Protein AF-A0A8E0M6E1-F1 (afdb_monomer_lite)

Sequence (569 aa):
MHGIIIIIEKGRITIKLLGALYGPFFSAHNWQLAFSVSGLVTIFSLILLECMLSVDNAVVLAAQTEQLKVESERKKALMYGMGGAYIFRFIAIGLGTYLLQFWPIKAIGAAYLVWMSASYFYEVRHPKNQRGAHGKRPHGLWGTVIQIESLDIVFSVDSILAALAVSSNPVIVLIGGCLGIFAMRLVAQVITTFIDRVPELETAAYILVGLIAIKLGLSLPMIDVKTPDWLFSVLVVLVFIWAGWRHVEHEKHHHSIYKKIKTMKGTAMNGILPLYKPTGMTSADAVYHARKILGIKKIGHSGTLDPNVDGVLPLAIGAGTKAVPQLMASGKVYTGEITLGFATTTEDLDGEVVDKTPLTQPFTADQLDAALTAWTGNITQIPPMFSAVKVNGHRLYEYARAGETVKRPERQATVSQFTRTDEPVFSATDGTQRFRFEVHVSKGTYIRTLAVDVGKTLGVAAVMSQLTRVKSGGFTLKQAVSIEQLKAHAAAGTLADVIQPIDIAFADLPQVDLTVEQFEAISHGRFLSLDQQTPRVRLHFAGVLKAIYRREDDQYRPDLMFLANEKNV

Secondary structure (DSSP, 8-state):
-HHHHHHHHHHHHHHHHHHHHHGGGG-HHHHHHHTSHHHHHHHHHHHHHHHHHTHHHHHHHHHHHTT-S-HHHHHHHHHHHHHHHHHHHHHHHHHHHHHTTSHHHHHHHHHHHHHHHHHHHHHHHS-------PPPPPP-HHHHHHHHHHHHHHHHHHHHHHHHHH-S-HHHHHHHHHHHHHHHHHHHHHHHHHHHH-THHHHHHHHHHHHHHHHHHHTSTTT-----HHHHHHHHHHHHHHHHHHHHHHHHHHHHHHHHHHH---S---EEEEEEEPTT--HHHHHHHHHHHH--S-EEESS---TT-EEEEEEEEGGGGGGHHHHHHS-EEEEEEEEESEEETTSBTTSPEEEE---SSPPPHHHHHHHHHTT-EEEEEPPPSSS--EETTEEHHHHHHTT---PPPPEEEEEEEEEE-S--EEETTTTEEEEEEEEEE-TT--HHHHHHHHHHHHTS-EEEEEEEEEEETTEEGGG-B-HHHHHHHHHHT-GGGTSB-GGGGGTTSPEEEPPHHHHHHHHTT--B--S--SSEEEEEETTEEEEEEEEETTEEEEEEE-TT-----

pLDDT: mean 85.44, std 12.87, range [33.75, 98.69]

Organism: NCBI:txid1256221

Foldseek 3Di:
DVVVVVVVVVVVVVVVLCCQLCVLLVDPVLVVCCPDPLNVLLLVLLLLLLLLLCLVVLVVLVVQLVLDPDPVLSVVLLVLLLVLLLVVLSNVLSVLLVVLVDQVSLLVLLVVLQCQLVVVVVCVVVPDPDDPDDDDDRDGSVRSSVVSNVSSVVSVVNSSSLLCLLDSRSNSSSSSSSSNSVCCSPCSVVSNVVCVLQVLSSNLSSVLSNVSSVSSVCCRPVNNDHDDSVVSSVVSVVSVVVSVVVSVVVVVVQVVLVVVQVVPPDPFDWFKFFAKDAAQDWPVNVQVLLCVLSVAPDKDWLDTDDRREIETIIIGGDLLVLLSVLLQQPWFKKKFKKKFFWAFLQLEPVGDTDGGHQAQDDDDQVLLFVLQVVQAFKDKDFDHLCAQDDDPRDGSNVCVVVVHDDDTDIDIKHKHDKGWDDDWDDDNPRSMIMTMIMTIIGHPDDVSRVSQSSNVSVPTGMGTHYMYTQDTSRDGRVLHYYSVRSNVCSVVVNNLVRGHASCSSVVVAAEDEDDSVRLVCVVVQHKDQDPDDDQKHFYDYPRHTAFIWGDDPRITGGDRGSNSTDPDD

Radius of gyration: 39.8 Å; chains: 1; bounding box: 104×59×107 Å

Structure (mmCIF, N/CA/C/O backbone):
data_AF-A0A8E0M6E1-F1
#
_entry.id   AF-A0A8E0M6E1-F1
#
loop_
_atom_site.group_PDB
_atom_site.id
_atom_site.type_symbol
_atom_site.label_atom_id
_atom_site.label_alt_id
_atom_site.label_comp_id
_atom_site.label_asym_id
_atom_site.label_entity_id
_atom_site.label_seq_id
_atom_site.pdbx_PDB_ins_code
_atom_site.Cartn_x
_atom_site.Cartn_y
_atom_site.Cartn_z
_atom_site.occupancy
_atom_site.B_iso_or_equiv
_atom_site.auth_seq_id
_atom_site.auth_comp_id
_atom_site.auth_asym_id
_atom_site.auth_atom_id
_atom_site.pdbx_PDB_model_num
ATOM 1 N N . MET A 1 1 ? 72.678 36.322 -48.999 1.00 51.75 1 MET A N 1
ATOM 2 C CA . MET A 1 1 ? 72.493 35.091 -49.805 1.00 51.75 1 MET A CA 1
ATOM 3 C C . MET A 1 1 ? 72.074 33.877 -48.967 1.00 51.75 1 MET A C 1
ATOM 5 O O . MET A 1 1 ? 71.081 33.255 -49.314 1.00 51.75 1 MET A O 1
ATOM 9 N N . HIS A 1 2 ? 72.728 33.587 -47.833 1.00 51.81 2 HIS A N 1
ATOM 10 C CA . HIS A 1 2 ? 72.400 32.433 -46.971 1.00 51.81 2 HIS A CA 1
ATOM 11 C C . HIS A 1 2 ? 70.969 32.436 -46.380 1.00 51.81 2 HIS A C 1
ATOM 13 O O . HIS A 1 2 ? 70.323 31.395 -46.355 1.00 51.81 2 HIS A O 1
ATOM 19 N N . GLY A 1 3 ? 70.416 33.593 -45.989 1.00 48.72 3 GLY A N 1
ATOM 20 C CA . GLY A 1 3 ? 69.035 33.670 -45.479 1.00 48.72 3 GLY A CA 1
ATOM 21 C C . GLY A 1 3 ? 67.947 33.394 -46.529 1.00 48.72 3 GLY A C 1
ATOM 22 O O . GLY A 1 3 ? 66.916 32.818 -46.206 1.00 48.72 3 GLY A O 1
ATOM 23 N N . ILE A 1 4 ? 68.190 33.736 -47.800 1.00 53.19 4 ILE A N 1
ATOM 24 C CA . ILE A 1 4 ? 67.232 33.520 -48.901 1.00 53.19 4 ILE A CA 1
ATOM 25 C C . ILE A 1 4 ? 67.200 32.039 -49.303 1.00 53.19 4 ILE A C 1
ATOM 27 O O . ILE A 1 4 ? 66.129 31.499 -49.558 1.00 53.19 4 ILE A O 1
ATOM 31 N N . ILE A 1 5 ? 68.348 31.353 -49.280 1.00 55.72 5 ILE A N 1
ATOM 32 C CA . ILE A 1 5 ? 68.435 29.914 -49.570 1.00 55.72 5 ILE A CA 1
ATOM 33 C C . ILE A 1 5 ? 67.694 29.091 -48.504 1.00 55.72 5 ILE A C 1
ATOM 35 O O . ILE A 1 5 ? 66.904 28.226 -48.867 1.00 55.72 5 ILE A O 1
ATOM 39 N N . ILE A 1 6 ? 67.833 29.425 -47.214 1.00 56.19 6 ILE A N 1
ATOM 40 C CA . ILE A 1 6 ? 67.103 28.746 -46.124 1.00 56.19 6 ILE A CA 1
ATOM 41 C C . ILE A 1 6 ? 65.585 28.962 -46.241 1.00 56.19 6 ILE A C 1
ATOM 43 O O . ILE A 1 6 ? 64.812 28.040 -45.981 1.00 56.19 6 ILE A O 1
ATOM 47 N N . ILE A 1 7 ? 65.134 30.153 -46.653 1.00 57.34 7 ILE A N 1
ATOM 48 C CA . ILE A 1 7 ? 63.705 30.438 -46.871 1.00 57.34 7 ILE A CA 1
ATOM 49 C C . ILE A 1 7 ? 63.166 29.661 -48.080 1.00 57.34 7 ILE A C 1
ATOM 51 O O . ILE A 1 7 ? 62.074 29.102 -48.002 1.00 57.34 7 ILE A O 1
ATOM 55 N N . ILE A 1 8 ? 63.932 29.564 -49.171 1.00 59.91 8 ILE A N 1
ATOM 56 C CA . ILE A 1 8 ? 63.549 28.802 -50.374 1.00 59.91 8 ILE A CA 1
ATOM 57 C C . ILE A 1 8 ? 63.531 27.292 -50.093 1.00 59.91 8 ILE A C 1
ATOM 59 O O . ILE A 1 8 ? 62.633 26.588 -50.556 1.00 59.91 8 ILE A O 1
ATOM 63 N N . GLU A 1 9 ? 64.486 26.784 -49.316 1.00 60.25 9 GLU A N 1
ATOM 64 C CA . GLU A 1 9 ? 64.586 25.367 -48.963 1.00 60.25 9 GLU A CA 1
ATOM 65 C C . GLU A 1 9 ? 63.494 24.955 -47.967 1.00 60.25 9 GLU A C 1
ATOM 67 O O . GLU A 1 9 ? 62.789 23.971 -48.205 1.00 60.25 9 GLU A O 1
ATOM 72 N N . LYS A 1 10 ? 63.235 25.778 -46.938 1.00 55.28 10 LYS A N 1
ATOM 73 C CA . LYS A 1 10 ? 62.055 25.621 -46.070 1.00 55.28 10 LYS A CA 1
ATOM 74 C C . LYS A 1 10 ? 60.757 25.722 -46.871 1.00 55.28 10 LYS A C 1
ATOM 76 O O . LYS A 1 10 ? 59.884 24.883 -46.693 1.00 55.28 10 LYS A O 1
ATOM 81 N N . GLY A 1 11 ? 60.647 26.670 -47.802 1.00 61.66 11 GLY A N 1
ATOM 82 C CA . GLY A 1 11 ? 59.486 26.811 -48.687 1.00 61.66 11 GLY A CA 1
ATOM 83 C C . GLY A 1 11 ? 59.240 25.572 -49.555 1.00 61.66 11 GLY A C 1
ATOM 84 O O . GLY A 1 11 ? 58.107 25.104 -49.657 1.00 61.66 11 GLY A O 1
ATOM 85 N N . ARG A 1 12 ? 60.296 24.972 -50.119 1.00 65.38 12 ARG A N 1
ATOM 86 C CA . ARG A 1 12 ? 60.213 23.720 -50.894 1.00 65.38 12 ARG A CA 1
ATOM 87 C C . ARG A 1 12 ? 59.805 22.517 -50.045 1.00 65.38 12 ARG A C 1
ATOM 89 O O . ARG A 1 12 ? 59.031 21.688 -50.523 1.00 65.38 12 ARG A O 1
ATOM 96 N N . ILE A 1 13 ? 60.300 22.415 -48.811 1.00 68.44 13 ILE A N 1
ATOM 97 C CA . ILE A 1 13 ? 59.907 21.356 -47.867 1.00 68.44 13 ILE A CA 1
ATOM 98 C C . ILE A 1 13 ? 58.431 21.517 -47.480 1.00 68.44 13 ILE A C 1
ATOM 100 O O . ILE A 1 13 ? 57.677 20.546 -47.542 1.00 68.44 13 ILE A O 1
ATOM 104 N N . THR A 1 14 ? 57.990 22.741 -47.182 1.00 68.75 14 THR A N 1
ATOM 105 C CA . THR A 1 14 ? 56.592 23.042 -46.841 1.00 68.75 14 THR A CA 1
ATOM 106 C C . THR A 1 14 ? 55.636 22.725 -47.995 1.00 68.75 14 THR A C 1
ATOM 108 O O . THR A 1 14 ? 54.596 22.113 -47.768 1.00 68.75 14 THR A O 1
ATOM 111 N N . ILE A 1 15 ? 55.994 23.059 -49.241 1.00 73.88 15 ILE A N 1
ATOM 112 C CA . ILE A 1 15 ? 55.169 22.750 -50.424 1.00 73.88 15 ILE A CA 1
ATOM 113 C C . ILE A 1 15 ? 55.071 21.236 -50.661 1.00 73.88 15 ILE A C 1
ATOM 115 O O . ILE A 1 15 ? 53.988 20.730 -50.950 1.00 73.88 15 ILE A O 1
ATOM 119 N N . LYS A 1 16 ? 56.173 20.489 -50.498 1.00 75.31 16 LYS A N 1
ATOM 120 C CA . LYS A 1 16 ? 56.156 19.020 -50.617 1.00 75.31 16 LYS A CA 1
ATOM 121 C C . LYS A 1 16 ? 55.306 18.363 -49.529 1.00 75.31 16 LYS A C 1
ATOM 123 O O . LYS A 1 16 ? 54.554 17.440 -49.828 1.00 75.31 16 LYS A O 1
ATOM 128 N N . LEU A 1 17 ? 55.394 18.856 -48.295 1.00 77.25 17 LEU A N 1
ATOM 129 C CA . LEU A 1 17 ? 54.596 18.361 -47.174 1.00 77.25 17 LEU A CA 1
ATOM 130 C C . LEU A 1 17 ? 53.099 18.646 -47.377 1.00 77.25 17 LEU A C 1
ATOM 132 O O . LEU A 1 17 ? 52.281 17.746 -47.218 1.00 77.25 17 LEU A O 1
ATOM 136 N N . LEU A 1 18 ? 52.739 19.863 -47.798 1.00 77.81 18 LEU A N 1
ATOM 137 C CA . LEU A 1 18 ? 51.355 20.225 -48.131 1.00 77.81 18 LEU A CA 1
ATOM 138 C C . LEU A 1 18 ? 50.802 19.382 -49.287 1.00 77.81 18 LEU A C 1
ATOM 140 O O . LEU A 1 18 ? 49.657 18.938 -49.226 1.00 77.81 18 LEU A O 1
ATOM 144 N N . GLY A 1 19 ? 51.623 19.113 -50.306 1.00 78.88 19 GLY A N 1
ATOM 145 C CA . GLY A 1 19 ? 51.266 18.218 -51.407 1.00 78.88 19 GLY A CA 1
ATOM 146 C C . GLY A 1 19 ? 51.019 16.776 -50.952 1.00 78.88 19 GLY A C 1
ATOM 147 O O . GLY A 1 19 ? 50.069 16.153 -51.415 1.00 78.88 19 GLY A O 1
ATOM 148 N N . ALA A 1 20 ? 51.811 16.259 -50.010 1.00 76.94 20 ALA A N 1
ATOM 149 C CA . ALA A 1 20 ? 51.612 14.922 -49.446 1.00 76.94 20 ALA A CA 1
ATOM 150 C C . ALA A 1 20 ? 50.368 14.833 -48.543 1.00 76.94 20 ALA A C 1
ATOM 152 O O . ALA A 1 20 ? 49.665 13.826 -48.569 1.00 76.94 20 ALA A O 1
ATOM 153 N N . LEU A 1 21 ? 50.081 15.890 -47.776 1.00 81.12 21 LEU A N 1
ATOM 154 C CA . LEU A 1 21 ? 48.930 15.960 -46.871 1.00 81.12 21 LEU A CA 1
ATOM 155 C C . LEU A 1 21 ? 47.600 16.129 -47.618 1.00 81.12 21 LEU A C 1
ATOM 157 O O . LEU A 1 21 ? 46.626 15.455 -47.293 1.00 81.12 21 LEU A O 1
ATOM 161 N N . TYR A 1 22 ? 47.550 17.026 -48.611 1.00 84.75 22 TYR A N 1
ATOM 162 C CA . TYR A 1 22 ? 46.286 17.448 -49.230 1.00 84.75 22 TYR A CA 1
ATOM 163 C C . TYR A 1 22 ? 46.179 17.180 -50.735 1.00 84.75 22 TYR A C 1
ATOM 165 O O . TYR A 1 22 ? 45.087 17.272 -51.292 1.00 84.75 22 TYR A O 1
ATOM 173 N N . GLY A 1 23 ? 47.264 16.793 -51.407 1.00 83.50 23 GLY A N 1
ATOM 174 C CA . GLY A 1 23 ? 47.240 16.415 -52.825 1.00 83.50 23 GLY A CA 1
ATOM 175 C C . GLY A 1 23 ? 46.185 15.355 -53.183 1.00 83.50 23 GLY A C 1
ATOM 176 O O . GLY A 1 23 ? 45.502 15.527 -54.195 1.00 83.50 23 GLY A O 1
ATOM 177 N N . PRO A 1 24 ? 45.957 14.310 -52.358 1.00 86.31 24 PRO A N 1
ATOM 178 C CA . PRO A 1 24 ? 44.922 13.310 -52.626 1.00 86.31 24 PRO A CA 1
ATOM 179 C C . PRO A 1 24 ? 43.495 13.863 -52.772 1.00 86.31 24 PRO A C 1
ATOM 181 O O . PRO A 1 24 ? 42.700 13.256 -53.491 1.00 86.31 24 PRO A O 1
ATOM 184 N N . PHE A 1 25 ? 43.154 15.002 -52.156 1.00 85.62 25 PHE A N 1
ATOM 185 C CA . PHE A 1 25 ? 41.819 15.609 -52.296 1.00 85.62 25 PHE A CA 1
ATOM 186 C C . PHE A 1 25 ? 41.564 16.196 -53.685 1.00 85.62 25 PHE A C 1
ATOM 188 O O . PHE A 1 25 ? 40.415 16.371 -54.074 1.00 85.62 25 PHE A O 1
ATOM 195 N N . PHE A 1 26 ? 42.618 16.470 -54.451 1.00 88.00 26 PHE A N 1
ATOM 196 C CA . PHE A 1 26 ? 42.525 17.039 -55.796 1.00 88.00 26 PHE A CA 1
ATOM 197 C C . PHE A 1 26 ? 42.714 15.981 -56.897 1.00 88.00 26 PHE A C 1
ATOM 199 O O . PHE A 1 26 ? 42.791 16.312 -58.078 1.00 88.00 26 PHE A O 1
ATOM 206 N N . SER A 1 27 ? 42.766 14.694 -56.531 1.00 88.25 27 SER A N 1
ATOM 207 C CA . SER A 1 27 ? 42.858 13.583 -57.482 1.00 88.25 27 SER A CA 1
ATOM 208 C C . SER A 1 27 ? 41.498 13.265 -58.105 1.00 88.25 27 SER A C 1
ATOM 210 O O . SER A 1 27 ? 40.573 12.848 -57.406 1.00 88.25 27 SER A O 1
ATOM 212 N N . ALA A 1 28 ? 41.387 13.373 -59.432 1.00 88.56 28 ALA A N 1
ATOM 213 C CA . ALA A 1 28 ? 40.167 13.032 -60.171 1.00 88.56 28 ALA A CA 1
ATOM 214 C C . ALA A 1 28 ? 39.703 11.581 -59.928 1.00 88.56 28 ALA A C 1
ATOM 216 O O . ALA A 1 28 ? 38.505 11.317 -59.848 1.00 88.56 28 ALA A O 1
ATOM 217 N N . HIS A 1 29 ? 40.644 10.650 -59.739 1.00 88.81 29 HIS A N 1
ATOM 218 C CA . HIS A 1 29 ? 40.339 9.249 -59.442 1.00 88.81 29 HIS A CA 1
ATOM 219 C C . HIS A 1 29 ? 39.629 9.082 -58.089 1.00 88.81 29 HIS A C 1
ATOM 221 O O . HIS A 1 29 ? 38.648 8.346 -57.984 1.00 88.81 29 HIS A O 1
ATOM 227 N N . ASN A 1 30 ? 40.071 9.818 -57.064 1.00 87.62 30 ASN A N 1
ATOM 228 C CA . ASN A 1 30 ? 39.458 9.760 -55.737 1.00 87.62 30 ASN A CA 1
ATOM 229 C C . ASN A 1 30 ? 38.018 10.289 -55.751 1.00 87.62 30 ASN A C 1
ATOM 231 O O . ASN A 1 30 ? 37.153 9.717 -55.087 1.00 87.62 30 ASN A O 1
ATOM 235 N N . TRP A 1 31 ? 37.746 11.325 -56.547 1.00 90.62 31 TRP A N 1
ATOM 236 C CA . TRP A 1 31 ? 36.394 11.847 -56.751 1.00 90.62 31 TRP A CA 1
ATOM 237 C C . TRP A 1 31 ? 35.490 10.868 -57.503 1.00 90.62 31 TRP A C 1
ATOM 239 O O . TRP A 1 31 ? 34.352 10.654 -57.094 1.00 90.62 31 TRP A O 1
ATOM 249 N N . GLN A 1 32 ? 35.991 10.211 -58.551 1.00 89.94 32 GLN A N 1
ATOM 250 C CA . GLN A 1 32 ? 35.224 9.189 -59.274 1.00 89.94 32 GLN A CA 1
ATOM 251 C C . GLN A 1 32 ? 34.837 8.012 -58.369 1.00 89.94 32 GLN A C 1
ATOM 253 O O . GLN A 1 32 ? 33.690 7.570 -58.383 1.00 89.94 32 GLN A O 1
ATOM 258 N N . LEU A 1 33 ? 35.769 7.540 -57.536 1.00 85.06 33 LEU A N 1
ATOM 259 C CA . LEU A 1 33 ? 35.493 6.489 -56.556 1.00 85.06 33 LEU A CA 1
ATOM 260 C C . LEU A 1 33 ? 34.468 6.928 -55.501 1.00 85.06 33 LEU A C 1
ATOM 262 O O . LEU A 1 33 ? 33.645 6.110 -55.093 1.00 85.06 33 LEU A O 1
ATOM 266 N N . ALA A 1 34 ? 34.471 8.198 -55.088 1.00 88.12 34 ALA A N 1
ATOM 267 C CA . ALA A 1 34 ? 33.506 8.708 -54.115 1.00 88.12 34 ALA A CA 1
ATOM 268 C C . ALA A 1 34 ? 32.057 8.665 -54.627 1.00 88.12 34 ALA A C 1
ATOM 270 O O . ALA A 1 34 ? 31.150 8.354 -53.859 1.00 88.12 34 ALA A O 1
ATOM 271 N N . PHE A 1 35 ? 31.850 8.892 -55.927 1.00 90.56 35 PHE A N 1
ATOM 272 C CA . PHE A 1 35 ? 30.529 8.822 -56.565 1.00 90.56 35 PHE A CA 1
ATOM 273 C C . PHE A 1 35 ? 30.145 7.423 -57.074 1.00 90.56 35 PHE A C 1
ATOM 275 O O . PHE A 1 35 ? 29.074 7.249 -57.654 1.00 90.56 35 PHE A O 1
ATOM 282 N N . SER A 1 36 ? 30.983 6.408 -56.849 1.00 88.75 36 SER A N 1
ATOM 283 C CA . SER A 1 36 ? 30.611 5.011 -57.097 1.00 88.75 36 SER A CA 1
ATOM 284 C C . SER A 1 36 ? 29.567 4.524 -56.083 1.00 88.75 36 SER A C 1
ATOM 286 O O . SER A 1 36 ? 29.450 5.074 -54.990 1.00 88.75 36 SER A O 1
ATOM 288 N N . VAL A 1 37 ? 28.846 3.440 -56.393 1.00 85.25 37 VAL A N 1
ATOM 289 C CA . VAL A 1 37 ? 27.857 2.844 -55.469 1.00 85.25 37 VAL A CA 1
ATOM 290 C C . VAL A 1 37 ? 28.497 2.463 -54.129 1.00 85.25 37 VAL A C 1
ATOM 292 O O . VAL A 1 37 ? 27.966 2.800 -53.074 1.00 85.25 37 VAL A O 1
ATOM 295 N N . SER A 1 38 ? 29.672 1.827 -54.151 1.00 81.19 38 SER A N 1
ATOM 296 C CA . SER A 1 38 ? 30.432 1.520 -52.933 1.00 81.19 38 SER A CA 1
ATOM 297 C C . SER A 1 38 ? 30.873 2.782 -52.188 1.00 81.19 38 SER A C 1
ATOM 299 O O . SER A 1 38 ? 30.827 2.819 -50.958 1.00 81.19 38 SER A O 1
ATOM 301 N N . GLY A 1 39 ? 31.257 3.831 -52.923 1.00 84.12 39 GLY A N 1
ATOM 302 C CA . GLY A 1 39 ? 31.626 5.128 -52.360 1.00 84.12 39 GLY A CA 1
ATOM 303 C C . GLY A 1 39 ? 30.465 5.780 -51.618 1.00 84.12 39 GLY A C 1
ATOM 304 O O . GLY A 1 39 ? 30.618 6.142 -50.455 1.00 84.12 39 GLY A O 1
ATOM 305 N N . LEU A 1 40 ? 29.283 5.828 -52.235 1.00 87.75 40 LEU A N 1
ATOM 306 C CA . LEU A 1 40 ? 28.071 6.395 -51.640 1.00 87.75 40 LEU A CA 1
ATOM 307 C C . LEU A 1 40 ? 27.606 5.626 -50.397 1.00 87.75 40 LEU A C 1
ATOM 309 O O . LEU A 1 40 ? 27.272 6.250 -49.392 1.00 87.75 40 LEU A O 1
ATOM 313 N N . VAL A 1 41 ? 27.641 4.288 -50.423 1.00 84.81 41 VAL A N 1
ATOM 314 C CA . VAL A 1 41 ? 27.333 3.463 -49.237 1.00 84.81 41 VAL A CA 1
ATOM 315 C C . VAL A 1 41 ? 28.320 3.754 -48.107 1.00 84.81 41 VAL A C 1
ATOM 317 O O . VAL A 1 41 ? 27.929 3.873 -46.945 1.00 84.81 41 VAL A O 1
ATOM 320 N N . THR A 1 42 ? 29.600 3.919 -48.442 1.00 83.81 42 THR A N 1
ATOM 321 C CA . THR A 1 42 ? 30.641 4.237 -47.460 1.00 83.81 42 THR A CA 1
ATOM 322 C C . THR A 1 42 ? 30.443 5.634 -46.875 1.00 83.81 42 THR A C 1
ATOM 324 O O . THR A 1 42 ? 30.460 5.780 -45.658 1.00 83.81 42 THR A O 1
ATOM 327 N N . ILE A 1 43 ? 30.158 6.642 -47.707 1.00 88.94 43 ILE A N 1
ATOM 328 C CA . ILE A 1 43 ? 29.816 8.004 -47.267 1.00 88.94 43 ILE A CA 1
ATOM 329 C C . ILE A 1 43 ? 28.614 7.975 -46.321 1.00 88.94 43 ILE A C 1
ATOM 331 O O . ILE A 1 43 ? 28.677 8.559 -45.245 1.00 88.94 43 ILE A O 1
ATOM 335 N N . PHE A 1 44 ? 27.546 7.260 -46.679 1.00 85.00 44 PHE A N 1
ATOM 336 C CA . PHE A 1 44 ? 26.365 7.126 -45.826 1.00 85.00 44 PHE A CA 1
ATOM 337 C C . PHE A 1 44 ? 26.694 6.472 -44.476 1.00 85.00 44 PHE A C 1
ATOM 339 O O . PHE A 1 44 ? 26.266 6.954 -43.430 1.00 85.00 44 PHE A O 1
ATOM 346 N N . SER A 1 45 ? 27.524 5.427 -44.487 1.00 81.44 45 SER A N 1
ATOM 347 C CA . SER A 1 45 ? 27.992 4.754 -43.269 1.00 81.44 45 SER A CA 1
ATOM 348 C C . SER A 1 45 ? 28.801 5.695 -42.372 1.00 81.44 45 SER A C 1
ATOM 350 O O . SER A 1 45 ? 28.639 5.678 -41.156 1.00 81.44 45 SER A O 1
ATOM 352 N N . LEU A 1 46 ? 29.646 6.541 -42.970 1.00 85.75 46 LEU A N 1
ATOM 353 C CA . LEU A 1 46 ? 30.426 7.552 -42.256 1.00 85.75 46 LEU A CA 1
ATOM 354 C C . LEU A 1 46 ? 29.548 8.651 -41.658 1.00 85.75 46 LEU A C 1
ATOM 356 O O . LEU A 1 46 ? 29.791 9.051 -40.526 1.00 85.75 46 LEU A O 1
ATOM 360 N N . ILE A 1 47 ? 28.519 9.103 -42.382 1.00 85.81 47 ILE A N 1
ATOM 361 C CA . ILE A 1 47 ? 27.542 10.073 -41.864 1.00 85.81 47 ILE A CA 1
ATOM 362 C C . ILE A 1 47 ? 26.837 9.494 -40.638 1.00 85.81 47 ILE A C 1
ATOM 364 O O . ILE A 1 47 ? 26.741 10.172 -39.618 1.00 85.81 47 ILE A O 1
ATOM 368 N N . LEU A 1 48 ? 26.370 8.244 -40.720 1.00 78.81 48 LEU A N 1
ATOM 369 C CA . LEU A 1 48 ? 25.720 7.582 -39.591 1.00 78.81 48 LEU A CA 1
ATOM 370 C C . LEU A 1 48 ? 26.675 7.428 -38.408 1.00 78.81 48 LEU A C 1
ATOM 372 O O . LEU A 1 48 ? 26.321 7.816 -37.302 1.00 78.81 48 LEU A O 1
ATOM 376 N N . LEU A 1 49 ? 27.894 6.938 -38.634 1.00 79.69 49 LEU A N 1
ATOM 377 C CA . LEU A 1 49 ? 28.881 6.765 -37.569 1.00 79.69 49 LEU A CA 1
ATOM 378 C C . LEU A 1 49 ? 29.226 8.097 -36.885 1.00 79.69 49 LEU A C 1
ATOM 380 O O . LEU A 1 49 ? 29.260 8.153 -35.659 1.00 79.69 49 LEU A O 1
ATOM 384 N N . GLU A 1 50 ? 29.397 9.173 -37.659 1.00 82.44 50 GLU A N 1
ATOM 385 C CA . GLU A 1 50 ? 29.604 10.526 -37.129 1.00 82.44 50 GLU A CA 1
ATOM 386 C C . GLU A 1 50 ? 28.422 10.976 -36.267 1.00 82.44 50 GLU A C 1
ATOM 388 O O . GLU A 1 50 ? 28.621 11.505 -35.173 1.00 82.44 50 GLU A O 1
ATOM 393 N N . CYS A 1 51 ? 27.191 10.752 -36.742 1.00 77.94 51 CYS A N 1
ATOM 394 C CA . CYS A 1 51 ? 26.001 11.165 -36.009 1.00 77.94 51 CYS A CA 1
ATOM 395 C C . CYS A 1 51 ? 25.882 10.436 -34.672 1.00 77.94 51 CYS A C 1
ATOM 397 O O . CYS A 1 51 ? 25.560 11.037 -33.652 1.00 77.94 51 CYS A O 1
ATOM 399 N N . MET A 1 52 ? 26.181 9.143 -34.688 1.00 76.00 52 MET A N 1
ATOM 400 C CA . MET A 1 52 ? 25.997 8.236 -33.566 1.00 76.00 52 MET A CA 1
ATOM 401 C C . MET A 1 52 ? 27.040 8.409 -32.466 1.00 76.00 52 MET A C 1
ATOM 403 O O . MET A 1 52 ? 26.683 8.441 -31.295 1.00 76.00 52 MET A O 1
ATOM 407 N N . LEU A 1 53 ? 28.308 8.608 -32.831 1.00 75.38 53 LEU A N 1
ATOM 408 C CA . LEU A 1 53 ? 29.364 8.929 -31.862 1.00 75.38 53 LEU A CA 1
ATOM 409 C C . LEU A 1 53 ? 29.219 10.336 -31.259 1.00 75.38 53 LEU A C 1
ATOM 411 O O . LEU A 1 53 ? 29.901 10.675 -30.295 1.00 75.38 53 LEU A O 1
ATOM 415 N N . SER A 1 54 ? 28.325 11.157 -31.815 1.00 75.25 54 SER A N 1
ATOM 416 C CA . SER A 1 54 ? 28.137 12.553 -31.423 1.00 75.25 54 SER A CA 1
ATOM 417 C C . SER A 1 54 ? 26.804 12.826 -30.706 1.00 75.25 54 SER A C 1
ATOM 419 O O . SER A 1 54 ? 26.507 13.988 -30.423 1.00 75.25 54 SER A O 1
ATOM 421 N N . VAL A 1 55 ? 25.996 11.801 -30.397 1.00 65.75 55 VAL A N 1
ATOM 422 C CA . VAL A 1 55 ? 24.636 11.957 -29.825 1.00 65.75 55 VAL A CA 1
ATOM 423 C C . VAL A 1 55 ? 24.662 12.580 -28.434 1.00 65.75 55 VAL A C 1
ATOM 425 O O . VAL A 1 55 ? 24.026 13.614 -28.221 1.00 65.75 55 VAL A O 1
ATOM 428 N N . ASP A 1 56 ? 25.450 12.015 -27.517 1.00 60.06 56 ASP A N 1
ATOM 429 C CA . ASP A 1 56 ? 25.590 12.522 -26.142 1.00 60.06 56 ASP A CA 1
ATOM 430 C C . ASP A 1 56 ? 26.057 13.985 -26.121 1.00 60.06 56 ASP A C 1
ATOM 432 O O . ASP A 1 56 ? 25.685 14.795 -25.269 1.00 60.06 56 ASP A O 1
ATOM 436 N N . ASN A 1 57 ? 26.827 14.357 -27.139 1.00 63.00 57 ASN A N 1
ATOM 437 C CA . ASN A 1 57 ? 27.462 15.661 -27.260 1.00 63.00 57 ASN A CA 1
ATOM 438 C C . ASN A 1 57 ? 26.519 16.693 -27.861 1.00 63.00 57 ASN A C 1
ATOM 440 O O . ASN A 1 57 ? 26.556 17.857 -27.469 1.00 63.00 57 ASN A O 1
ATOM 444 N N . ALA A 1 58 ? 25.611 16.264 -28.740 1.00 63.56 58 ALA A N 1
ATOM 445 C CA . ALA A 1 58 ? 24.546 17.109 -29.262 1.00 63.56 58 ALA A CA 1
ATOM 446 C C . ALA A 1 58 ? 23.582 17.568 -28.159 1.00 63.56 58 ALA A C 1
ATOM 448 O O . ALA A 1 58 ? 23.154 18.722 -28.173 1.00 63.56 58 ALA A O 1
ATOM 449 N N . VAL A 1 59 ? 23.297 16.714 -27.169 1.00 59.97 59 VAL A N 1
ATOM 450 C CA . VAL A 1 59 ? 22.474 17.071 -25.999 1.00 59.97 59 VAL A CA 1
ATOM 451 C C . VAL A 1 59 ? 23.180 18.116 -25.134 1.00 59.97 59 VAL A C 1
ATOM 453 O O . VAL A 1 59 ? 22.583 19.129 -24.763 1.00 59.97 59 VAL A O 1
ATOM 456 N N . VAL A 1 60 ? 24.475 17.922 -24.867 1.00 62.75 60 VAL A N 1
ATOM 457 C CA . VAL A 1 60 ? 25.304 18.887 -24.125 1.00 62.75 60 VAL A CA 1
ATOM 458 C C . VAL A 1 60 ? 25.385 20.232 -24.858 1.00 62.75 60 VAL A C 1
ATOM 460 O O . VAL A 1 60 ? 25.290 21.288 -24.229 1.00 62.75 60 VAL A O 1
ATOM 463 N N . LEU A 1 61 ? 25.499 20.210 -26.186 1.00 64.31 61 LEU A N 1
ATOM 464 C CA . LEU A 1 61 ? 25.518 21.398 -27.040 1.00 64.31 61 LEU A CA 1
ATOM 465 C C . LEU A 1 61 ? 24.171 22.141 -27.032 1.00 64.31 61 LEU A C 1
ATOM 467 O O . LEU A 1 61 ? 24.132 23.371 -26.920 1.00 64.31 61 LEU A O 1
ATOM 471 N N . ALA A 1 62 ? 23.060 21.404 -27.125 1.00 62.91 62 ALA A N 1
ATOM 472 C CA . ALA A 1 62 ? 21.709 21.957 -27.049 1.00 62.91 62 ALA A CA 1
ATOM 473 C C . ALA A 1 62 ? 21.487 22.654 -25.697 1.00 62.91 62 ALA A C 1
ATOM 475 O O . ALA A 1 62 ? 21.136 23.833 -25.658 1.00 62.91 62 ALA A O 1
ATOM 476 N N . ALA A 1 63 ? 21.843 21.984 -24.598 1.00 59.28 63 ALA A N 1
ATOM 477 C CA . ALA A 1 63 ? 21.741 22.538 -23.249 1.00 59.28 63 ALA A CA 1
ATOM 478 C C . ALA A 1 63 ? 22.619 23.788 -23.031 1.00 59.28 63 ALA A C 1
ATOM 480 O O . ALA A 1 63 ? 22.276 24.660 -22.232 1.00 59.28 63 ALA A O 1
ATOM 481 N N . GLN A 1 64 ? 23.759 23.899 -23.719 1.00 64.69 64 GLN A N 1
ATOM 482 C CA . GLN A 1 64 ? 24.655 25.059 -23.620 1.00 64.69 64 GLN A CA 1
ATOM 483 C C . GLN A 1 64 ? 24.177 26.247 -24.461 1.00 64.69 64 GLN A C 1
ATOM 485 O O . GLN A 1 64 ? 24.248 27.391 -24.014 1.00 64.69 64 GLN A O 1
ATOM 490 N N . THR A 1 65 ? 23.654 25.999 -25.661 1.00 63.91 65 THR A N 1
ATOM 491 C CA . THR A 1 65 ? 23.159 27.063 -26.552 1.00 63.91 65 THR A CA 1
ATOM 492 C C . THR A 1 65 ? 21.848 27.685 -26.066 1.00 63.91 65 THR A C 1
ATOM 494 O O . THR A 1 65 ? 21.622 28.878 -26.285 1.00 63.91 65 THR A O 1
ATOM 497 N N . GLU A 1 66 ? 21.035 26.940 -25.312 1.00 64.69 66 GLU A N 1
ATOM 498 C CA . GLU A 1 66 ? 19.848 27.461 -24.617 1.00 64.69 66 GLU A CA 1
ATOM 499 C C . GLU A 1 66 ? 20.176 28.525 -23.553 1.00 64.69 66 GLU A C 1
ATOM 501 O O . GLU A 1 66 ? 19.334 29.378 -23.256 1.00 64.69 66 GLU A O 1
ATOM 506 N N . GLN A 1 67 ? 21.409 28.548 -23.028 1.00 64.50 67 GLN A N 1
ATOM 507 C CA . GLN A 1 67 ? 21.838 29.515 -22.006 1.00 64.50 67 GLN A CA 1
ATOM 508 C C . GLN A 1 67 ? 22.036 30.935 -22.556 1.00 64.50 67 GLN A C 1
ATOM 510 O O . GLN A 1 67 ? 22.026 31.904 -21.788 1.00 64.50 67 GLN A O 1
ATOM 515 N N . LEU A 1 68 ? 22.193 31.092 -23.875 1.00 69.94 68 LEU A N 1
ATOM 516 C CA . LEU A 1 68 ? 22.252 32.407 -24.512 1.00 69.94 68 LEU A CA 1
ATOM 517 C C . LEU A 1 68 ? 20.845 33.011 -24.531 1.00 69.94 68 LEU A C 1
ATOM 519 O O . LEU A 1 68 ? 19.921 32.429 -25.088 1.00 69.94 68 LEU A O 1
ATOM 523 N N . LYS A 1 69 ? 20.653 34.191 -23.936 1.00 62.44 69 LYS A N 1
ATOM 524 C CA . LYS A 1 69 ? 19.319 34.818 -23.820 1.00 62.44 69 LYS A CA 1
ATOM 525 C C . LYS A 1 69 ? 18.800 35.413 -25.136 1.00 62.44 69 LYS A C 1
ATOM 527 O O . LYS A 1 69 ? 17.603 35.651 -25.258 1.00 62.44 69 LYS A O 1
ATOM 532 N N . VAL A 1 70 ? 19.686 35.669 -26.103 1.00 78.00 70 VAL A N 1
ATOM 533 C CA . VAL A 1 70 ? 19.375 36.370 -27.356 1.00 78.00 70 VAL A CA 1
ATOM 534 C C . VAL A 1 70 ? 19.440 35.406 -28.544 1.00 78.00 70 VAL A C 1
ATOM 536 O O . VAL A 1 70 ? 20.481 34.824 -28.839 1.00 78.00 70 VAL A O 1
ATOM 539 N N . GLU A 1 71 ? 18.335 35.281 -29.279 1.00 71.56 71 GLU A N 1
ATOM 540 C CA . GLU A 1 71 ? 18.197 34.355 -30.417 1.00 71.56 71 GLU A CA 1
ATOM 541 C C . GLU A 1 71 ? 19.195 34.639 -31.560 1.00 71.56 71 GLU A C 1
ATOM 543 O O . GLU A 1 71 ? 19.698 33.726 -32.215 1.00 71.56 71 GLU A O 1
ATOM 548 N N . SER A 1 72 ? 19.545 35.910 -31.786 1.00 73.44 72 SER A N 1
ATOM 549 C CA . SER A 1 72 ? 20.540 36.290 -32.800 1.00 73.44 72 SER A CA 1
ATOM 550 C C . SER A 1 72 ? 21.968 35.878 -32.421 1.00 73.44 72 SER A C 1
ATOM 552 O O . SER A 1 72 ? 22.769 35.571 -33.305 1.00 73.44 72 SER A O 1
ATOM 554 N N . GLU A 1 73 ? 22.285 35.818 -31.126 1.00 75.25 73 GLU A N 1
ATOM 555 C CA . GLU A 1 73 ? 23.571 35.334 -30.620 1.00 75.25 73 GLU A CA 1
ATOM 556 C C . GLU A 1 73 ? 23.670 33.812 -30.724 1.00 75.25 73 GLU A C 1
ATOM 558 O O . GLU A 1 73 ? 24.704 33.309 -31.157 1.00 75.25 73 GLU A O 1
ATOM 563 N N . ARG A 1 74 ? 22.579 33.081 -30.453 1.00 70.25 74 ARG A N 1
ATOM 564 C CA . ARG A 1 74 ? 22.509 31.622 -30.667 1.00 70.25 74 ARG A CA 1
ATOM 565 C C . ARG A 1 74 ? 22.819 31.246 -32.111 1.00 70.25 74 ARG A C 1
ATOM 567 O O . ARG A 1 74 ? 23.699 30.426 -32.364 1.00 70.25 74 ARG A O 1
ATOM 574 N N . LYS A 1 75 ? 22.149 31.898 -33.069 1.00 72.69 75 LYS A N 1
ATOM 575 C CA . LYS A 1 75 ? 22.356 31.647 -34.506 1.00 72.69 75 LYS A CA 1
ATOM 576 C C . LYS A 1 75 ? 23.786 31.958 -34.946 1.00 72.69 75 LYS A C 1
ATOM 578 O O . LYS A 1 75 ? 24.367 31.190 -35.707 1.00 72.69 75 LYS A O 1
ATOM 583 N N . LYS A 1 76 ? 24.378 33.046 -34.440 1.00 76.81 76 LYS A N 1
ATOM 584 C CA . LYS A 1 76 ? 25.782 33.392 -34.712 1.00 76.81 76 LYS A CA 1
ATOM 585 C C . LYS A 1 76 ? 26.749 32.376 -34.104 1.00 76.81 76 LYS A C 1
ATOM 587 O O . LYS A 1 76 ? 27.654 31.942 -34.807 1.00 76.81 76 LYS A O 1
ATOM 592 N N . ALA A 1 77 ? 26.548 31.963 -32.852 1.00 75.25 77 ALA A N 1
ATOM 593 C CA . ALA A 1 77 ? 27.399 30.970 -32.198 1.00 75.25 77 ALA A CA 1
ATOM 594 C C . ALA A 1 77 ? 27.386 29.624 -32.939 1.00 75.25 77 ALA A C 1
ATOM 596 O O . ALA A 1 77 ? 28.442 29.045 -33.190 1.00 75.25 77 ALA A O 1
ATOM 597 N N . LEU A 1 78 ? 26.200 29.171 -33.358 1.00 72.38 78 LEU A N 1
ATOM 598 C CA . LEU A 1 78 ? 26.036 27.952 -34.152 1.00 72.38 78 LEU A CA 1
ATOM 599 C C . LEU A 1 78 ? 26.705 28.061 -35.528 1.00 72.38 78 LEU A C 1
ATOM 601 O O . LEU A 1 78 ? 27.381 27.125 -35.951 1.00 72.38 78 LEU A O 1
ATOM 605 N N . MET A 1 79 ? 26.550 29.199 -36.210 1.00 77.12 79 MET A N 1
ATOM 606 C CA . MET A 1 79 ? 27.137 29.433 -37.532 1.00 77.12 79 MET A CA 1
ATOM 607 C C . MET A 1 79 ? 28.670 29.503 -37.481 1.00 77.12 79 MET A C 1
ATOM 609 O O . MET A 1 79 ? 29.332 28.850 -38.286 1.00 77.12 79 MET A O 1
ATOM 613 N N . TYR A 1 80 ? 29.241 30.249 -36.527 1.00 80.69 80 TYR A N 1
ATOM 614 C CA . TYR A 1 80 ? 30.696 30.335 -36.361 1.00 80.69 80 TYR A CA 1
ATOM 615 C C . TYR A 1 80 ? 31.294 28.995 -35.924 1.00 80.69 80 TYR A C 1
ATOM 617 O O . TYR A 1 80 ? 32.265 28.553 -36.531 1.00 80.69 80 TYR A O 1
ATOM 625 N N . GLY A 1 81 ? 30.658 28.300 -34.973 1.00 76.38 81 GLY A N 1
ATOM 626 C CA . GLY A 1 81 ? 31.096 26.969 -34.549 1.00 76.38 81 GLY A CA 1
ATOM 627 C C . GLY A 1 81 ? 31.045 25.931 -35.677 1.00 76.38 81 GLY A C 1
ATOM 628 O O . GLY A 1 81 ? 31.946 25.108 -35.788 1.00 76.38 81 GLY A O 1
ATOM 629 N N . MET A 1 82 ? 30.043 25.990 -36.564 1.00 76.88 82 MET A N 1
ATOM 630 C CA . MET A 1 82 ? 29.971 25.117 -37.746 1.00 76.88 82 MET A CA 1
ATOM 631 C C . MET A 1 82 ? 31.104 25.404 -38.741 1.00 76.88 82 MET A C 1
ATOM 633 O O . MET A 1 82 ? 31.720 24.474 -39.261 1.00 76.88 82 MET A O 1
ATOM 637 N N . GLY A 1 83 ? 31.397 26.684 -38.994 1.00 79.56 83 GLY A N 1
ATOM 638 C CA . GLY A 1 83 ? 32.510 27.086 -39.855 1.00 79.56 83 GLY A CA 1
ATOM 639 C C . GLY A 1 83 ? 33.861 26.604 -39.320 1.00 79.56 83 GLY A C 1
ATOM 640 O O . GLY A 1 83 ? 34.638 26.011 -40.071 1.00 79.56 83 GLY A O 1
ATOM 641 N N . GLY A 1 84 ? 34.108 26.794 -38.019 1.00 80.75 84 GLY A N 1
ATOM 642 C CA . GLY A 1 84 ? 35.307 26.300 -37.338 1.00 80.75 84 GLY A CA 1
ATOM 643 C C . GLY A 1 84 ? 35.437 24.777 -37.406 1.00 80.75 84 GLY A C 1
ATOM 644 O O . GLY A 1 84 ? 36.498 24.265 -37.769 1.00 80.75 84 GLY A O 1
ATOM 645 N N . ALA A 1 85 ? 34.338 24.052 -37.174 1.00 79.94 85 ALA A N 1
ATOM 646 C CA . ALA A 1 85 ? 34.299 22.593 -37.240 1.00 79.94 85 ALA A CA 1
ATOM 647 C C . ALA A 1 85 ? 34.665 22.042 -38.628 1.00 79.94 85 ALA A C 1
ATOM 649 O O . ALA A 1 85 ? 35.461 21.108 -38.720 1.00 79.94 85 ALA A O 1
ATOM 650 N N . TYR A 1 86 ? 34.159 22.630 -39.720 1.00 84.81 86 TYR A N 1
ATOM 651 C CA . TYR A 1 86 ? 34.528 22.193 -41.074 1.00 84.81 86 TYR A CA 1
ATOM 652 C C . TYR A 1 86 ? 36.001 22.431 -41.395 1.00 84.81 86 TYR A C 1
ATOM 654 O O . TYR A 1 86 ? 36.652 21.556 -41.972 1.00 84.81 86 TYR A O 1
ATOM 662 N N . ILE A 1 87 ? 36.532 23.598 -41.018 1.00 85.44 87 ILE A N 1
ATOM 663 C CA . ILE A 1 87 ? 37.945 23.931 -41.234 1.00 85.44 87 ILE A CA 1
ATOM 664 C C . ILE A 1 87 ? 38.826 22.952 -40.458 1.00 85.44 87 ILE A C 1
ATOM 666 O O . ILE A 1 87 ? 39.744 22.361 -41.032 1.00 85.44 87 ILE A O 1
ATOM 670 N N . PHE A 1 88 ? 38.513 22.727 -39.180 1.00 83.81 88 PHE A N 1
ATOM 671 C CA . PHE A 1 88 ? 39.223 21.751 -38.363 1.00 83.81 88 PHE A CA 1
ATOM 672 C C . PHE A 1 88 ? 39.145 20.354 -38.980 1.00 83.81 88 PHE A C 1
ATOM 674 O O . PHE A 1 88 ? 40.168 19.686 -39.115 1.00 83.81 88 PHE A O 1
ATOM 681 N N . ARG A 1 89 ? 37.956 19.925 -39.418 1.00 83.75 89 ARG A N 1
ATOM 682 C CA . ARG A 1 89 ? 37.757 18.589 -39.981 1.00 83.75 89 ARG A CA 1
ATOM 683 C C . ARG A 1 89 ? 38.574 18.375 -41.248 1.00 83.75 89 ARG A C 1
ATOM 685 O O . ARG A 1 89 ? 39.218 17.338 -41.385 1.00 83.75 89 ARG A O 1
ATOM 692 N N . PHE A 1 90 ? 38.609 19.363 -42.139 1.00 84.81 90 PHE A N 1
ATOM 693 C CA . PHE A 1 90 ? 39.455 19.316 -43.328 1.00 84.81 90 PHE A CA 1
ATOM 694 C C . PHE A 1 90 ? 40.939 19.165 -42.958 1.00 84.81 90 PHE A C 1
ATOM 696 O O . PHE A 1 90 ? 41.621 18.289 -43.494 1.00 84.81 90 PHE A O 1
ATOM 703 N N . ILE A 1 91 ? 41.419 19.960 -41.991 1.00 85.50 91 ILE A N 1
ATOM 704 C CA . ILE A 1 91 ? 42.812 19.907 -41.527 1.00 85.50 91 ILE A CA 1
ATOM 705 C C . ILE A 1 91 ? 43.140 18.544 -40.908 1.00 85.50 91 ILE A C 1
ATOM 707 O O . ILE A 1 91 ? 44.151 17.918 -41.234 1.00 85.50 91 ILE A O 1
ATOM 711 N N . ALA A 1 92 ? 42.273 18.066 -40.022 1.00 82.06 92 ALA A N 1
ATOM 712 C CA . ALA A 1 92 ? 42.496 16.860 -39.248 1.00 82.06 92 ALA A CA 1
ATOM 713 C C . ALA A 1 92 ? 42.392 15.583 -40.102 1.00 82.06 92 ALA A C 1
ATOM 715 O O . ALA A 1 92 ? 43.151 14.647 -39.866 1.00 82.06 92 ALA A O 1
ATOM 716 N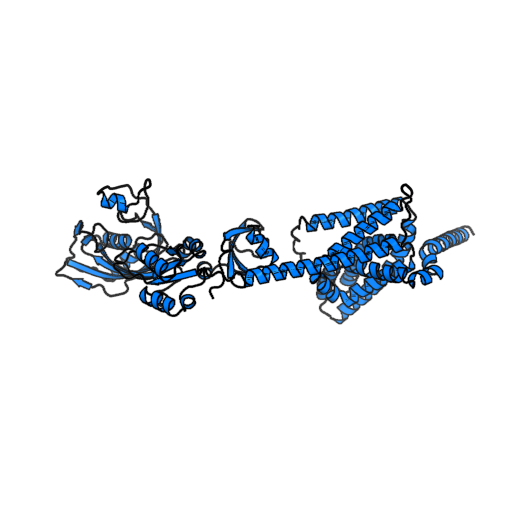 N . ILE A 1 93 ? 41.551 15.550 -41.146 1.00 83.00 93 ILE A N 1
ATOM 717 C CA . ILE A 1 93 ? 41.523 14.437 -42.115 1.00 83.00 93 ILE A CA 1
ATOM 718 C C . ILE A 1 93 ? 42.798 14.426 -42.965 1.00 83.00 93 ILE A C 1
ATOM 720 O O . ILE A 1 93 ? 43.373 13.355 -43.170 1.00 83.00 93 ILE A O 1
ATOM 724 N N . GLY A 1 94 ? 43.272 15.585 -43.438 1.00 80.94 94 GLY A N 1
ATOM 725 C CA . GLY A 1 94 ? 44.534 15.671 -44.185 1.00 80.94 94 GLY A CA 1
ATOM 726 C C . GLY A 1 94 ? 45.725 15.198 -43.349 1.00 80.94 94 GLY A C 1
ATOM 727 O O . GLY A 1 94 ? 46.509 14.353 -43.787 1.00 80.94 94 GLY A O 1
ATOM 728 N N . LEU A 1 95 ? 45.806 15.661 -42.098 1.00 83.00 95 LEU A N 1
ATOM 729 C CA . LEU A 1 95 ? 46.811 15.205 -41.140 1.00 83.00 95 LEU A CA 1
ATOM 730 C C . LEU A 1 95 ? 46.662 13.711 -40.820 1.00 83.00 95 LEU A C 1
ATOM 732 O O . LEU A 1 95 ? 47.641 12.975 -40.880 1.00 83.00 95 LEU A O 1
ATOM 736 N N . GLY A 1 96 ? 45.450 13.242 -40.525 1.00 79.50 96 GLY A N 1
ATOM 737 C CA . GLY A 1 96 ? 45.174 11.851 -40.171 1.00 79.50 96 GLY A CA 1
ATOM 738 C C . GLY A 1 96 ? 45.482 10.870 -41.304 1.00 79.50 96 GLY A C 1
ATOM 739 O O . GLY A 1 96 ? 46.078 9.823 -41.060 1.00 79.50 96 GLY A O 1
ATOM 740 N N . THR A 1 97 ? 45.168 11.232 -42.553 1.00 77.44 97 THR A N 1
ATOM 741 C CA . THR A 1 97 ? 45.500 10.433 -43.748 1.00 77.44 97 THR A CA 1
ATOM 742 C C . THR A 1 97 ? 47.008 10.205 -43.855 1.00 77.44 97 THR A C 1
ATOM 744 O O . THR A 1 97 ? 47.456 9.100 -44.164 1.00 77.44 97 THR A O 1
ATOM 747 N N . TYR A 1 98 ? 47.800 11.237 -43.562 1.00 80.44 98 TYR A N 1
ATOM 748 C CA . TYR A 1 98 ? 49.256 11.150 -43.539 1.00 80.44 98 TYR A CA 1
ATOM 749 C C . TYR A 1 98 ? 49.772 10.374 -42.319 1.00 80.44 98 TYR A C 1
ATOM 751 O O . TYR A 1 98 ? 50.607 9.482 -42.460 1.00 80.44 98 TYR A O 1
ATOM 759 N N . LEU A 1 99 ? 49.246 10.651 -41.122 1.00 80.44 99 LEU A N 1
ATOM 760 C CA . LEU A 1 99 ? 49.663 9.992 -39.882 1.00 80.44 99 LEU A CA 1
ATOM 761 C C . LEU A 1 99 ? 49.379 8.481 -39.886 1.00 80.44 99 LEU A C 1
ATOM 763 O O . LEU A 1 99 ? 50.174 7.705 -39.362 1.00 80.44 99 LEU A O 1
ATOM 767 N N . LEU A 1 100 ? 48.309 8.025 -40.537 1.00 74.62 100 LEU A N 1
ATOM 768 C CA . LEU A 1 100 ? 48.020 6.593 -40.665 1.00 74.62 100 LEU A CA 1
ATOM 769 C C . LEU A 1 100 ? 48.964 5.854 -41.620 1.00 74.62 100 LEU A C 1
ATOM 771 O O . LEU A 1 100 ? 48.960 4.624 -41.654 1.00 74.62 100 LEU A O 1
ATOM 775 N N . GLN A 1 101 ? 49.821 6.543 -42.372 1.00 75.75 101 GLN A N 1
ATOM 776 C CA . GLN A 1 101 ? 50.906 5.862 -43.084 1.00 75.75 101 GLN A CA 1
ATOM 777 C C . GLN A 1 101 ? 51.948 5.294 -42.106 1.00 75.75 101 GLN A C 1
ATOM 779 O O . GLN A 1 101 ? 52.624 4.318 -42.429 1.00 75.75 101 GLN A O 1
ATOM 784 N N . PHE A 1 102 ? 52.019 5.827 -40.880 1.00 84.12 102 PHE A N 1
ATOM 785 C CA . PHE A 1 102 ? 52.886 5.330 -39.818 1.00 84.12 102 PHE A CA 1
ATOM 786 C C . PHE A 1 102 ? 52.196 4.207 -39.039 1.00 84.12 102 PHE A C 1
ATOM 788 O O . PHE A 1 102 ? 51.186 4.401 -38.359 1.00 84.12 102 PHE A O 1
ATOM 795 N N . TRP A 1 103 ? 52.770 3.007 -39.100 1.00 83.25 103 TRP A N 1
ATOM 796 C CA . TRP A 1 103 ? 52.183 1.826 -38.469 1.00 83.25 103 TRP A CA 1
ATOM 797 C C . TRP A 1 103 ? 51.982 1.914 -36.940 1.00 83.25 103 TRP A C 1
ATOM 799 O O . TRP A 1 103 ? 50.985 1.354 -36.480 1.00 83.25 103 TRP A O 1
ATOM 809 N N . PRO A 1 104 ? 52.814 2.617 -36.132 1.00 87.50 104 PRO A N 1
ATOM 810 C CA . PRO A 1 104 ? 52.554 2.725 -34.694 1.00 87.50 104 PRO A CA 1
ATOM 811 C C . PRO A 1 104 ? 51.259 3.488 -34.409 1.00 87.50 104 PRO A C 1
ATOM 813 O O . PRO A 1 104 ? 50.505 3.123 -33.512 1.00 87.50 104 PRO A O 1
ATOM 816 N N . ILE A 1 105 ? 50.962 4.507 -35.221 1.00 83.69 105 ILE A N 1
ATOM 817 C CA . ILE A 1 105 ? 49.737 5.302 -35.104 1.00 83.69 105 ILE A CA 1
ATOM 818 C C . ILE A 1 105 ? 48.519 4.441 -35.455 1.00 83.69 105 ILE A C 1
ATOM 820 O O . ILE A 1 105 ? 47.529 4.460 -34.726 1.00 83.69 105 ILE A O 1
ATOM 824 N N . LYS A 1 106 ? 48.614 3.613 -36.505 1.00 82.44 106 LYS A N 1
ATOM 825 C CA . LYS A 1 106 ? 47.581 2.613 -36.830 1.00 82.44 106 LYS A CA 1
ATOM 826 C C . LYS A 1 106 ? 47.324 1.640 -35.677 1.00 82.44 106 LYS A C 1
ATOM 828 O O . LYS A 1 106 ? 46.169 1.344 -35.390 1.00 82.44 106 LYS A O 1
ATOM 833 N N . ALA A 1 107 ? 48.377 1.159 -35.013 1.00 87.44 107 ALA A N 1
ATOM 834 C CA . ALA A 1 107 ? 48.251 0.203 -33.913 1.00 87.44 107 ALA A CA 1
ATOM 835 C C . ALA A 1 107 ? 47.571 0.830 -32.688 1.00 87.44 107 ALA A C 1
ATOM 837 O O . ALA A 1 107 ? 46.659 0.234 -32.117 1.00 87.44 107 ALA A O 1
ATOM 838 N N . ILE A 1 108 ? 47.969 2.056 -32.332 1.00 87.94 108 ILE A N 1
ATOM 839 C CA . ILE A 1 108 ? 47.349 2.825 -31.245 1.00 87.94 108 ILE A CA 1
ATOM 840 C C . ILE A 1 108 ? 45.873 3.097 -31.558 1.00 87.94 108 ILE A C 1
ATOM 842 O O . ILE A 1 108 ? 45.018 2.854 -30.709 1.00 87.94 108 ILE A O 1
ATOM 846 N N . GLY A 1 109 ? 45.561 3.532 -32.784 1.00 84.12 109 GLY A N 1
ATOM 847 C CA . GLY A 1 109 ? 44.185 3.773 -33.220 1.00 84.12 109 GLY A CA 1
ATOM 848 C C . GLY A 1 109 ? 43.315 2.514 -33.163 1.00 84.12 109 GLY A C 1
ATOM 849 O O . GLY A 1 109 ? 42.202 2.562 -32.648 1.00 84.12 109 GLY A O 1
ATOM 850 N N . ALA A 1 110 ? 43.831 1.366 -33.614 1.00 87.38 110 ALA A N 1
ATOM 851 C CA . ALA A 1 110 ? 43.102 0.099 -33.542 1.00 87.38 110 ALA A CA 1
ATOM 852 C C . ALA A 1 110 ? 42.820 -0.318 -32.088 1.00 87.38 110 ALA A C 1
ATOM 854 O O . ALA A 1 110 ? 41.687 -0.667 -31.762 1.00 87.38 110 ALA A O 1
ATOM 855 N N . ALA A 1 111 ? 43.815 -0.227 -31.199 1.00 89.50 111 ALA A N 1
ATOM 856 C CA . ALA A 1 111 ? 43.642 -0.545 -29.780 1.00 89.50 111 ALA A CA 1
ATOM 857 C C . ALA A 1 111 ? 42.620 0.380 -29.096 1.00 89.50 111 ALA A C 1
ATOM 859 O O . ALA A 1 111 ? 41.788 -0.086 -28.316 1.00 89.50 111 ALA A O 1
ATOM 860 N N . TYR A 1 112 ? 42.649 1.671 -29.427 1.00 87.44 112 TYR A N 1
ATOM 861 C CA . TYR A 1 112 ? 41.710 2.660 -28.911 1.00 87.44 112 TYR A CA 1
ATOM 862 C C . TYR A 1 112 ? 40.259 2.362 -29.325 1.00 87.44 112 TYR A C 1
ATOM 864 O O . TYR A 1 112 ? 39.374 2.318 -28.472 1.00 87.44 112 TYR A O 1
ATOM 872 N N . LEU A 1 113 ? 40.017 2.054 -30.604 1.00 86.56 113 LEU A N 1
ATOM 873 C CA . LEU A 1 113 ? 38.677 1.713 -31.098 1.00 86.56 113 LEU A CA 1
ATOM 874 C C . LEU A 1 113 ? 38.150 0.388 -30.50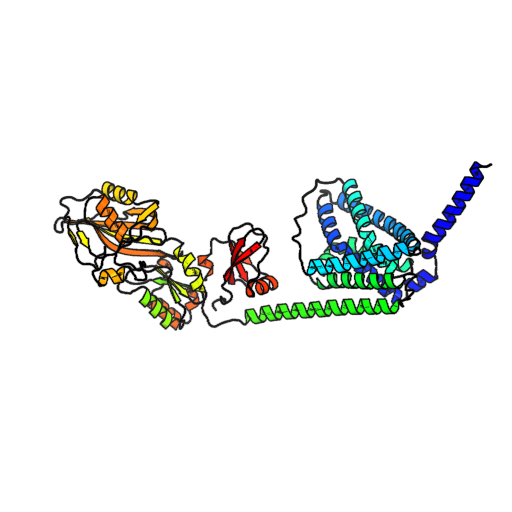8 1.00 86.56 113 LEU A C 1
ATOM 876 O O . LEU A 1 113 ? 36.960 0.285 -30.202 1.00 86.56 113 LEU A O 1
ATOM 880 N N . VAL A 1 114 ? 39.021 -0.611 -30.283 1.00 90.56 114 VAL A N 1
ATOM 881 C CA . VAL A 1 114 ? 38.645 -1.833 -29.541 1.00 90.56 114 VAL A CA 1
ATOM 882 C C . VAL A 1 114 ? 38.217 -1.479 -28.121 1.00 90.56 114 VAL A C 1
ATOM 884 O O . VAL A 1 114 ? 37.171 -1.943 -27.666 1.00 90.56 114 VAL A O 1
ATOM 887 N N . TRP A 1 115 ? 39.005 -0.657 -27.425 1.00 89.88 115 TRP A N 1
ATOM 888 C CA . TRP A 1 115 ? 38.690 -0.230 -26.066 1.00 89.88 115 TRP A CA 1
ATOM 889 C C . TRP A 1 115 ? 37.359 0.523 -26.001 1.00 89.88 115 TRP A C 1
ATOM 891 O O . TRP A 1 115 ? 36.557 0.220 -25.121 1.00 89.88 115 TRP A O 1
ATOM 901 N N . MET A 1 116 ? 37.077 1.428 -26.943 1.00 81.56 116 MET A N 1
ATOM 902 C CA . MET A 1 116 ? 35.791 2.132 -27.011 1.00 81.56 116 MET A CA 1
ATOM 903 C C . MET A 1 116 ? 34.614 1.168 -27.173 1.00 81.56 116 MET A C 1
ATOM 905 O O . MET A 1 116 ? 33.668 1.207 -26.389 1.00 81.56 116 MET A O 1
ATOM 909 N N . SER A 1 117 ? 34.687 0.276 -28.168 1.00 88.44 117 SER A N 1
ATOM 910 C CA . SER A 1 117 ? 33.629 -0.705 -28.435 1.00 88.44 117 SER A CA 1
ATOM 911 C C . SER A 1 117 ? 33.403 -1.625 -27.228 1.00 88.44 117 SER A C 1
ATOM 913 O O . SER A 1 117 ? 32.272 -1.799 -26.773 1.00 88.44 117 SER A O 1
ATOM 915 N N . ALA A 1 118 ? 34.478 -2.154 -26.634 1.00 89.31 118 ALA A N 1
ATOM 916 C CA . ALA A 1 118 ? 34.396 -3.012 -25.454 1.00 89.31 118 ALA A CA 1
ATOM 917 C C . ALA A 1 118 ? 33.857 -2.273 -24.218 1.00 89.31 118 ALA A C 1
ATOM 919 O O . ALA A 1 118 ? 33.068 -2.844 -23.464 1.00 89.31 118 ALA A O 1
ATOM 920 N N . SER A 1 119 ? 34.255 -1.013 -24.024 1.00 84.38 119 SER A N 1
ATOM 921 C CA . SER A 1 119 ? 33.788 -0.181 -22.909 1.00 84.38 119 SER A CA 1
ATOM 922 C C . SER A 1 119 ? 32.286 0.073 -23.000 1.00 84.38 119 SER A C 1
ATOM 924 O O . SER A 1 119 ? 31.595 -0.120 -22.004 1.00 84.38 119 SER A O 1
ATOM 926 N N . TYR A 1 120 ? 31.761 0.374 -24.193 1.00 84.75 120 TYR A N 1
ATOM 927 C CA . TYR A 1 120 ? 30.317 0.503 -24.411 1.00 84.75 120 TYR A CA 1
ATOM 928 C C . TYR A 1 120 ? 29.560 -0.770 -24.000 1.00 84.75 120 TYR A C 1
ATOM 930 O O . TYR A 1 120 ? 28.650 -0.728 -23.174 1.00 84.75 120 TYR A O 1
ATOM 938 N N . PHE A 1 121 ? 29.975 -1.942 -24.497 1.00 87.12 121 PHE A N 1
ATOM 939 C CA . PHE A 1 121 ? 29.309 -3.206 -24.150 1.00 87.12 121 PHE A CA 1
ATOM 940 C C . PHE A 1 121 ? 29.445 -3.591 -22.674 1.00 87.12 121 PHE A C 1
ATOM 942 O O . PHE A 1 121 ? 28.578 -4.287 -22.136 1.00 87.12 121 PHE A O 1
ATOM 949 N N . TYR A 1 122 ? 30.522 -3.159 -22.020 1.00 85.88 122 TYR A N 1
ATOM 950 C CA . TYR A 1 122 ? 30.679 -3.303 -20.580 1.00 85.88 122 TYR A CA 1
ATOM 951 C C . TYR A 1 122 ? 29.678 -2.419 -19.824 1.00 85.88 122 TYR A C 1
ATOM 953 O O . TYR A 1 122 ? 29.017 -2.906 -18.909 1.00 85.88 122 TYR A O 1
ATOM 961 N N . GLU A 1 123 ? 29.503 -1.162 -20.231 1.00 79.25 123 GLU A N 1
ATOM 962 C CA . GLU A 1 123 ? 28.575 -0.218 -19.594 1.00 79.25 123 GLU A CA 1
ATOM 963 C C . GLU A 1 123 ? 27.104 -0.568 -19.838 1.00 79.25 123 GLU A C 1
ATOM 965 O O . GLU A 1 123 ? 26.311 -0.504 -18.902 1.00 79.25 123 GLU A O 1
ATOM 970 N N . VAL A 1 124 ? 26.741 -1.075 -21.019 1.00 75.75 124 VAL A N 1
ATOM 971 C CA . VAL A 1 124 ? 25.388 -1.607 -21.284 1.00 75.75 124 VAL A CA 1
ATOM 972 C C . VAL A 1 124 ? 25.046 -2.782 -20.352 1.00 75.75 124 VAL A C 1
ATOM 974 O O . VAL A 1 124 ? 23.891 -2.967 -19.971 1.00 75.75 124 VAL A O 1
ATOM 977 N N . ARG A 1 125 ? 26.041 -3.585 -19.946 1.00 76.38 125 ARG A N 1
ATOM 978 C CA . ARG A 1 125 ? 25.859 -4.690 -18.979 1.00 76.38 125 ARG A CA 1
ATOM 979 C C . ARG A 1 125 ? 25.959 -4.242 -17.521 1.00 76.38 125 ARG A C 1
ATOM 981 O O . ARG A 1 125 ? 25.379 -4.886 -16.647 1.00 76.38 125 ARG A O 1
ATOM 988 N N . HIS A 1 126 ? 26.691 -3.164 -17.263 1.00 69.00 126 HIS A N 1
ATOM 989 C CA . HIS A 1 126 ? 26.939 -2.597 -15.942 1.00 69.00 126 HIS A CA 1
ATOM 990 C C . HIS A 1 126 ? 26.670 -1.089 -15.961 1.00 69.00 126 HIS A C 1
ATOM 992 O O . HIS A 1 126 ? 27.620 -0.299 -15.902 1.00 69.00 126 HIS A O 1
ATOM 998 N N . PRO A 1 127 ? 25.391 -0.680 -16.042 1.00 62.34 127 PRO A N 1
ATOM 999 C CA . PRO A 1 127 ? 25.039 0.728 -16.117 1.00 62.34 127 PRO A CA 1
ATOM 1000 C C . PRO A 1 127 ? 25.542 1.445 -14.863 1.00 62.34 127 PRO A C 1
ATOM 1002 O O . PRO A 1 127 ? 25.160 1.116 -13.737 1.00 62.34 127 PRO A O 1
ATOM 1005 N N . LYS A 1 128 ? 26.437 2.417 -15.049 1.00 50.12 128 LYS A N 1
ATOM 1006 C CA . LYS A 1 128 ? 26.837 3.340 -13.985 1.00 50.12 128 LYS A CA 1
ATOM 1007 C C . LYS A 1 128 ? 25.778 4.431 -13.870 1.00 50.12 128 LYS A C 1
ATOM 1009 O O . LYS A 1 128 ? 25.310 4.949 -14.878 1.00 50.12 128 LYS A O 1
ATOM 1014 N N . ASN A 1 129 ? 25.455 4.830 -12.642 1.00 45.97 129 ASN A N 1
ATOM 1015 C CA . ASN A 1 129 ? 24.629 6.011 -12.403 1.00 45.97 129 ASN A CA 1
ATOM 1016 C C . ASN A 1 129 ? 25.331 7.247 -12.982 1.00 45.97 129 ASN A C 1
ATOM 1018 O O . ASN A 1 129 ? 26.367 7.674 -12.462 1.00 45.97 129 ASN A O 1
ATOM 1022 N N . GLN A 1 130 ? 24.761 7.837 -14.034 1.00 40.75 130 GLN A N 1
ATOM 1023 C CA . GLN A 1 130 ? 25.151 9.173 -14.466 1.00 40.75 130 GLN A CA 1
ATOM 1024 C C . GLN A 1 130 ? 24.826 10.145 -13.325 1.00 40.75 130 GLN A C 1
ATOM 1026 O O . GLN A 1 130 ? 23.670 10.377 -12.977 1.00 40.75 130 GLN A O 1
ATOM 1031 N N . ARG A 1 131 ? 25.870 10.689 -12.691 1.00 34.81 131 ARG A N 1
ATOM 1032 C CA . ARG A 1 131 ? 25.733 11.830 -11.784 1.00 34.81 131 ARG A CA 1
ATOM 1033 C C . ARG A 1 131 ? 25.323 13.030 -12.627 1.00 34.81 131 ARG A C 1
ATOM 1035 O O . ARG A 1 131 ? 26.029 13.368 -13.574 1.00 34.81 131 ARG A O 1
ATOM 1042 N N . GLY A 1 132 ? 24.203 13.655 -12.262 1.00 33.97 132 GLY A N 1
ATOM 1043 C CA . GLY A 1 132 ? 23.687 14.857 -12.909 1.00 33.97 132 GLY A CA 1
ATOM 1044 C C . GLY A 1 132 ? 24.795 15.878 -13.154 1.00 33.97 132 GLY A C 1
ATOM 1045 O O . GLY A 1 132 ? 25.532 16.253 -12.237 1.00 33.97 132 GLY A O 1
ATOM 1046 N N . ALA A 1 133 ? 24.938 16.292 -14.410 1.00 33.75 133 ALA A N 1
ATOM 1047 C CA . ALA A 1 133 ? 25.923 17.280 -14.803 1.00 33.75 133 ALA A CA 1
ATOM 1048 C C . ALA A 1 133 ? 25.615 18.608 -14.095 1.00 33.75 133 ALA A C 1
ATOM 1050 O O . ALA A 1 133 ? 24.582 19.239 -14.309 1.00 33.75 133 ALA A O 1
ATOM 1051 N N . HIS A 1 134 ? 26.526 19.007 -13.209 1.00 34.06 134 HIS A N 1
ATOM 1052 C CA . HIS A 1 134 ? 26.475 20.264 -12.479 1.00 34.06 134 HIS A CA 1
ATOM 1053 C C . HIS A 1 134 ? 26.402 21.473 -13.416 1.00 34.06 134 HIS A C 1
ATOM 1055 O O . HIS A 1 134 ? 27.194 21.605 -14.352 1.00 34.06 134 HIS A O 1
ATOM 1061 N N . GLY A 1 135 ? 25.519 22.411 -13.063 1.00 38.09 135 GLY A N 1
ATOM 1062 C CA . GLY A 1 135 ? 25.473 23.750 -13.631 1.00 38.09 135 GLY A CA 1
ATOM 1063 C C . GLY A 1 135 ? 26.824 24.452 -13.511 1.00 38.09 135 GLY A C 1
ATOM 1064 O O . GLY A 1 135 ? 27.317 24.720 -12.413 1.00 38.09 135 GLY A O 1
ATOM 1065 N N . LYS A 1 136 ? 27.422 24.767 -14.659 1.00 46.88 136 LYS A N 1
ATOM 1066 C CA . LYS A 1 136 ? 28.517 25.733 -14.767 1.00 46.88 136 LYS A CA 1
ATOM 1067 C C . LYS A 1 136 ? 27.988 27.048 -15.339 1.00 46.88 136 LYS A C 1
ATOM 1069 O O . LYS A 1 136 ? 26.954 27.084 -15.997 1.00 46.88 136 LYS A O 1
ATOM 1074 N N . ARG A 1 137 ? 28.684 28.129 -14.975 1.00 50.41 137 ARG A N 1
ATOM 1075 C CA . ARG A 1 137 ? 28.299 29.537 -15.162 1.00 50.41 137 ARG A CA 1
ATOM 1076 C C . ARG A 1 137 ? 27.998 29.880 -16.632 1.00 50.41 137 ARG A C 1
ATOM 1078 O O . ARG A 1 137 ? 28.652 29.323 -17.508 1.00 50.41 137 ARG A O 1
ATOM 1085 N N . PRO A 1 138 ? 27.097 30.845 -16.894 1.00 49.91 138 PRO A N 1
ATOM 1086 C CA . PRO A 1 138 ? 26.768 31.262 -18.253 1.00 49.91 138 PRO A CA 1
ATOM 1087 C C . PRO A 1 138 ? 27.996 31.855 -18.956 1.00 49.91 138 PRO A C 1
ATOM 1089 O O . PRO A 1 138 ? 28.644 32.768 -18.435 1.00 49.91 138 PRO A O 1
ATOM 1092 N N . HIS A 1 139 ? 28.302 31.339 -20.144 1.00 57.97 139 HIS A N 1
ATOM 1093 C CA . HIS A 1 139 ? 29.347 31.856 -21.023 1.00 57.97 139 HIS A CA 1
ATOM 1094 C C . HIS A 1 139 ? 28.751 32.863 -22.024 1.00 57.97 139 HIS A C 1
ATOM 1096 O O . HIS A 1 139 ? 27.633 32.695 -22.501 1.00 57.97 139 HIS A O 1
ATOM 1102 N N . GLY A 1 140 ? 29.488 33.932 -22.352 1.00 72.31 140 GLY A N 1
ATOM 1103 C CA . GLY A 1 140 ? 29.113 34.854 -23.437 1.00 72.31 140 GLY A CA 1
ATOM 1104 C C . GLY A 1 140 ? 29.248 34.210 -24.827 1.00 72.31 140 GLY A C 1
ATOM 1105 O O . GLY A 1 140 ? 29.712 33.074 -24.943 1.00 72.31 140 GLY A O 1
ATOM 1106 N N . LEU A 1 141 ? 28.904 34.947 -25.893 1.00 74.69 141 LEU A N 1
ATOM 1107 C CA . LEU A 1 141 ? 28.913 34.458 -27.285 1.00 74.69 141 LEU A CA 1
ATOM 1108 C C . LEU A 1 141 ? 30.210 33.714 -27.663 1.00 74.69 141 LEU A C 1
ATOM 1110 O O . LEU A 1 141 ? 30.161 32.564 -28.087 1.00 74.69 141 LEU A O 1
ATOM 1114 N N . TRP A 1 142 ? 31.373 34.338 -27.460 1.00 78.88 142 TRP A N 1
ATOM 1115 C CA . TRP A 1 142 ? 32.672 33.743 -27.804 1.00 78.88 142 TRP A CA 1
ATOM 1116 C C . TRP A 1 142 ? 33.072 32.576 -26.900 1.00 78.88 142 TRP A C 1
ATOM 1118 O O . TRP A 1 142 ? 33.686 31.628 -27.372 1.00 78.88 142 TRP A O 1
ATOM 1128 N N . GLY A 1 143 ? 32.683 32.608 -25.621 1.00 77.88 143 GLY A N 1
ATOM 1129 C CA . GLY A 1 143 ? 32.893 31.475 -24.717 1.00 77.88 143 GLY A CA 1
ATOM 1130 C C . GLY A 1 143 ? 32.087 30.250 -25.153 1.00 77.88 143 GLY A C 1
ATOM 1131 O O . GLY A 1 143 ? 32.603 29.139 -25.130 1.00 77.88 143 GLY A O 1
ATOM 1132 N N . THR A 1 144 ? 30.865 30.475 -25.639 1.00 76.19 144 THR A N 1
ATOM 1133 C CA . THR A 1 144 ? 30.009 29.424 -26.203 1.00 76.19 144 THR A CA 1
ATOM 1134 C C . THR A 1 144 ? 30.589 28.888 -27.516 1.00 76.19 144 THR A C 1
ATOM 1136 O O . THR A 1 144 ? 30.660 27.679 -27.683 1.00 76.19 144 THR A O 1
ATOM 1139 N N . VAL A 1 145 ? 31.085 29.747 -28.420 1.00 78.50 145 VAL A N 1
ATOM 1140 C CA . VAL A 1 145 ? 31.746 29.304 -29.670 1.00 78.50 145 VAL A CA 1
ATOM 1141 C C . VAL A 1 145 ? 32.985 28.456 -29.380 1.00 78.50 145 VAL A C 1
ATOM 1143 O O . VAL A 1 145 ? 33.101 27.364 -29.926 1.00 78.50 145 VAL A O 1
ATOM 1146 N N . ILE A 1 146 ? 33.869 28.905 -28.482 1.00 79.12 146 ILE A N 1
ATOM 1147 C CA . ILE A 1 146 ? 35.078 28.152 -28.106 1.00 79.12 146 ILE A CA 1
ATOM 1148 C C . ILE A 1 146 ? 34.708 26.790 -27.516 1.00 79.12 146 ILE A C 1
ATOM 1150 O O . ILE A 1 146 ? 35.367 25.793 -27.798 1.00 79.12 146 ILE A O 1
ATOM 1154 N N . GLN A 1 147 ? 33.656 26.730 -26.701 1.00 72.81 147 GLN A N 1
ATOM 1155 C CA . GLN A 1 147 ? 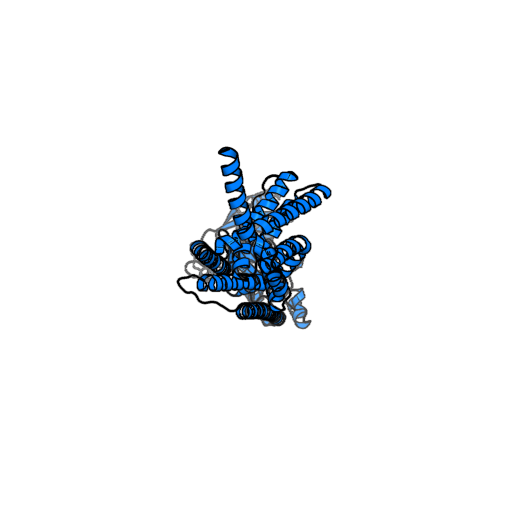33.200 25.484 -26.100 1.00 72.81 147 GLN A CA 1
ATOM 1156 C C . GLN A 1 147 ? 32.612 24.526 -27.143 1.00 72.81 147 GLN A C 1
ATOM 1158 O O . GLN A 1 147 ? 32.954 23.348 -27.119 1.00 72.81 147 GLN A O 1
ATOM 1163 N N . ILE A 1 148 ? 31.806 25.038 -28.081 1.00 72.12 148 ILE A N 1
ATOM 1164 C CA . ILE A 1 148 ? 31.283 24.283 -29.232 1.00 72.12 148 ILE A CA 1
ATOM 1165 C C . ILE A 1 148 ? 32.439 23.718 -30.071 1.00 72.12 148 ILE A C 1
ATOM 1167 O O . ILE A 1 148 ? 32.445 22.533 -30.387 1.00 72.12 148 ILE A O 1
ATOM 1171 N N . GLU A 1 149 ? 33.434 24.541 -30.407 1.00 74.38 149 GLU A N 1
ATOM 1172 C CA . GLU A 1 149 ? 34.604 24.098 -31.176 1.00 74.38 149 GLU A CA 1
ATOM 1173 C C . GLU A 1 149 ? 35.452 23.084 -30.397 1.00 74.38 149 GLU A C 1
ATOM 1175 O O . GLU A 1 149 ? 35.899 22.094 -30.964 1.00 74.38 149 GLU A O 1
ATOM 1180 N N . SER A 1 150 ? 35.638 23.286 -29.090 1.00 74.12 150 SER A N 1
ATOM 1181 C CA . SER A 1 150 ? 36.387 22.353 -28.234 1.00 74.12 150 SER A CA 1
ATOM 1182 C C . SER A 1 150 ? 35.704 20.989 -28.145 1.00 74.12 150 SER A C 1
ATOM 1184 O O . SER A 1 150 ? 36.384 19.965 -28.172 1.00 74.12 150 SER A O 1
ATOM 1186 N N . LEU A 1 151 ? 34.371 20.977 -28.052 1.00 71.19 151 LEU A N 1
ATOM 1187 C CA . LEU A 1 151 ? 33.557 19.765 -28.056 1.00 71.19 151 LEU A CA 1
ATOM 1188 C C . LEU A 1 151 ? 33.790 18.991 -29.365 1.00 71.19 151 LEU A C 1
ATOM 1190 O O . LEU A 1 151 ? 34.214 17.839 -29.337 1.00 71.19 151 LEU A O 1
ATOM 1194 N N . ASP A 1 152 ? 33.636 19.661 -30.507 1.00 69.94 152 ASP A N 1
ATOM 1195 C CA . ASP A 1 152 ? 33.847 19.062 -31.828 1.00 69.94 152 ASP A CA 1
ATOM 1196 C C . ASP A 1 152 ? 35.287 18.571 -32.037 1.00 69.94 152 ASP A C 1
ATOM 1198 O O . ASP A 1 152 ? 35.496 17.520 -32.642 1.00 69.94 152 ASP A O 1
ATOM 1202 N N . ILE A 1 153 ? 36.296 19.280 -31.520 1.00 73.69 153 ILE A N 1
ATOM 1203 C CA . ILE A 1 153 ? 37.700 18.840 -31.583 1.00 73.69 153 ILE A CA 1
ATOM 1204 C C . ILE A 1 153 ? 37.893 17.531 -30.814 1.00 73.69 153 ILE A C 1
ATOM 1206 O O . ILE A 1 153 ? 38.533 16.619 -31.329 1.00 73.69 153 ILE A O 1
ATOM 1210 N N . VAL A 1 154 ? 37.336 17.415 -29.607 1.00 71.12 154 VAL A N 1
ATOM 1211 C CA . VAL A 1 154 ? 37.460 16.193 -28.800 1.00 71.12 154 VAL A CA 1
ATOM 1212 C C . VAL A 1 154 ? 36.755 15.017 -29.485 1.00 71.12 154 VAL A C 1
ATOM 1214 O O . VAL A 1 154 ? 37.355 13.954 -29.613 1.00 71.12 154 VAL A O 1
ATOM 1217 N N . PHE A 1 155 ? 35.541 15.214 -30.008 1.00 67.50 155 PHE A N 1
ATOM 1218 C CA . PHE A 1 155 ? 34.755 14.134 -30.634 1.00 67.50 155 PHE A CA 1
ATOM 1219 C C . PHE A 1 155 ? 35.188 13.754 -32.043 1.00 67.50 155 PHE A C 1
ATOM 1221 O O . PHE A 1 155 ? 34.977 12.625 -32.502 1.00 67.50 155 PHE A O 1
ATOM 1228 N N . SER A 1 156 ? 35.830 14.678 -32.746 1.00 72.31 156 SER A N 1
ATOM 1229 C CA . SER A 1 156 ? 36.354 14.391 -34.072 1.00 72.31 156 SER A CA 1
ATOM 1230 C C . SER A 1 156 ? 37.573 13.476 -34.035 1.00 72.31 156 SER A C 1
ATOM 1232 O O . SER A 1 156 ? 37.819 12.828 -35.042 1.00 72.31 156 SER A O 1
ATOM 1234 N N . VAL A 1 157 ? 38.299 13.327 -32.919 1.00 74.38 157 VAL A N 1
ATOM 1235 C CA . VAL A 1 157 ? 39.427 12.375 -32.834 1.00 74.38 157 VAL A CA 1
ATOM 1236 C C . VAL A 1 157 ? 38.955 10.947 -33.124 1.00 74.38 157 VAL A C 1
ATOM 1238 O O . VAL A 1 157 ? 39.491 10.282 -34.015 1.00 74.38 157 VAL A O 1
ATOM 1241 N N . ASP A 1 158 ? 37.900 10.517 -32.440 1.00 72.19 158 ASP A N 1
ATOM 1242 C CA . ASP A 1 158 ? 37.359 9.157 -32.526 1.00 72.19 158 ASP A CA 1
ATOM 1243 C C . ASP A 1 158 ? 36.742 8.917 -33.901 1.00 72.19 158 ASP A C 1
ATOM 1245 O O . ASP A 1 158 ? 37.003 7.910 -34.568 1.00 72.19 158 ASP A O 1
ATOM 1249 N N . SER A 1 159 ? 35.987 9.910 -34.368 1.00 75.69 159 SER A N 1
ATOM 1250 C CA . SER A 1 159 ? 35.289 9.851 -35.645 1.00 75.69 159 SER A CA 1
ATOM 1251 C C . SER A 1 159 ? 36.242 9.938 -36.844 1.00 75.69 159 SER A C 1
ATOM 1253 O O . SER A 1 159 ? 35.998 9.308 -37.870 1.00 75.69 159 SER A O 1
ATOM 1255 N N . ILE A 1 160 ? 37.370 10.649 -36.731 1.00 79.38 160 ILE A N 1
ATOM 1256 C CA . ILE A 1 160 ? 38.416 10.703 -37.767 1.00 79.38 160 ILE A CA 1
ATOM 1257 C C . ILE A 1 160 ? 39.169 9.377 -37.838 1.00 79.38 160 ILE A C 1
ATOM 1259 O O . ILE A 1 160 ? 39.369 8.857 -38.938 1.00 79.38 160 ILE A O 1
ATOM 1263 N N . LEU A 1 161 ? 39.566 8.811 -36.694 1.00 76.69 161 LEU A N 1
ATOM 1264 C CA . LEU A 1 161 ? 40.241 7.511 -36.652 1.00 76.69 161 LEU A CA 1
ATOM 1265 C C . LEU A 1 161 ? 39.348 6.408 -37.224 1.00 76.69 161 LEU A C 1
ATOM 1267 O O . LEU A 1 161 ? 39.809 5.613 -38.046 1.00 76.69 161 LEU A O 1
ATOM 1271 N N . ALA A 1 162 ? 38.066 6.403 -36.855 1.00 76.06 162 ALA A N 1
ATOM 1272 C CA . ALA A 1 162 ? 37.090 5.484 -37.416 1.00 76.06 162 ALA A CA 1
ATOM 1273 C C . ALA A 1 162 ? 36.913 5.706 -38.928 1.00 76.06 162 ALA A C 1
ATOM 1275 O O . ALA A 1 162 ? 36.999 4.758 -39.708 1.00 76.06 162 ALA A O 1
ATOM 1276 N N . ALA A 1 163 ? 36.736 6.953 -39.373 1.00 80.12 163 ALA A N 1
ATOM 1277 C CA . ALA A 1 163 ? 36.454 7.245 -40.774 1.00 80.12 163 ALA A CA 1
ATOM 1278 C C . ALA A 1 163 ? 37.623 6.919 -41.717 1.00 80.12 163 ALA A C 1
ATOM 1280 O O . ALA A 1 163 ? 37.418 6.359 -42.796 1.00 80.12 163 ALA A O 1
ATOM 1281 N N . LEU A 1 164 ? 38.856 7.202 -41.298 1.00 78.75 164 LEU A N 1
ATOM 1282 C CA . LEU A 1 164 ? 40.053 6.876 -42.074 1.00 78.75 164 LEU A CA 1
ATOM 1283 C C . LEU A 1 164 ? 40.354 5.370 -42.117 1.00 78.75 164 LEU A C 1
ATOM 1285 O O . LEU A 1 164 ? 41.012 4.891 -43.040 1.00 78.75 164 LEU A O 1
ATOM 1289 N N . ALA A 1 165 ? 39.876 4.613 -41.131 1.00 77.75 165 ALA A N 1
ATOM 1290 C CA . ALA A 1 165 ? 39.962 3.157 -41.130 1.00 77.75 165 ALA A CA 1
ATOM 1291 C C . ALA A 1 165 ? 38.871 2.501 -42.000 1.00 77.75 165 ALA A C 1
ATOM 1293 O O . ALA A 1 165 ? 39.078 1.417 -42.551 1.00 77.75 165 ALA A O 1
ATOM 1294 N N . VAL A 1 166 ? 37.726 3.169 -42.166 1.00 81.94 166 VAL A N 1
ATOM 1295 C CA . VAL A 1 166 ? 36.642 2.739 -43.061 1.00 81.94 166 VAL A CA 1
ATOM 1296 C C . VAL A 1 166 ? 37.064 2.837 -44.527 1.00 81.94 166 VAL A C 1
ATOM 1298 O O . VAL A 1 166 ? 36.892 1.863 -45.264 1.00 81.94 166 VAL A O 1
ATOM 1301 N N . SER A 1 167 ? 37.639 3.971 -44.942 1.00 84.75 167 SER A N 1
ATOM 1302 C CA . SER A 1 167 ? 38.035 4.230 -46.330 1.00 84.75 167 SER A CA 1
ATOM 1303 C C . SER A 1 167 ? 39.436 4.823 -46.418 1.00 84.75 1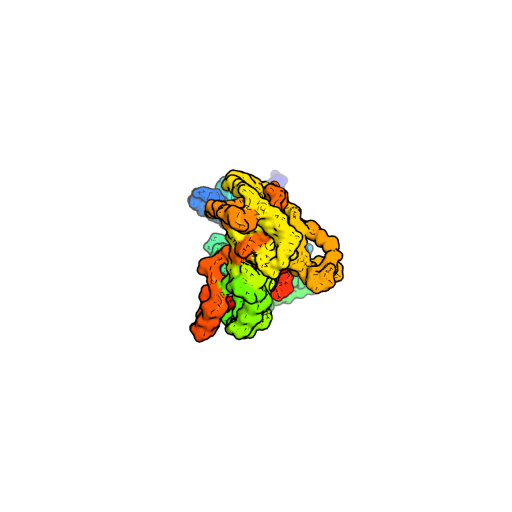67 SER A C 1
ATOM 1305 O O . SER A 1 167 ? 39.730 5.855 -45.822 1.00 84.75 167 SER A O 1
ATOM 1307 N N . SER A 1 168 ? 40.268 4.221 -47.266 1.00 78.50 168 SER A N 1
ATOM 1308 C CA . SER A 1 168 ? 41.589 4.756 -47.615 1.00 78.50 168 SER A CA 1
ATOM 1309 C C . SER A 1 168 ? 41.527 5.955 -48.572 1.00 78.50 168 SER A C 1
ATOM 1311 O O . SER A 1 168 ? 42.525 6.652 -48.742 1.00 78.50 168 SER A O 1
ATOM 1313 N N . ASN A 1 169 ? 40.366 6.213 -49.189 1.00 87.38 169 ASN A N 1
ATOM 1314 C CA . ASN A 1 169 ? 40.137 7.361 -50.062 1.00 87.38 169 ASN A CA 1
ATOM 1315 C C . ASN A 1 169 ? 39.790 8.613 -49.227 1.00 87.38 169 ASN A C 1
ATOM 1317 O O . ASN A 1 169 ? 38.700 8.659 -48.641 1.00 87.38 169 ASN A O 1
ATOM 1321 N N . PRO A 1 170 ? 40.647 9.653 -49.217 1.00 84.81 170 PRO A N 1
ATOM 1322 C CA . PRO A 1 170 ? 40.444 10.837 -48.380 1.00 84.81 170 PRO A CA 1
ATOM 1323 C C . PRO A 1 170 ? 39.218 11.665 -48.776 1.00 84.81 170 PRO A C 1
ATOM 1325 O O . PRO A 1 170 ? 38.606 12.295 -47.918 1.00 84.81 170 PRO A O 1
ATOM 1328 N N . VAL A 1 171 ? 38.811 11.639 -50.051 1.00 88.44 171 VAL A N 1
ATOM 1329 C CA . VAL A 1 171 ? 37.631 12.375 -50.541 1.00 88.44 171 VAL A CA 1
ATOM 1330 C C . VAL A 1 171 ? 36.344 11.777 -49.971 1.00 88.44 171 VAL A C 1
ATOM 1332 O O . VAL A 1 171 ? 35.481 12.520 -49.513 1.00 88.44 171 VAL A O 1
ATOM 1335 N N . ILE A 1 172 ? 36.240 10.444 -49.916 1.00 88.56 172 ILE A N 1
ATOM 1336 C CA . ILE A 1 172 ? 35.110 9.741 -49.278 1.00 88.56 172 ILE A CA 1
ATOM 1337 C C . ILE A 1 172 ? 35.010 10.120 -47.796 1.00 88.56 172 ILE A C 1
ATOM 1339 O O . ILE A 1 172 ? 33.927 10.442 -47.309 1.00 88.56 172 ILE A O 1
ATOM 1343 N N . VAL A 1 173 ? 36.149 10.126 -47.097 1.00 88.00 173 VAL A N 1
ATOM 1344 C CA . VAL A 1 173 ? 36.227 10.458 -45.667 1.00 88.00 173 VAL A CA 1
ATOM 1345 C C . VAL A 1 173 ? 35.858 11.917 -45.402 1.00 88.00 173 VAL A C 1
ATOM 1347 O O . VAL A 1 173 ? 35.127 12.204 -44.455 1.00 88.00 173 VAL A O 1
ATOM 1350 N N . LEU A 1 174 ? 36.308 12.836 -46.259 1.00 88.44 174 LEU A N 1
ATOM 1351 C CA . LEU A 1 174 ? 35.972 14.254 -46.168 1.00 88.44 174 LEU A CA 1
ATOM 1352 C C . LEU A 1 174 ? 34.489 14.512 -46.419 1.00 88.44 174 LEU A C 1
ATOM 1354 O O . LEU A 1 174 ? 33.863 15.202 -45.620 1.00 88.44 174 LEU A O 1
ATOM 1358 N N . ILE A 1 175 ? 33.915 13.949 -47.486 1.00 89.75 175 ILE A N 1
ATOM 1359 C CA . ILE A 1 175 ? 32.489 14.125 -47.793 1.00 89.75 175 ILE A CA 1
ATOM 1360 C C . ILE A 1 175 ? 31.634 13.544 -46.663 1.00 89.75 175 ILE A C 1
ATOM 1362 O O . ILE A 1 175 ? 30.735 14.227 -46.181 1.00 89.75 175 ILE A O 1
ATOM 1366 N N . GLY A 1 176 ? 31.943 12.328 -46.200 1.00 87.88 176 GLY A N 1
ATOM 1367 C CA . GLY A 1 176 ? 31.238 11.697 -45.082 1.00 87.88 176 GLY A CA 1
ATOM 1368 C C . GLY A 1 176 ? 31.331 12.507 -43.788 1.00 87.88 176 GLY A C 1
ATOM 1369 O O . GLY A 1 176 ? 30.308 12.779 -43.169 1.00 87.88 176 GLY A O 1
ATOM 1370 N N . GLY A 1 177 ? 32.532 12.965 -43.419 1.00 85.44 177 GLY A N 1
ATOM 1371 C CA . GLY A 1 177 ? 32.744 13.778 -42.218 1.00 85.44 177 GLY A CA 1
ATOM 1372 C C . GLY A 1 177 ? 32.059 15.146 -42.284 1.00 85.44 177 GLY A C 1
ATOM 1373 O O . GLY A 1 177 ? 31.419 15.560 -41.323 1.00 85.44 177 GLY A O 1
ATOM 1374 N N . CYS A 1 178 ? 32.125 15.837 -43.425 1.00 86.94 178 CYS A N 1
ATOM 1375 C CA . CYS A 1 178 ? 31.448 17.123 -43.601 1.00 86.94 178 CYS A CA 1
ATOM 1376 C C . CYS A 1 178 ? 29.921 16.966 -43.605 1.00 86.94 178 CYS A C 1
ATOM 1378 O O . CYS A 1 178 ? 29.224 17.710 -42.919 1.00 86.94 178 CYS A O 1
ATOM 1380 N N . LEU A 1 179 ? 29.379 15.985 -44.331 1.00 86.81 179 LEU A N 1
ATOM 1381 C CA . LEU A 1 179 ? 27.937 15.730 -44.315 1.00 86.81 179 LEU A CA 1
ATOM 1382 C C . LEU A 1 179 ? 27.455 15.243 -42.942 1.00 86.81 179 LEU A C 1
ATOM 1384 O O . LEU A 1 179 ? 26.339 15.575 -42.557 1.00 86.81 179 LEU A O 1
ATOM 1388 N N . GLY A 1 180 ? 28.291 14.530 -42.183 1.00 83.06 180 GLY A N 1
ATOM 1389 C CA . GLY A 1 180 ? 28.016 14.142 -40.799 1.00 83.06 180 GLY A CA 1
ATOM 1390 C C . GLY A 1 180 ? 27.932 15.343 -39.851 1.00 83.06 180 GLY A C 1
ATOM 1391 O O . GLY A 1 180 ? 26.930 15.493 -39.154 1.00 83.06 180 GLY A O 1
ATOM 1392 N N . ILE A 1 181 ? 28.909 16.260 -39.896 1.00 80.88 181 ILE A N 1
ATOM 1393 C CA . ILE A 1 181 ? 28.869 17.525 -39.132 1.00 80.88 181 ILE A CA 1
ATOM 1394 C C . ILE A 1 181 ? 27.626 18.346 -39.511 1.00 80.88 181 ILE A C 1
ATOM 1396 O O . ILE A 1 181 ? 26.952 18.899 -38.638 1.00 80.88 181 ILE A O 1
ATOM 1400 N N . PHE A 1 182 ? 27.289 18.407 -40.803 1.00 81.56 182 PHE A N 1
ATOM 1401 C CA . PHE A 1 182 ? 26.086 19.090 -41.281 1.00 81.56 182 PHE A CA 1
ATOM 1402 C C . PHE A 1 182 ? 24.802 18.451 -40.737 1.00 81.56 182 PHE A C 1
ATOM 1404 O O . PHE A 1 182 ? 23.947 19.152 -40.192 1.00 81.56 182 PHE A O 1
ATOM 1411 N N . ALA A 1 183 ? 24.680 17.125 -40.861 1.00 77.94 183 ALA A N 1
ATOM 1412 C CA . ALA A 1 183 ? 23.522 16.355 -40.419 1.00 77.94 183 ALA A CA 1
ATOM 1413 C C . ALA A 1 183 ? 23.304 16.500 -38.910 1.00 77.94 183 ALA A C 1
ATOM 1415 O O . ALA A 1 183 ? 22.191 16.813 -38.481 1.00 77.94 183 ALA A O 1
ATOM 1416 N N . MET A 1 184 ? 24.376 16.391 -38.121 1.00 72.38 184 MET A N 1
ATOM 1417 C CA . MET A 1 184 ? 24.315 16.618 -36.681 1.00 72.38 184 MET A CA 1
ATOM 1418 C C . MET A 1 184 ? 23.858 18.029 -36.341 1.00 72.38 184 MET A C 1
ATOM 1420 O O . MET A 1 184 ? 23.007 18.208 -35.481 1.00 72.38 184 MET A O 1
ATOM 1424 N N . ARG A 1 185 ? 24.344 19.057 -37.032 1.00 73.06 185 ARG A N 1
ATOM 1425 C CA . ARG A 1 185 ? 24.022 20.443 -36.664 1.00 73.06 185 ARG A CA 1
ATOM 1426 C C . ARG A 1 185 ? 22.639 20.918 -37.113 1.00 73.06 185 ARG A C 1
ATOM 1428 O O . ARG A 1 185 ? 22.104 21.833 -36.494 1.00 73.06 185 ARG A O 1
ATOM 1435 N N . LEU A 1 186 ? 22.062 20.336 -38.165 1.00 66.38 186 LEU A N 1
ATOM 1436 C CA . LEU A 1 186 ? 20.759 20.757 -38.701 1.00 66.38 186 LEU A CA 1
ATOM 1437 C C . LEU A 1 186 ? 19.604 19.876 -38.205 1.00 66.38 186 LEU A C 1
ATOM 1439 O O . LEU A 1 186 ? 18.476 20.348 -38.080 1.00 66.38 186 LEU A O 1
ATOM 1443 N N . VAL A 1 187 ? 19.890 18.608 -37.899 1.00 66.62 187 VAL A N 1
ATOM 1444 C CA . VAL A 1 187 ? 18.882 17.571 -37.633 1.00 66.62 187 VAL A CA 1
ATOM 1445 C C . VAL A 1 187 ? 19.111 16.896 -36.270 1.00 66.62 187 VAL A C 1
ATOM 1447 O O . VAL A 1 187 ? 18.403 15.946 -35.957 1.00 66.62 187 VAL A O 1
ATOM 1450 N N . ALA A 1 188 ? 20.027 17.401 -35.422 1.00 60.44 188 ALA A N 1
ATOM 1451 C CA . ALA A 1 188 ? 20.357 16.840 -34.098 1.00 60.44 188 ALA A CA 1
ATOM 1452 C C . ALA A 1 188 ? 19.126 16.398 -33.305 1.00 60.44 188 ALA A C 1
ATOM 1454 O O . ALA A 1 188 ? 19.033 15.237 -32.942 1.00 60.44 188 ALA A O 1
ATOM 1455 N N . GLN A 1 189 ? 18.146 17.283 -33.096 1.00 58.06 189 GLN A N 1
ATOM 1456 C CA . GLN A 1 189 ? 16.954 16.951 -32.304 1.00 58.06 189 GLN A CA 1
ATOM 1457 C C . GLN A 1 189 ? 16.132 15.808 -32.912 1.00 58.06 189 GLN A C 1
ATOM 1459 O O . GLN A 1 189 ? 15.600 14.971 -32.185 1.00 58.06 189 GLN A O 1
ATOM 1464 N N . VAL A 1 190 ? 16.042 15.741 -34.240 1.00 68.00 190 VAL A N 1
ATOM 1465 C CA . VAL A 1 190 ? 15.330 14.668 -34.944 1.00 68.00 190 VAL A CA 1
ATOM 1466 C C . VAL A 1 190 ? 16.124 13.364 -34.875 1.00 68.00 190 VAL A C 1
ATOM 1468 O O . VAL A 1 190 ? 15.519 12.321 -34.655 1.00 68.00 190 VAL A O 1
ATOM 1471 N N . ILE A 1 191 ? 17.454 13.413 -35.003 1.00 65.69 191 ILE A N 1
ATOM 1472 C CA . ILE 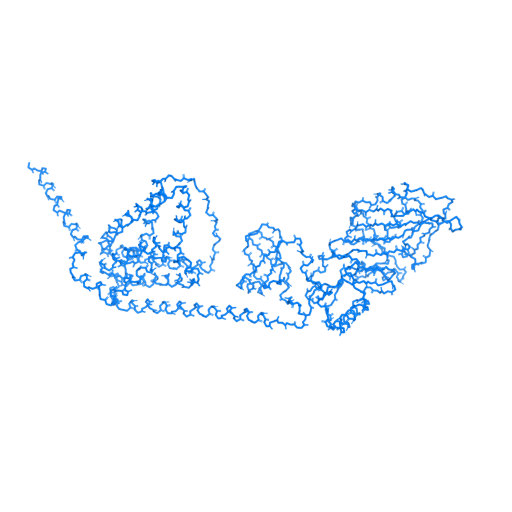A 1 191 ? 18.335 12.245 -34.858 1.00 65.69 191 ILE A CA 1
ATOM 1473 C C . ILE A 1 191 ? 18.315 11.720 -33.420 1.00 65.69 191 ILE A C 1
ATOM 1475 O O . ILE A 1 191 ? 18.130 10.524 -33.237 1.00 65.69 191 ILE A O 1
ATOM 1479 N N . THR A 1 192 ? 18.414 12.584 -32.407 1.00 62.69 192 THR A N 1
ATOM 1480 C CA . THR A 1 192 ? 18.290 12.205 -30.990 1.00 62.69 192 THR A CA 1
ATOM 1481 C C . THR A 1 192 ? 16.934 11.556 -30.727 1.00 62.69 192 THR A C 1
ATOM 1483 O O . THR A 1 192 ? 16.885 10.422 -30.273 1.00 62.69 192 THR A O 1
ATOM 1486 N N . THR A 1 193 ? 15.834 12.193 -31.148 1.00 66.19 193 THR A N 1
ATOM 1487 C CA . THR A 1 193 ? 14.483 11.611 -31.014 1.00 66.19 193 THR A CA 1
ATOM 1488 C C . THR A 1 193 ? 14.352 10.273 -31.755 1.00 66.19 193 THR A C 1
ATOM 1490 O O . THR A 1 193 ? 13.599 9.392 -31.344 1.00 66.19 193 THR A O 1
ATOM 1493 N N . PHE A 1 194 ? 15.041 10.116 -32.886 1.00 72.88 194 PHE A N 1
ATOM 1494 C CA . PHE A 1 194 ? 15.032 8.882 -33.665 1.00 72.88 194 PHE A CA 1
ATOM 1495 C C . PHE A 1 194 ? 15.824 7.760 -32.982 1.00 72.88 194 PHE A C 1
ATOM 1497 O O . PHE A 1 194 ? 15.350 6.628 -32.949 1.00 72.88 194 PHE A O 1
ATOM 1504 N N . ILE A 1 195 ? 16.980 8.072 -32.396 1.00 69.69 195 ILE A N 1
ATOM 1505 C CA . ILE A 1 195 ? 17.802 7.121 -31.638 1.00 69.69 195 ILE A CA 1
ATOM 1506 C C . ILE A 1 195 ? 17.105 6.725 -30.333 1.00 69.69 195 ILE A C 1
ATOM 1508 O O . ILE A 1 195 ? 17.086 5.543 -30.013 1.00 69.69 195 ILE A O 1
ATOM 1512 N N . ASP A 1 196 ? 16.411 7.649 -29.663 1.00 68.69 196 ASP A N 1
ATOM 1513 C CA . ASP A 1 196 ? 15.572 7.334 -28.496 1.00 68.69 196 ASP A CA 1
ATOM 1514 C C . ASP A 1 196 ? 14.440 6.351 -28.840 1.00 68.69 196 ASP A C 1
ATOM 1516 O O . ASP A 1 196 ? 14.028 5.540 -28.011 1.00 68.69 196 ASP A O 1
ATOM 1520 N N . ARG A 1 197 ? 13.922 6.407 -30.075 1.00 76.88 197 ARG A N 1
ATOM 1521 C CA . ARG A 1 197 ? 12.915 5.453 -30.566 1.00 76.88 197 ARG A CA 1
ATOM 1522 C C . ARG A 1 197 ? 13.515 4.115 -30.971 1.00 76.88 197 ARG A C 1
ATOM 1524 O O . ARG A 1 197 ? 12.829 3.110 -30.846 1.00 76.88 197 ARG A O 1
ATOM 1531 N N . VAL A 1 198 ? 14.743 4.100 -31.485 1.00 79.56 198 VAL A N 1
ATOM 1532 C CA . VAL A 1 198 ? 15.431 2.895 -31.971 1.00 79.56 198 VAL A CA 1
ATOM 1533 C C . VAL A 1 198 ? 16.812 2.799 -31.305 1.00 79.56 198 VAL A C 1
ATOM 1535 O O . VAL A 1 198 ? 17.836 2.990 -31.972 1.00 79.56 198 VAL A O 1
ATOM 1538 N N . PRO A 1 199 ? 16.868 2.515 -29.989 1.00 77.56 199 PRO A N 1
ATOM 1539 C CA . PRO A 1 199 ? 18.121 2.496 -29.228 1.00 77.56 199 PRO A CA 1
ATOM 1540 C C . PRO A 1 199 ? 19.099 1.426 -29.732 1.00 77.56 199 PRO A C 1
ATOM 1542 O O . PRO A 1 199 ? 20.312 1.546 -29.568 1.00 77.56 199 PRO A O 1
ATOM 1545 N N . GLU A 1 200 ? 18.606 0.393 -30.424 1.00 86.19 200 GLU A N 1
ATOM 1546 C CA . GLU A 1 200 ? 19.438 -0.628 -31.063 1.00 86.19 200 GLU A CA 1
ATOM 1547 C C . GLU A 1 200 ? 20.392 -0.053 -32.115 1.00 86.19 200 GLU A C 1
ATOM 1549 O O . GLU A 1 200 ? 21.423 -0.675 -32.394 1.00 86.19 200 GLU A O 1
ATOM 1554 N N . LEU A 1 201 ? 20.078 1.118 -32.686 1.00 81.19 201 LEU A N 1
ATOM 1555 C CA . LEU A 1 201 ? 20.995 1.809 -33.582 1.00 81.19 201 LEU A CA 1
ATOM 1556 C C . LEU A 1 201 ? 22.300 2.101 -32.854 1.00 81.19 201 LEU A C 1
ATOM 1558 O O . LEU A 1 201 ? 23.342 1.759 -33.396 1.00 81.19 201 LEU A O 1
ATOM 1562 N N . GLU A 1 202 ? 22.270 2.665 -31.641 1.00 80.50 202 GLU A N 1
ATOM 1563 C CA . GLU A 1 202 ? 23.473 3.010 -30.865 1.00 80.50 202 GLU A CA 1
ATOM 1564 C C . GLU A 1 202 ? 24.401 1.800 -30.706 1.00 80.50 202 GLU A C 1
ATOM 1566 O O . GLU A 1 202 ? 25.593 1.858 -31.022 1.00 80.50 202 GLU A O 1
ATOM 1571 N N . THR A 1 203 ? 23.823 0.651 -30.347 1.00 84.69 203 THR A N 1
ATOM 1572 C CA . THR A 1 203 ? 24.557 -0.616 -30.290 1.00 84.69 203 THR A CA 1
ATOM 1573 C C . THR A 1 203 ? 25.167 -0.980 -31.646 1.00 84.69 203 THR A C 1
ATOM 1575 O O . THR A 1 203 ? 26.316 -1.419 -31.704 1.00 84.69 203 THR A O 1
ATOM 1578 N N . ALA A 1 204 ? 24.444 -0.769 -32.747 1.00 86.50 204 ALA A N 1
ATOM 1579 C CA . ALA A 1 204 ? 24.931 -1.005 -34.105 1.00 86.50 204 ALA A CA 1
ATOM 1580 C C . ALA A 1 204 ? 26.168 -0.149 -34.453 1.00 86.50 204 ALA A C 1
ATOM 1582 O O . ALA A 1 204 ? 27.103 -0.668 -35.070 1.00 86.50 204 ALA A O 1
ATOM 1583 N N . ALA A 1 205 ? 26.236 1.115 -34.011 1.00 82.00 205 ALA A N 1
ATOM 1584 C CA . ALA A 1 205 ? 27.435 1.944 -34.201 1.00 82.00 205 ALA A CA 1
ATOM 1585 C C . ALA A 1 205 ? 28.645 1.382 -33.465 1.00 82.00 205 ALA A C 1
ATOM 1587 O O . ALA A 1 205 ? 29.713 1.270 -34.062 1.00 82.00 205 ALA A O 1
ATOM 1588 N N . TYR A 1 206 ? 28.502 0.985 -32.200 1.00 86.19 206 TYR A N 1
ATOM 1589 C CA . TYR A 1 206 ? 29.634 0.441 -31.447 1.00 86.19 206 TYR A CA 1
ATOM 1590 C C . TYR A 1 206 ? 30.070 -0.949 -31.938 1.00 86.19 206 TYR A C 1
ATOM 1592 O O . TYR A 1 206 ? 31.262 -1.268 -31.868 1.00 86.19 206 TYR A O 1
ATOM 1600 N N . ILE A 1 207 ? 29.161 -1.749 -32.517 1.00 88.06 207 ILE A N 1
ATOM 1601 C CA . ILE A 1 207 ? 29.535 -2.941 -33.303 1.00 88.06 207 ILE A CA 1
ATOM 1602 C C . ILE A 1 207 ? 30.387 -2.524 -34.503 1.00 88.06 207 ILE A C 1
ATOM 1604 O O . ILE A 1 207 ? 31.452 -3.099 -34.733 1.00 88.06 207 ILE A O 1
ATOM 1608 N N . LEU A 1 208 ? 29.949 -1.507 -35.250 1.00 85.69 208 LEU A N 1
ATOM 1609 C CA . LEU A 1 208 ? 30.667 -1.021 -36.421 1.00 85.69 208 LEU A CA 1
ATOM 1610 C C . LEU A 1 208 ? 32.054 -0.468 -36.059 1.00 85.69 208 LEU A C 1
ATOM 1612 O O . LEU A 1 208 ? 33.024 -0.791 -36.740 1.00 85.69 208 LEU A O 1
ATOM 1616 N N . VAL A 1 209 ? 32.183 0.268 -34.953 1.00 84.56 209 VAL A N 1
ATOM 1617 C CA . VAL A 1 209 ? 33.475 0.710 -34.394 1.00 84.56 209 VAL A CA 1
ATOM 1618 C C . VAL A 1 209 ? 34.389 -0.485 -34.113 1.00 84.56 209 VAL A C 1
ATOM 1620 O O . VAL A 1 209 ? 35.561 -0.460 -34.487 1.00 84.56 209 VAL A O 1
ATOM 1623 N N . GLY A 1 210 ? 33.856 -1.564 -33.533 1.00 86.88 210 GLY A N 1
ATOM 1624 C CA . GLY A 1 210 ? 34.606 -2.805 -33.322 1.00 86.88 210 GLY A CA 1
ATOM 1625 C C . GLY A 1 210 ? 35.076 -3.449 -34.634 1.00 86.88 210 GLY A C 1
ATOM 1626 O O . GLY A 1 210 ? 36.238 -3.840 -34.752 1.00 86.88 210 GLY A O 1
ATOM 1627 N N . LEU A 1 211 ? 34.213 -3.498 -35.656 1.00 87.88 211 LEU A N 1
ATOM 1628 C CA . LEU A 1 211 ? 34.572 -3.997 -36.992 1.00 87.88 211 LEU A CA 1
ATOM 1629 C C . LEU A 1 211 ? 35.659 -3.142 -37.658 1.00 87.88 211 LEU A C 1
ATOM 1631 O O . LEU A 1 211 ? 36.567 -3.680 -38.294 1.00 87.88 211 LEU A O 1
ATOM 1635 N N . ILE A 1 212 ? 35.594 -1.822 -37.489 1.00 86.38 212 ILE A N 1
ATOM 1636 C CA . ILE A 1 212 ? 36.605 -0.881 -37.980 1.00 86.38 212 ILE A CA 1
ATOM 1637 C C . ILE A 1 212 ? 37.937 -1.101 -37.264 1.00 86.38 212 ILE A C 1
ATOM 1639 O O . ILE A 1 212 ? 38.981 -1.130 -37.915 1.00 86.38 212 ILE A O 1
ATOM 1643 N N . ALA A 1 213 ? 37.913 -1.319 -35.948 1.00 88.12 213 ALA A N 1
ATOM 1644 C CA . ALA A 1 213 ? 39.107 -1.608 -35.164 1.00 88.12 213 ALA A CA 1
ATOM 1645 C C . ALA A 1 213 ? 39.813 -2.884 -35.655 1.00 88.12 213 ALA A C 1
ATOM 1647 O O . ALA A 1 213 ? 41.034 -2.897 -35.828 1.00 88.12 213 ALA A O 1
ATOM 1648 N N . ILE A 1 214 ? 39.036 -3.930 -35.964 1.00 89.00 214 ILE A N 1
ATOM 1649 C CA . ILE A 1 214 ? 39.540 -5.174 -36.564 1.00 89.00 214 ILE A CA 1
ATOM 1650 C C . ILE A 1 214 ? 40.122 -4.900 -37.957 1.00 89.00 214 ILE A C 1
ATOM 1652 O O . ILE A 1 214 ? 41.257 -5.293 -38.228 1.00 89.00 214 ILE A O 1
ATOM 1656 N N . LYS A 1 215 ? 39.386 -4.190 -38.827 1.00 86.88 215 LYS A N 1
ATOM 1657 C CA . LYS A 1 215 ? 39.844 -3.819 -40.179 1.00 86.88 215 LYS A CA 1
ATOM 1658 C C . LYS A 1 215 ? 41.180 -3.067 -40.130 1.00 86.88 215 LYS A C 1
ATOM 1660 O O . LYS A 1 215 ? 42.097 -3.388 -40.886 1.00 86.88 215 LYS A O 1
ATOM 1665 N N . LEU A 1 216 ? 41.302 -2.104 -39.216 1.00 86.00 216 LEU A N 1
ATOM 1666 C CA . LEU A 1 216 ? 42.510 -1.304 -39.021 1.00 86.00 216 LEU A CA 1
ATOM 1667 C C . LEU A 1 216 ? 43.672 -2.148 -38.479 1.00 86.00 216 LEU A C 1
ATOM 1669 O O . LEU A 1 216 ? 44.786 -2.038 -38.991 1.00 86.00 216 LEU A O 1
ATOM 1673 N N . GLY A 1 217 ? 43.418 -3.026 -37.505 1.00 87.56 217 GLY A N 1
ATOM 1674 C CA . GLY A 1 217 ? 44.427 -3.926 -36.940 1.00 87.56 217 GLY A CA 1
ATOM 1675 C C . GLY A 1 217 ? 44.981 -4.927 -37.958 1.00 87.56 217 GLY A C 1
ATOM 1676 O O . GLY A 1 217 ? 46.193 -5.115 -38.036 1.00 87.56 217 GLY A O 1
ATOM 1677 N N . LEU A 1 218 ? 44.121 -5.500 -38.806 1.00 88.38 218 LEU A N 1
ATOM 1678 C CA . LEU A 1 218 ? 44.528 -6.408 -39.889 1.00 88.38 218 LEU A CA 1
ATOM 1679 C C . LEU A 1 218 ? 45.445 -5.735 -40.925 1.00 88.38 218 LEU A C 1
ATOM 1681 O O . LEU A 1 218 ? 46.272 -6.405 -41.541 1.00 88.38 218 LEU A O 1
ATOM 1685 N N . SER A 1 219 ? 45.346 -4.409 -41.075 1.00 84.69 219 SER A N 1
ATOM 1686 C CA . SER A 1 219 ? 46.180 -3.619 -41.991 1.00 84.69 219 SER A CA 1
ATOM 1687 C C . SER A 1 219 ? 47.586 -3.291 -41.460 1.00 84.69 219 SER A C 1
ATOM 1689 O O . SER A 1 219 ? 48.350 -2.591 -42.132 1.00 84.69 219 SER A O 1
ATOM 1691 N N . LEU A 1 220 ? 47.936 -3.733 -40.244 1.00 87.25 220 LEU A N 1
ATOM 1692 C CA . LEU A 1 220 ? 49.266 -3.513 -39.677 1.00 87.25 220 LEU A CA 1
ATOM 1693 C C . LEU A 1 220 ? 50.334 -4.288 -40.462 1.00 87.25 220 LEU A C 1
ATOM 1695 O O . LEU A 1 220 ? 50.080 -5.429 -40.836 1.00 87.25 220 LEU A O 1
ATOM 1699 N N . PRO A 1 221 ? 51.559 -3.751 -40.631 1.00 82.44 221 PRO A N 1
ATOM 1700 C CA . PRO A 1 221 ? 52.612 -4.399 -41.422 1.00 82.44 221 PRO A CA 1
ATOM 1701 C C . PRO A 1 221 ? 53.010 -5.802 -40.944 1.00 82.44 221 PRO A C 1
ATOM 1703 O O . PRO A 1 221 ? 53.557 -6.574 -41.717 1.00 82.44 221 PRO A O 1
ATOM 1706 N N . MET A 1 222 ? 52.760 -6.127 -39.670 1.00 85.56 222 MET A N 1
ATOM 1707 C CA . MET A 1 222 ? 53.032 -7.453 -39.099 1.00 85.56 222 MET A CA 1
ATOM 1708 C C . MET A 1 222 ? 51.995 -8.514 -39.504 1.00 85.56 222 MET A C 1
ATOM 1710 O O . MET A 1 222 ? 52.269 -9.701 -39.372 1.00 85.56 222 MET A O 1
ATOM 1714 N N . ILE A 1 223 ? 50.806 -8.091 -39.945 1.00 84.81 223 ILE A N 1
ATOM 1715 C CA . ILE A 1 223 ? 49.673 -8.959 -40.303 1.00 84.81 223 ILE A CA 1
ATOM 1716 C C . ILE A 1 223 ? 49.398 -8.885 -41.818 1.00 84.81 223 ILE A C 1
ATOM 1718 O O . ILE A 1 223 ? 49.151 -9.915 -42.433 1.00 84.81 223 ILE A O 1
ATOM 1722 N N . ASP A 1 224 ? 49.471 -7.683 -42.405 1.00 81.06 224 ASP A N 1
ATOM 1723 C CA . ASP A 1 224 ? 49.343 -7.346 -43.838 1.00 81.06 224 ASP A CA 1
ATOM 1724 C C . ASP A 1 224 ? 48.144 -7.989 -44.564 1.00 81.06 224 ASP A C 1
ATOM 1726 O O . ASP A 1 224 ? 48.200 -8.361 -45.738 1.00 81.06 224 ASP A O 1
ATOM 1730 N N . VAL A 1 225 ? 47.006 -8.100 -43.871 1.00 85.00 225 VAL A N 1
ATOM 1731 C CA . VAL A 1 225 ? 45.764 -8.612 -44.459 1.00 85.00 225 VAL A CA 1
ATOM 1732 C C . VAL A 1 225 ? 44.949 -7.443 -45.011 1.00 85.00 225 VAL A C 1
ATOM 1734 O O . VAL A 1 225 ? 44.316 -6.682 -44.275 1.00 85.00 225 VAL A O 1
ATOM 1737 N N . LYS A 1 226 ? 44.928 -7.309 -46.341 1.00 75.88 226 LYS A N 1
ATOM 1738 C CA . LYS A 1 226 ? 44.095 -6.318 -47.039 1.00 75.88 226 LYS A CA 1
ATOM 1739 C C . LYS A 1 226 ? 42.659 -6.815 -47.151 1.00 75.88 226 LYS A C 1
ATOM 1741 O O . LYS A 1 226 ? 42.366 -7.758 -47.881 1.00 75.88 226 LYS A O 1
ATOM 1746 N N . THR A 1 227 ? 41.753 -6.148 -46.450 1.00 79.00 227 THR A N 1
ATOM 1747 C CA . THR A 1 227 ? 40.316 -6.411 -46.555 1.00 79.00 227 THR A CA 1
ATOM 1748 C C . THR A 1 227 ? 39.721 -5.615 -47.721 1.00 79.00 227 THR A C 1
ATOM 1750 O O . THR A 1 227 ? 39.975 -4.414 -47.832 1.00 79.00 227 THR A O 1
ATOM 1753 N N . PRO A 1 228 ? 38.933 -6.241 -48.611 1.00 81.12 228 PRO A N 1
ATOM 1754 C CA . PRO A 1 228 ? 38.245 -5.512 -49.670 1.00 81.12 228 PRO A CA 1
ATOM 1755 C C . PRO A 1 228 ? 37.200 -4.542 -49.106 1.00 81.12 228 PRO A C 1
ATOM 1757 O O . PRO A 1 228 ? 36.431 -4.904 -48.216 1.00 81.12 228 PRO A O 1
ATOM 1760 N N . ASP A 1 229 ? 37.105 -3.333 -49.662 1.00 74.62 229 ASP A N 1
ATOM 1761 C CA . ASP A 1 229 ? 36.155 -2.321 -49.173 1.00 74.62 229 ASP A CA 1
ATOM 1762 C C . ASP A 1 229 ? 34.691 -2.757 -49.315 1.00 74.62 229 ASP A C 1
ATOM 1764 O O . ASP A 1 229 ? 33.879 -2.494 -48.429 1.00 74.62 229 ASP A O 1
ATOM 1768 N N . TRP A 1 230 ? 34.366 -3.520 -50.363 1.00 79.19 230 TRP A N 1
ATOM 1769 C CA . TRP A 1 230 ? 33.023 -4.072 -50.557 1.00 79.19 230 TRP A CA 1
ATOM 1770 C C . TRP A 1 230 ? 32.608 -5.029 -49.428 1.00 79.19 230 TRP A C 1
ATOM 1772 O O . TRP A 1 230 ? 31.439 -5.052 -49.050 1.00 79.19 230 TRP A O 1
ATOM 1782 N N . LEU A 1 231 ? 33.554 -5.787 -48.856 1.00 83.38 231 LEU A N 1
ATOM 1783 C CA . LEU A 1 231 ? 33.277 -6.707 -47.750 1.00 83.38 231 LEU A CA 1
ATOM 1784 C C . LEU A 1 231 ? 32.859 -5.926 -46.501 1.00 83.38 231 LEU A C 1
ATOM 1786 O O . LEU A 1 231 ? 31.909 -6.301 -45.817 1.00 83.38 231 LEU A O 1
ATOM 1790 N N . PHE A 1 232 ? 33.530 -4.803 -46.238 1.00 81.62 232 PHE A N 1
ATOM 1791 C CA . PHE A 1 232 ? 33.163 -3.910 -45.146 1.00 81.62 232 PHE A CA 1
ATOM 1792 C C . PHE A 1 232 ? 31.774 -3.291 -45.366 1.00 81.62 232 PHE A C 1
ATOM 1794 O O . PHE A 1 232 ? 30.957 -3.297 -44.447 1.00 81.62 232 PHE A O 1
ATOM 1801 N N . SER A 1 233 ? 31.461 -2.842 -46.588 1.00 81.12 233 SER A N 1
ATOM 1802 C CA . SER A 1 233 ? 30.125 -2.325 -46.921 1.00 81.12 233 SER A CA 1
ATOM 1803 C C . SER A 1 233 ? 29.013 -3.359 -46.686 1.00 81.12 233 SER A C 1
ATOM 1805 O O . SER A 1 233 ? 27.949 -3.003 -46.186 1.00 81.12 233 SER A O 1
ATOM 1807 N N . VAL A 1 234 ? 29.253 -4.642 -46.986 1.00 86.56 234 VAL A N 1
ATOM 1808 C CA . VAL A 1 234 ? 28.290 -5.724 -46.701 1.00 86.56 234 VAL A CA 1
ATOM 1809 C C . VAL A 1 234 ? 28.088 -5.909 -45.195 1.00 86.56 234 VAL A C 1
ATOM 1811 O O . VAL A 1 234 ? 26.948 -6.000 -44.741 1.00 86.56 234 VAL A O 1
ATOM 1814 N N . LEU A 1 235 ? 29.169 -5.926 -44.408 1.00 87.50 235 LEU A N 1
ATOM 1815 C CA . LEU A 1 235 ? 29.081 -6.061 -42.950 1.00 87.50 235 LEU A CA 1
ATOM 1816 C C . LEU A 1 235 ? 28.293 -4.912 -42.310 1.00 87.50 235 LEU A C 1
ATOM 1818 O O . LEU A 1 235 ? 27.485 -5.160 -41.418 1.00 87.50 235 LEU A O 1
ATOM 1822 N N . VAL A 1 236 ? 28.466 -3.681 -42.800 1.00 83.69 236 VAL A N 1
ATOM 1823 C CA . VAL A 1 236 ? 27.677 -2.524 -42.350 1.00 83.69 236 VAL A CA 1
ATOM 1824 C C . VAL A 1 236 ? 26.181 -2.768 -42.557 1.00 83.69 236 VAL A C 1
ATOM 1826 O O . VAL A 1 236 ? 25.393 -2.614 -41.626 1.00 83.69 236 VAL A O 1
ATOM 1829 N N . VAL A 1 237 ? 25.784 -3.190 -43.762 1.00 86.12 237 VAL A N 1
ATOM 1830 C CA . VAL A 1 237 ? 24.373 -3.460 -44.080 1.00 86.12 237 VAL A CA 1
ATOM 1831 C C . VAL A 1 237 ? 23.808 -4.554 -43.173 1.00 86.12 237 VAL A C 1
ATOM 1833 O O . VAL A 1 237 ? 22.704 -4.403 -42.653 1.00 86.12 237 VAL A O 1
ATOM 1836 N N . LEU A 1 238 ? 24.569 -5.622 -42.917 1.00 90.38 238 LEU A N 1
ATOM 1837 C CA . LEU A 1 238 ? 24.150 -6.698 -42.012 1.00 90.38 238 LEU A CA 1
ATOM 1838 C C . LEU A 1 238 ? 23.945 -6.213 -40.572 1.00 90.38 238 LEU A C 1
ATOM 1840 O O . LEU A 1 238 ? 22.980 -6.623 -39.929 1.00 90.38 238 LEU A O 1
ATOM 1844 N N . VAL A 1 239 ? 24.807 -5.322 -40.078 1.00 89.19 239 VAL A N 1
ATOM 1845 C CA . VAL A 1 239 ? 24.680 -4.727 -38.739 1.00 89.19 239 VAL A CA 1
ATOM 1846 C C . VAL A 1 239 ? 23.407 -3.878 -38.626 1.00 89.19 239 VAL A C 1
ATOM 1848 O O . VAL A 1 239 ? 22.683 -4.001 -37.638 1.00 89.19 239 VAL A O 1
ATOM 1851 N N . PHE A 1 240 ? 23.063 -3.095 -39.653 1.00 86.50 240 PHE A N 1
ATOM 1852 C CA . PHE A 1 240 ? 21.810 -2.326 -39.664 1.00 86.50 240 PHE A CA 1
ATOM 1853 C C . PHE A 1 240 ? 20.560 -3.202 -39.830 1.00 86.50 240 PHE A C 1
ATOM 1855 O O . PHE A 1 240 ? 19.548 -2.944 -39.176 1.00 86.50 240 PHE A O 1
ATOM 1862 N N . ILE A 1 241 ? 20.620 -4.269 -40.637 1.00 89.00 241 ILE A N 1
ATOM 1863 C CA . ILE A 1 241 ? 19.532 -5.261 -40.728 1.00 89.00 241 ILE A CA 1
ATOM 1864 C C . ILE A 1 241 ? 19.313 -5.932 -39.368 1.00 89.00 241 ILE A C 1
ATOM 1866 O O . ILE A 1 241 ? 18.173 -6.072 -38.925 1.00 89.00 241 ILE A O 1
ATOM 1870 N N . TRP A 1 242 ? 20.396 -6.314 -38.685 1.00 92.50 242 TRP A N 1
ATOM 1871 C CA . TRP A 1 242 ? 20.332 -6.882 -37.341 1.00 92.50 242 TRP A CA 1
ATOM 1872 C C . TRP A 1 242 ? 19.706 -5.907 -36.338 1.00 92.50 242 TRP A C 1
ATOM 1874 O O . TRP A 1 242 ? 18.834 -6.319 -35.573 1.00 92.50 242 TRP A O 1
ATOM 1884 N N . ALA A 1 243 ? 20.089 -4.627 -36.371 1.00 87.00 243 ALA A N 1
ATOM 1885 C CA . ALA A 1 243 ? 19.520 -3.601 -35.498 1.00 87.00 243 ALA A CA 1
ATOM 1886 C C . ALA A 1 243 ? 18.006 -3.448 -35.722 1.00 87.00 243 ALA A C 1
ATOM 1888 O O . ALA A 1 243 ? 17.234 -3.484 -34.765 1.00 87.00 243 ALA A O 1
ATOM 1889 N N . GLY A 1 244 ? 17.568 -3.387 -36.986 1.00 86.56 244 GLY A N 1
ATOM 1890 C CA . GLY A 1 244 ? 16.146 -3.325 -37.336 1.00 86.56 244 GLY A CA 1
ATOM 1891 C C . GLY A 1 244 ? 15.362 -4.571 -36.907 1.00 86.56 244 GLY A C 1
ATOM 1892 O O . GLY A 1 244 ? 14.270 -4.455 -36.354 1.00 86.56 244 GLY A O 1
ATOM 1893 N N . TRP A 1 245 ? 15.922 -5.770 -37.103 1.00 89.69 245 TRP A N 1
ATOM 1894 C CA . TRP A 1 245 ? 15.298 -7.018 -36.646 1.00 89.69 245 TRP A CA 1
ATOM 1895 C C . TRP A 1 245 ? 15.167 -7.068 -35.120 1.00 89.69 245 TRP A C 1
ATOM 1897 O O . TRP A 1 245 ? 14.101 -7.406 -34.602 1.00 89.69 245 TRP A O 1
ATOM 1907 N N . ARG A 1 246 ? 16.229 -6.686 -34.401 1.00 86.94 246 ARG A N 1
ATOM 1908 C CA . ARG A 1 246 ? 16.253 -6.654 -32.936 1.00 86.94 246 ARG A CA 1
ATOM 1909 C C . ARG A 1 246 ? 15.227 -5.671 -32.373 1.00 86.94 246 ARG A C 1
ATOM 1911 O O . ARG A 1 246 ? 14.521 -6.037 -31.439 1.00 86.94 246 ARG A O 1
ATOM 1918 N N . HIS A 1 247 ? 15.097 -4.493 -32.982 1.00 86.31 247 HIS A N 1
ATOM 1919 C CA . HIS A 1 247 ? 14.093 -3.496 -32.611 1.00 86.31 247 HIS A CA 1
ATOM 1920 C C . HIS A 1 247 ? 12.661 -4.040 -32.746 1.00 86.31 247 HIS A C 1
ATOM 1922 O O . HIS A 1 247 ? 11.866 -3.967 -31.810 1.00 86.31 247 HIS A O 1
ATOM 1928 N N . VAL A 1 248 ? 12.346 -4.677 -33.881 1.00 85.19 248 VAL A N 1
ATOM 1929 C CA . VAL A 1 248 ? 11.025 -5.290 -34.113 1.00 85.19 248 VAL A CA 1
ATOM 1930 C C . VAL A 1 248 ? 10.733 -6.410 -33.111 1.00 85.19 248 VAL A C 1
ATOM 1932 O O . VAL A 1 248 ? 9.598 -6.552 -32.655 1.00 85.19 248 VAL A O 1
ATOM 1935 N N . GLU A 1 249 ? 11.730 -7.226 -32.771 1.00 83.44 249 GLU A N 1
ATOM 1936 C CA . GLU A 1 249 ? 11.557 -8.303 -31.792 1.00 83.44 249 GLU A CA 1
ATOM 1937 C C . GLU A 1 249 ? 11.335 -7.754 -30.374 1.00 83.44 249 GLU A C 1
ATOM 1939 O O . GLU A 1 249 ? 10.466 -8.245 -29.650 1.00 83.44 249 GLU A O 1
ATOM 1944 N N . HIS A 1 250 ? 12.053 -6.691 -30.004 1.00 76.56 250 HIS A N 1
ATOM 1945 C CA . HIS A 1 250 ? 11.875 -5.990 -28.735 1.00 76.56 250 HIS A CA 1
ATOM 1946 C C . HIS A 1 250 ? 10.464 -5.381 -28.625 1.00 76.56 250 HIS A C 1
ATOM 1948 O O . HIS A 1 250 ? 9.751 -5.655 -27.658 1.00 76.56 250 HIS A O 1
ATOM 1954 N N . GLU A 1 251 ? 9.997 -4.670 -29.657 1.00 78.25 251 GLU A N 1
ATOM 1955 C CA . GLU A 1 251 ? 8.624 -4.138 -29.768 1.00 78.25 251 GLU A CA 1
ATOM 1956 C C . GLU A 1 251 ? 7.552 -5.236 -29.637 1.00 78.25 251 GLU A C 1
ATOM 1958 O O . GLU A 1 251 ? 6.587 -5.101 -28.876 1.00 78.25 251 GLU A O 1
ATOM 1963 N N . LYS A 1 252 ? 7.725 -6.369 -30.333 1.00 79.12 252 LYS A N 1
ATOM 1964 C CA . LYS A 1 252 ? 6.806 -7.517 -30.226 1.00 79.12 252 LYS A CA 1
ATOM 1965 C C . LYS A 1 252 ? 6.775 -8.094 -28.817 1.00 79.12 252 LYS A C 1
ATOM 1967 O O . LYS A 1 252 ? 5.698 -8.462 -28.341 1.00 79.12 252 LYS A O 1
ATOM 1972 N N . HIS A 1 253 ? 7.928 -8.193 -28.159 1.00 73.56 253 HIS A N 1
ATOM 1973 C CA . HIS A 1 253 ? 8.021 -8.695 -26.793 1.00 73.56 253 HIS A CA 1
ATOM 1974 C C . HIS A 1 253 ? 7.289 -7.771 -25.813 1.00 73.56 253 HIS A C 1
ATOM 1976 O O . HIS A 1 253 ? 6.431 -8.240 -25.061 1.00 73.56 253 HIS A O 1
ATOM 1982 N N . HIS A 1 254 ? 7.519 -6.457 -25.914 1.00 69.12 254 HIS A N 1
ATOM 1983 C CA . HIS A 1 254 ? 6.808 -5.426 -25.149 1.00 69.12 254 HIS A CA 1
ATOM 1984 C C . HIS A 1 254 ? 5.301 -5.483 -25.349 1.00 69.12 254 HIS A C 1
ATOM 1986 O O . HIS A 1 254 ? 4.533 -5.538 -24.383 1.00 69.12 254 HIS A O 1
ATOM 1992 N N . HIS A 1 255 ? 4.862 -5.557 -26.605 1.00 69.94 255 HIS A N 1
ATOM 1993 C CA . HIS A 1 255 ? 3.446 -5.659 -26.928 1.00 69.94 255 HIS A CA 1
ATOM 1994 C C . HIS A 1 255 ? 2.833 -6.974 -26.423 1.00 69.94 255 HIS A C 1
ATOM 1996 O O . HIS A 1 255 ? 1.703 -6.982 -25.933 1.00 69.94 255 HIS A O 1
ATOM 2002 N N . SER A 1 256 ? 3.567 -8.089 -26.499 1.00 71.44 256 SER A N 1
ATOM 2003 C CA . SER A 1 256 ? 3.141 -9.394 -25.979 1.00 71.44 256 SER A CA 1
ATOM 2004 C C . SER A 1 256 ? 2.996 -9.379 -24.459 1.00 71.44 256 SER A C 1
ATOM 2006 O O . SER A 1 256 ? 1.975 -9.836 -23.949 1.00 71.44 256 SER A O 1
ATOM 2008 N N . ILE A 1 257 ? 3.953 -8.793 -23.731 1.00 66.00 257 ILE A N 1
ATOM 2009 C CA . ILE A 1 257 ? 3.877 -8.604 -22.277 1.00 66.00 257 ILE A CA 1
ATOM 2010 C C . ILE A 1 257 ? 2.678 -7.723 -21.929 1.00 66.00 257 ILE A C 1
ATOM 2012 O O . ILE A 1 257 ? 1.836 -8.127 -21.125 1.00 66.00 257 ILE A O 1
ATOM 2016 N N . TYR A 1 258 ? 2.534 -6.568 -22.582 1.00 64.12 258 TYR A N 1
ATOM 2017 C CA . TYR A 1 258 ? 1.413 -5.660 -22.344 1.00 64.12 258 TYR A CA 1
ATOM 2018 C C . TYR A 1 258 ? 0.066 -6.333 -22.631 1.00 64.12 258 TYR A C 1
ATOM 2020 O O . TYR A 1 258 ? -0.865 -6.241 -21.829 1.00 64.12 258 TYR A O 1
ATOM 2028 N N . LYS A 1 259 ? -0.041 -7.080 -23.737 1.00 63.50 259 LYS A N 1
ATOM 2029 C CA . LYS A 1 259 ? -1.242 -7.844 -24.094 1.00 63.50 259 LYS A CA 1
ATOM 2030 C C . LYS A 1 259 ? -1.508 -8.956 -23.088 1.00 63.50 259 LYS A C 1
ATOM 2032 O O . LYS A 1 259 ? -2.633 -9.033 -22.612 1.00 63.50 259 LYS A O 1
ATOM 2037 N N . LYS A 1 260 ? -0.497 -9.749 -22.715 1.00 62.41 260 LYS A N 1
ATOM 2038 C CA . LYS A 1 260 ? -0.585 -10.817 -21.706 1.00 62.41 260 LYS A CA 1
ATOM 2039 C C . LYS A 1 260 ? -1.043 -10.262 -20.363 1.00 62.41 260 LYS A C 1
ATOM 2041 O O . LYS A 1 260 ? -1.889 -10.882 -19.735 1.00 62.41 260 LYS A O 1
ATOM 2046 N N . ILE A 1 261 ? -0.559 -9.088 -19.960 1.00 58.72 261 ILE A N 1
ATOM 2047 C CA . ILE A 1 261 ? -0.967 -8.408 -18.724 1.00 58.72 261 ILE A CA 1
ATOM 2048 C C . ILE A 1 261 ? -2.381 -7.830 -18.843 1.00 58.72 261 ILE A C 1
ATOM 2050 O O . ILE A 1 261 ? -3.171 -7.969 -17.915 1.00 58.72 261 ILE A O 1
ATOM 2054 N N . LYS A 1 262 ? -2.757 -7.270 -19.996 1.00 54.25 262 LYS A N 1
ATOM 2055 C CA . LYS A 1 262 ? -4.132 -6.823 -20.269 1.00 54.25 262 LYS A CA 1
ATOM 2056 C C . LYS A 1 262 ? -5.127 -7.992 -20.334 1.00 54.25 262 LYS A C 1
ATOM 2058 O O . LYS A 1 262 ? -6.300 -7.803 -20.014 1.00 54.25 262 LYS A O 1
ATOM 2063 N N . THR A 1 263 ? -4.678 -9.189 -20.727 1.00 52.56 263 THR A N 1
ATOM 2064 C CA . THR A 1 263 ? -5.459 -10.438 -20.680 1.00 52.56 263 THR A CA 1
ATOM 2065 C C . THR A 1 263 ? -5.297 -11.224 -19.381 1.00 52.56 263 THR A C 1
ATOM 2067 O O . THR A 1 263 ? -6.075 -12.150 -19.175 1.00 52.56 263 THR A O 1
ATOM 2070 N N . MET A 1 264 ? -4.389 -10.844 -18.470 1.00 51.38 264 MET A N 1
ATOM 2071 C CA . MET A 1 264 ? -4.436 -11.240 -17.051 1.00 51.38 264 MET A CA 1
ATOM 2072 C C . MET A 1 264 ? -5.585 -10.485 -16.361 1.00 51.38 264 MET A C 1
ATOM 2074 O O . MET A 1 264 ? -5.400 -9.693 -15.444 1.00 51.38 264 MET A O 1
ATOM 2078 N N . LYS A 1 265 ? -6.796 -10.696 -16.884 1.00 47.34 265 LYS A N 1
ATOM 2079 C CA . LYS A 1 265 ? -8.056 -10.507 -16.179 1.00 47.34 265 LYS A CA 1
ATOM 2080 C C . LYS A 1 265 ? -8.315 -11.812 -15.440 1.00 47.34 265 LYS A C 1
ATOM 2082 O O . LYS A 1 265 ? -8.994 -12.705 -15.944 1.00 47.34 265 LYS A O 1
ATOM 2087 N N . GLY A 1 266 ? -7.693 -11.965 -14.289 1.00 47.06 266 GLY A N 1
ATOM 2088 C CA . GLY A 1 266 ? -8.053 -12.978 -13.326 1.00 47.06 266 GLY A CA 1
ATOM 2089 C C . GLY A 1 266 ? -9.405 -12.651 -12.703 1.00 47.06 266 GLY A C 1
ATOM 2090 O O . GLY A 1 266 ? -9.778 -11.510 -12.452 1.00 47.06 266 GLY A O 1
ATOM 2091 N N . THR A 1 267 ? -10.148 -13.710 -12.426 1.00 49.91 267 THR A N 1
ATOM 2092 C CA . THR A 1 267 ? -11.410 -13.707 -11.677 1.00 49.91 267 THR A CA 1
ATOM 2093 C C . THR A 1 267 ? -11.209 -13.479 -10.172 1.00 49.91 267 THR A C 1
ATOM 2095 O O . THR A 1 267 ? -12.168 -13.493 -9.402 1.00 49.91 267 THR A O 1
ATOM 2098 N N . ALA A 1 268 ? -9.962 -13.305 -9.723 1.00 64.00 268 ALA A N 1
ATOM 2099 C CA . ALA A 1 268 ? -9.613 -13.163 -8.320 1.00 64.00 268 ALA A CA 1
ATOM 2100 C C . ALA A 1 268 ? -9.708 -11.694 -7.891 1.00 64.00 268 ALA A C 1
ATOM 2102 O O . ALA A 1 268 ? -8.779 -10.911 -8.061 1.00 64.00 268 ALA A O 1
ATOM 2103 N N . MET A 1 269 ? -10.841 -11.341 -7.298 1.00 84.56 269 MET A N 1
ATOM 2104 C CA . MET A 1 269 ? -11.078 -10.028 -6.708 1.00 84.56 269 MET A CA 1
ATOM 2105 C C . MET A 1 269 ? -10.087 -9.753 -5.568 1.00 84.56 269 MET A C 1
ATOM 2107 O O . MET A 1 269 ? -9.968 -10.539 -4.622 1.00 84.56 269 MET A O 1
ATOM 2111 N N . ASN A 1 270 ? -9.373 -8.633 -5.652 1.00 92.81 270 ASN A N 1
ATOM 2112 C CA . ASN A 1 270 ? -8.386 -8.213 -4.661 1.00 92.81 270 ASN A CA 1
ATOM 2113 C C . ASN A 1 270 ? -8.733 -6.813 -4.157 1.00 92.81 270 ASN A C 1
ATOM 2115 O O . ASN A 1 270 ? -9.071 -5.931 -4.941 1.00 92.81 270 ASN A O 1
ATOM 2119 N N . GLY A 1 271 ? -8.636 -6.585 -2.849 1.00 95.50 271 GLY A N 1
ATOM 2120 C CA . GLY A 1 271 ? -8.987 -5.278 -2.300 1.00 95.50 271 GLY A CA 1
ATOM 2121 C C . GLY A 1 271 ? -9.261 -5.292 -0.810 1.00 95.50 271 GLY A C 1
ATOM 2122 O O . GLY A 1 271 ? -8.830 -6.195 -0.083 1.00 95.50 271 GLY A O 1
ATOM 2123 N N . ILE A 1 272 ? -9.974 -4.263 -0.367 1.00 97.44 272 ILE A N 1
ATOM 2124 C CA . ILE A 1 272 ? -10.359 -4.037 1.020 1.00 97.44 272 ILE A CA 1
ATOM 2125 C C . ILE A 1 272 ? -11.864 -3.776 1.060 1.00 97.44 272 ILE A C 1
ATOM 2127 O O . ILE A 1 272 ? -12.357 -2.833 0.456 1.00 97.44 272 ILE A O 1
ATOM 2131 N N . LEU A 1 273 ? -12.599 -4.611 1.782 1.00 97.75 273 LEU A N 1
ATOM 2132 C CA . LEU A 1 273 ? -14.021 -4.445 2.033 1.00 97.75 273 LEU A CA 1
ATOM 2133 C C . LEU A 1 273 ? -14.216 -3.772 3.400 1.00 97.75 273 LEU A C 1
ATOM 2135 O O . LEU A 1 273 ? -13.979 -4.423 4.422 1.00 97.75 273 LEU A O 1
ATOM 2139 N N . PRO A 1 274 ? -14.641 -2.502 3.466 1.00 97.62 274 PRO A N 1
ATOM 2140 C CA . PRO A 1 274 ? -15.113 -1.912 4.710 1.00 97.62 274 PRO A CA 1
ATOM 2141 C C . PRO A 1 274 ? -16.435 -2.583 5.106 1.00 97.62 274 PRO A C 1
ATOM 2143 O O . PRO A 1 274 ? -17.490 -2.267 4.570 1.00 97.62 274 PRO A O 1
ATOM 2146 N N . LEU A 1 275 ? -16.386 -3.549 6.022 1.00 98.50 275 LEU A N 1
ATOM 2147 C CA . LEU A 1 275 ? -17.578 -4.250 6.494 1.00 98.50 275 LEU A CA 1
ATOM 2148 C C . LEU A 1 275 ? -18.093 -3.610 7.789 1.00 98.50 275 LEU A C 1
ATOM 2150 O O . LEU A 1 275 ? -17.300 -3.257 8.659 1.00 98.50 275 LEU A O 1
ATOM 2154 N N . TYR A 1 276 ? -19.407 -3.506 7.953 1.00 98.56 276 TYR A N 1
ATOM 2155 C CA . TYR A 1 276 ? -20.043 -3.258 9.243 1.00 98.56 276 TYR A CA 1
ATOM 2156 C C . TYR A 1 276 ? -20.291 -4.593 9.962 1.00 98.56 276 TYR A C 1
ATOM 2158 O O . TYR A 1 276 ? -20.997 -5.463 9.446 1.00 98.56 276 TYR A O 1
ATOM 2166 N N . LYS A 1 277 ? -19.708 -4.765 11.155 1.00 98.06 277 LYS A N 1
ATOM 2167 C CA . LYS A 1 277 ? -19.977 -5.910 12.035 1.00 98.06 277 LYS A CA 1
ATOM 2168 C C . LYS A 1 277 ? -21.084 -5.526 13.027 1.00 98.06 277 LYS A C 1
ATOM 2170 O O . LYS A 1 277 ? -20.842 -4.614 13.814 1.00 98.06 277 LYS A O 1
ATOM 2175 N N . PRO A 1 278 ? -22.237 -6.214 13.060 1.00 97.62 278 PRO A N 1
ATOM 2176 C CA . PRO A 1 278 ? -23.240 -5.997 14.102 1.00 97.62 278 PRO A CA 1
ATOM 2177 C C . PRO A 1 278 ? -22.789 -6.575 15.457 1.00 97.62 278 PRO A C 1
ATOM 2179 O O . PRO A 1 278 ? -21.839 -7.369 15.532 1.00 97.62 278 PRO A O 1
ATOM 2182 N N . THR A 1 279 ? -23.477 -6.201 16.535 1.00 96.38 279 THR A N 1
ATOM 2183 C CA . THR A 1 279 ? -23.339 -6.861 17.844 1.00 96.38 279 THR A CA 1
ATOM 2184 C C . THR A 1 279 ? -23.785 -8.331 17.771 1.00 96.38 279 THR A C 1
ATOM 2186 O O . THR A 1 279 ? -24.516 -8.738 16.870 1.00 96.38 279 THR A O 1
ATOM 2189 N N . GLY A 1 280 ? -23.278 -9.168 18.678 1.00 94.25 280 GLY A N 1
ATOM 2190 C CA . GLY A 1 280 ? -23.558 -10.611 18.734 1.00 94.25 280 GLY A CA 1
ATOM 2191 C C . GLY A 1 280 ? -22.761 -11.470 17.741 1.00 94.25 280 GLY A C 1
ATOM 2192 O O . GLY A 1 280 ? -22.710 -12.686 17.885 1.00 94.25 280 GLY A O 1
ATOM 2193 N N . MET A 1 281 ? -22.089 -10.860 16.760 1.00 95.31 281 MET A N 1
ATOM 2194 C CA . MET A 1 281 ? -21.249 -11.555 15.776 1.00 95.31 281 MET A CA 1
ATOM 2195 C C . MET A 1 281 ? -19.765 -11.469 16.157 1.00 95.31 281 MET A C 1
ATOM 2197 O O . MET A 1 281 ? -19.279 -10.387 16.491 1.00 95.31 281 MET A O 1
ATOM 2201 N N . THR A 1 282 ? -18.986 -12.550 16.046 1.00 96.12 282 THR A N 1
ATOM 2202 C CA . THR A 1 282 ? -17.525 -12.440 16.208 1.00 96.12 282 THR A CA 1
ATOM 2203 C C . THR A 1 282 ? -16.862 -11.889 14.940 1.00 96.12 282 THR A C 1
ATOM 2205 O O . THR A 1 282 ? -17.374 -11.998 13.826 1.00 96.12 282 THR A O 1
ATOM 2208 N N . SER A 1 283 ? -15.652 -11.337 15.066 1.00 96.31 283 SER A N 1
ATOM 2209 C CA . SER A 1 283 ? -14.873 -10.930 13.880 1.00 96.31 283 SER A CA 1
ATOM 2210 C C . SER A 1 283 ? -14.534 -12.110 12.951 1.00 96.31 283 SER A C 1
ATOM 2212 O O . SER A 1 283 ? -14.361 -11.919 11.748 1.00 96.31 283 SER A O 1
ATOM 2214 N N . ALA A 1 284 ? -14.437 -13.331 13.492 1.00 96.06 284 ALA A N 1
ATOM 2215 C CA . ALA A 1 284 ? -14.195 -14.538 12.705 1.00 96.06 284 ALA A CA 1
ATOM 2216 C C . ALA A 1 284 ? -15.438 -14.948 11.897 1.00 96.06 284 ALA A C 1
ATOM 2218 O O . ALA A 1 284 ? -15.298 -15.329 10.732 1.00 96.06 284 ALA A O 1
ATOM 2219 N N . ASP A 1 285 ? -16.636 -14.792 12.466 1.00 97.12 285 ASP A N 1
ATOM 2220 C CA . ASP A 1 285 ? -17.903 -15.042 11.767 1.00 97.12 285 ASP A CA 1
ATOM 2221 C C . ASP A 1 285 ? -18.083 -14.078 10.594 1.00 97.12 285 ASP A C 1
ATOM 2223 O O . ASP A 1 285 ? -18.430 -14.497 9.491 1.00 97.12 285 ASP A O 1
ATOM 2227 N N . ALA A 1 286 ? -17.749 -12.799 10.788 1.00 97.69 286 ALA A N 1
ATOM 2228 C CA . ALA A 1 286 ? -17.763 -11.804 9.717 1.00 97.69 286 ALA A CA 1
ATOM 2229 C C . ALA A 1 286 ? -16.868 -12.221 8.532 1.00 97.69 286 ALA A C 1
ATOM 2231 O O . ALA A 1 286 ? -17.287 -12.170 7.372 1.00 97.69 286 ALA A O 1
ATOM 2232 N N . VAL A 1 287 ? -15.654 -12.715 8.815 1.00 97.88 287 VAL A N 1
ATOM 2233 C CA . VAL A 1 287 ? -14.759 -13.278 7.788 1.00 97.88 287 VAL A CA 1
ATOM 2234 C C . VAL A 1 287 ? -15.378 -14.516 7.138 1.00 97.88 287 VAL A C 1
ATOM 2236 O O . VAL A 1 287 ? -15.320 -14.647 5.916 1.00 97.88 287 VAL A O 1
ATOM 2239 N N . TYR A 1 288 ? -15.970 -15.425 7.914 1.00 97.44 288 TYR A N 1
ATOM 2240 C CA . TYR A 1 288 ? -16.618 -16.631 7.392 1.00 97.44 288 TYR A CA 1
ATOM 2241 C C . TYR A 1 288 ? -17.762 -16.298 6.422 1.00 97.44 288 TYR A C 1
ATOM 2243 O O . TYR A 1 288 ? -17.800 -16.833 5.309 1.00 97.44 288 TYR A O 1
ATOM 2251 N N . HIS A 1 289 ? -18.644 -15.371 6.795 1.00 97.31 289 HIS A N 1
ATOM 2252 C CA . HIS A 1 289 ? -19.727 -14.902 5.936 1.00 97.31 289 HIS A CA 1
ATOM 2253 C C . HIS A 1 289 ? -19.195 -14.245 4.659 1.00 97.31 289 HIS A C 1
ATOM 2255 O O . HIS A 1 289 ? -19.635 -14.610 3.569 1.00 97.31 289 HIS A O 1
ATOM 2261 N N . ALA A 1 290 ? -18.197 -13.360 4.762 1.00 96.94 290 ALA A N 1
ATOM 2262 C CA . ALA A 1 290 ? -17.578 -12.742 3.589 1.00 96.94 290 ALA A CA 1
ATOM 2263 C C . ALA A 1 290 ? -16.951 -13.786 2.645 1.00 96.94 290 ALA A C 1
ATOM 2265 O O . ALA A 1 290 ? -17.141 -13.707 1.434 1.00 96.94 290 ALA A O 1
ATOM 2266 N N . ARG A 1 291 ? -16.275 -14.819 3.175 1.00 96.25 291 ARG A N 1
ATOM 2267 C CA . ARG A 1 291 ? -15.719 -15.921 2.360 1.00 96.25 291 ARG A CA 1
ATOM 2268 C C . ARG A 1 291 ? -16.802 -16.675 1.596 1.00 96.25 291 ARG A C 1
ATOM 2270 O O . ARG A 1 291 ? -16.591 -17.028 0.439 1.00 96.25 291 ARG A O 1
ATOM 2277 N N . LYS A 1 292 ? -17.940 -16.938 2.243 1.00 95.69 292 LYS A N 1
ATOM 2278 C CA . LYS A 1 292 ? -19.085 -17.621 1.626 1.00 95.69 292 LYS A CA 1
ATOM 2279 C C . LYS A 1 292 ? -19.721 -16.775 0.526 1.00 95.69 292 LYS A C 1
ATOM 2281 O O . LYS A 1 292 ? -19.996 -17.314 -0.537 1.00 95.69 292 LYS A O 1
ATOM 2286 N N . ILE A 1 293 ? -19.921 -15.480 0.773 1.00 95.62 293 ILE A N 1
ATOM 2287 C CA . ILE A 1 293 ? -20.579 -14.566 -0.173 1.00 95.62 293 ILE A CA 1
ATOM 2288 C C . ILE A 1 293 ? -19.691 -14.292 -1.391 1.00 95.62 293 ILE A C 1
ATOM 2290 O O . ILE A 1 293 ? -20.168 -14.333 -2.517 1.00 95.62 293 ILE A O 1
ATOM 2294 N N . LEU A 1 294 ? -18.396 -14.051 -1.171 1.00 92.81 294 LEU A N 1
ATOM 2295 C CA . LEU A 1 294 ? -17.455 -13.697 -2.237 1.00 92.81 294 LEU A CA 1
ATOM 2296 C C . LEU A 1 294 ? -16.873 -14.915 -2.969 1.00 92.81 294 LEU A C 1
ATOM 2298 O O . LEU A 1 294 ? -16.233 -14.758 -4.002 1.00 92.81 294 LEU A O 1
ATOM 2302 N N . GLY A 1 295 ? -17.002 -16.124 -2.411 1.00 91.88 295 GLY A N 1
ATOM 2303 C CA . GLY A 1 295 ? -16.357 -17.327 -2.950 1.00 91.88 295 GLY A CA 1
ATOM 2304 C C . GLY A 1 295 ? -14.825 -17.341 -2.809 1.00 91.88 295 GLY A C 1
ATOM 2305 O O . GLY A 1 295 ? -14.152 -18.171 -3.418 1.00 91.88 295 GLY A O 1
ATOM 2306 N N . ILE A 1 296 ? -14.247 -16.448 -1.997 1.00 91.19 296 ILE A N 1
ATOM 2307 C CA . ILE A 1 296 ? -12.794 -16.271 -1.860 1.00 91.19 296 ILE A CA 1
ATOM 2308 C C . ILE A 1 296 ? -12.325 -16.803 -0.510 1.00 91.19 296 ILE A C 1
ATOM 2310 O O . ILE A 1 296 ? -12.733 -16.324 0.542 1.00 91.19 296 ILE A O 1
ATOM 2314 N N . LYS A 1 297 ? -11.401 -17.772 -0.520 1.00 91.75 297 LYS A N 1
ATOM 2315 C CA . LYS A 1 297 ? -10.854 -18.370 0.714 1.00 91.75 297 LYS A CA 1
ATOM 2316 C C . LYS A 1 297 ? -9.908 -17.432 1.470 1.00 91.75 297 LYS A C 1
ATOM 2318 O O . LYS A 1 297 ? -9.855 -17.464 2.698 1.00 91.75 297 LYS A O 1
ATOM 2323 N N . LYS A 1 298 ? -9.126 -16.624 0.751 1.00 95.00 298 LYS A N 1
ATOM 2324 C CA . LYS A 1 298 ? -8.076 -15.776 1.328 1.00 95.00 298 LYS A CA 1
ATOM 2325 C C . LYS A 1 298 ? -8.649 -14.421 1.746 1.00 95.00 298 LYS A C 1
ATOM 2327 O O . LYS A 1 298 ? -8.585 -13.459 0.990 1.00 95.00 298 LYS A O 1
ATOM 2332 N N . ILE A 1 299 ? -9.208 -14.371 2.953 1.00 97.00 299 ILE A N 1
ATOM 2333 C CA . ILE A 1 299 ? -9.725 -13.148 3.584 1.00 97.00 299 ILE A CA 1
ATOM 2334 C C . ILE A 1 299 ? -9.211 -13.068 5.025 1.00 97.00 299 ILE A C 1
ATOM 2336 O O . ILE A 1 299 ? -9.229 -14.084 5.734 1.00 97.00 299 ILE A O 1
ATOM 2340 N N . GLY A 1 300 ? -8.770 -11.878 5.439 1.00 95.81 300 GLY A N 1
ATOM 2341 C CA . GLY A 1 300 ? -8.384 -11.533 6.815 1.00 95.81 300 GLY A CA 1
ATOM 2342 C C . GLY A 1 300 ? -8.925 -10.156 7.220 1.00 95.81 300 GLY A C 1
ATOM 2343 O O . GLY A 1 300 ? -9.368 -9.409 6.360 1.00 95.81 300 GLY A O 1
ATOM 2344 N N . HIS A 1 301 ? -8.903 -9.807 8.508 1.00 96.12 301 HIS A N 1
ATOM 2345 C CA . HIS A 1 301 ? -9.438 -8.533 9.019 1.00 96.12 301 HIS A CA 1
ATOM 2346 C C . HIS A 1 301 ? -8.337 -7.644 9.624 1.00 96.12 301 HIS A C 1
ATOM 2348 O O . HIS A 1 301 ? -7.325 -8.150 10.110 1.00 96.12 301 HIS A O 1
ATOM 2354 N N . SER A 1 302 ? -8.531 -6.320 9.646 1.00 92.81 302 SER A N 1
ATOM 2355 C CA . SER A 1 302 ? -7.540 -5.338 10.137 1.00 92.81 302 SER A CA 1
ATOM 2356 C C . SER A 1 302 ? -7.663 -4.987 11.629 1.00 92.81 302 SER A C 1
ATOM 2358 O O . SER A 1 302 ? -7.336 -3.880 12.060 1.00 92.81 302 SER A O 1
ATOM 2360 N N . GLY A 1 303 ? -8.137 -5.931 12.442 1.00 90.56 303 GLY A N 1
ATOM 2361 C CA . GLY A 1 303 ? -8.249 -5.771 13.895 1.00 90.56 303 GLY A CA 1
ATOM 2362 C C . GLY A 1 303 ? -9.590 -6.225 14.457 1.00 90.56 303 GLY A C 1
ATOM 2363 O O . GLY A 1 303 ? -10.646 -5.780 14.011 1.00 90.56 303 GLY A O 1
ATOM 2364 N N . THR A 1 304 ? -9.525 -7.110 15.447 1.00 92.44 304 THR A N 1
ATOM 2365 C CA . THR A 1 304 ? -10.686 -7.723 16.102 1.00 92.44 304 THR A CA 1
ATOM 2366 C C . THR A 1 304 ? -11.597 -6.668 16.739 1.00 92.44 304 THR A C 1
ATOM 2368 O O . THR A 1 304 ? -11.119 -5.665 17.274 1.00 92.44 304 THR A O 1
ATOM 2371 N N . LEU A 1 305 ? -12.901 -6.898 16.634 1.00 93.94 305 LEU A N 1
ATOM 2372 C CA . LEU A 1 305 ? -13.953 -6.348 17.483 1.00 93.94 305 LEU A CA 1
ATOM 2373 C C . LEU A 1 305 ? -14.514 -7.478 18.343 1.00 93.94 305 LEU A C 1
ATOM 2375 O O . LEU A 1 305 ? -14.723 -8.587 17.828 1.00 93.94 305 LEU A O 1
ATOM 2379 N N . ASP A 1 306 ? -14.742 -7.177 19.618 1.00 92.50 306 ASP A N 1
ATOM 2380 C CA . ASP A 1 306 ? -15.404 -8.085 20.549 1.00 92.50 306 ASP A CA 1
ATOM 2381 C C . ASP A 1 306 ? -16.861 -8.341 20.100 1.00 92.50 306 ASP A C 1
ATOM 2383 O O . ASP A 1 306 ? -17.410 -7.565 19.304 1.00 92.50 306 ASP A O 1
ATOM 2387 N N . PRO A 1 307 ? -17.492 -9.455 20.515 1.00 93.00 307 PRO A N 1
ATOM 2388 C CA . PRO A 1 307 ? -18.819 -9.832 20.023 1.00 93.00 307 PRO A CA 1
ATOM 2389 C C . PRO A 1 307 ? -19.891 -8.762 20.274 1.00 93.00 307 PRO A C 1
ATOM 2391 O O . PRO A 1 307 ? -20.658 -8.448 19.364 1.00 93.00 307 PRO A O 1
ATOM 2394 N N . ASN A 1 308 ? -19.888 -8.154 21.458 1.00 94.00 308 ASN A N 1
ATOM 2395 C CA . ASN A 1 308 ? -20.793 -7.083 21.888 1.00 94.00 308 ASN A CA 1
ATOM 2396 C C . ASN A 1 308 ? -20.475 -5.693 21.297 1.00 94.00 308 ASN A C 1
ATOM 2398 O O . ASN A 1 308 ? -21.241 -4.758 21.508 1.00 94.00 308 ASN A O 1
ATOM 2402 N N . VAL A 1 309 ? -19.394 -5.549 20.523 1.00 96.50 309 VAL A N 1
ATOM 2403 C CA . VAL A 1 309 ? -18.990 -4.278 19.898 1.00 96.50 309 VAL A CA 1
ATOM 2404 C C . VAL A 1 309 ? -19.370 -4.275 18.428 1.00 96.50 309 VAL A C 1
ATOM 2406 O O . VAL A 1 309 ? -18.988 -5.189 17.695 1.00 96.50 309 VAL A O 1
ATOM 2409 N N . ASP A 1 310 ? -20.057 -3.241 17.958 1.00 98.25 310 ASP A N 1
ATOM 2410 C CA . ASP A 1 310 ? -20.392 -3.084 16.544 1.00 98.25 310 ASP A CA 1
ATOM 2411 C C . ASP A 1 310 ? -19.467 -2.096 15.812 1.00 98.25 310 ASP A C 1
ATOM 2413 O O . ASP A 1 310 ? -18.594 -1.444 16.395 1.00 98.25 310 ASP A O 1
ATOM 2417 N N . GLY A 1 311 ? -19.630 -2.002 14.494 1.00 98.25 311 GLY A N 1
ATOM 2418 C CA . GLY A 1 311 ? -19.009 -0.962 13.681 1.00 98.25 311 GLY A CA 1
ATOM 2419 C C . GLY A 1 311 ? -18.036 -1.472 12.623 1.00 98.25 311 GLY A C 1
ATOM 2420 O O . GLY A 1 311 ? -18.122 -2.602 12.142 1.00 98.25 311 GLY A O 1
ATOM 2421 N N . VAL A 1 312 ? -17.116 -0.600 12.210 1.00 98.31 312 VAL A N 1
ATOM 2422 C CA . VAL A 1 312 ? -16.265 -0.792 11.028 1.00 98.31 312 VAL A CA 1
ATOM 2423 C C . VAL A 1 312 ? -15.222 -1.891 11.260 1.00 98.31 312 VAL A C 1
ATOM 2425 O O . VAL A 1 312 ? -14.365 -1.795 12.142 1.00 98.31 312 VAL A O 1
ATOM 2428 N N . LEU A 1 313 ? -15.225 -2.919 10.419 1.00 98.00 313 LEU A N 1
ATOM 2429 C CA . LEU A 1 313 ? -14.275 -4.027 10.383 1.00 98.00 313 LEU A CA 1
ATOM 2430 C C . LEU A 1 313 ? -13.752 -4.213 8.949 1.00 98.00 313 LEU A C 1
ATOM 2432 O O . LEU A 1 313 ? -14.325 -4.982 8.180 1.00 98.00 313 LEU A O 1
ATOM 2436 N N . PRO A 1 314 ? -12.654 -3.541 8.563 1.00 97.88 314 PRO A N 1
ATOM 2437 C CA . PRO A 1 314 ? -12.091 -3.721 7.233 1.00 97.88 314 PRO A CA 1
ATOM 2438 C C . PRO A 1 314 ? -11.597 -5.159 7.033 1.00 97.88 314 PRO A C 1
ATOM 2440 O O . PRO A 1 314 ? -10.812 -5.689 7.832 1.00 97.88 314 PRO A O 1
ATOM 2443 N N . LEU A 1 315 ? -12.061 -5.786 5.953 1.00 98.25 315 LEU A N 1
ATOM 2444 C CA . LEU A 1 315 ? -11.665 -7.115 5.512 1.00 98.25 315 LEU A CA 1
ATOM 2445 C C . LEU A 1 315 ? -10.775 -7.002 4.277 1.00 98.25 315 LEU A C 1
ATOM 2447 O O . LEU A 1 315 ? -11.168 -6.466 3.251 1.00 98.25 315 LEU A O 1
ATOM 2451 N N . ALA A 1 316 ? -9.570 -7.537 4.360 1.00 97.44 316 ALA A N 1
ATOM 2452 C CA . ALA A 1 316 ? -8.632 -7.589 3.258 1.00 97.44 316 ALA A CA 1
ATOM 2453 C C . ALA A 1 316 ? -8.816 -8.889 2.460 1.00 97.44 316 ALA A C 1
ATOM 2455 O O . ALA A 1 316 ? -8.818 -9.980 3.039 1.00 97.44 316 ALA A O 1
ATOM 2456 N N . ILE A 1 317 ? -8.945 -8.771 1.138 1.00 96.19 317 ILE A N 1
ATOM 2457 C CA . ILE A 1 317 ? -9.312 -9.857 0.219 1.00 96.19 317 ILE A CA 1
ATOM 2458 C C . ILE A 1 317 ? -8.127 -10.172 -0.704 1.00 96.19 317 ILE A C 1
ATOM 2460 O O . ILE A 1 317 ? -7.504 -9.271 -1.271 1.00 96.19 317 ILE A O 1
ATOM 2464 N N . GLY A 1 318 ? -7.800 -11.457 -0.855 1.00 94.25 318 GLY A N 1
ATOM 2465 C CA . GLY A 1 318 ? -6.804 -11.933 -1.816 1.00 94.25 318 GLY A CA 1
ATOM 2466 C C . GLY A 1 318 ? -5.393 -11.412 -1.525 1.00 94.25 318 GLY A C 1
ATOM 2467 O O . GLY A 1 318 ? -4.833 -11.642 -0.450 1.00 94.25 318 GLY A O 1
ATOM 2468 N N . ALA A 1 319 ? -4.782 -10.729 -2.492 1.00 93.25 319 ALA A N 1
ATOM 2469 C CA . ALA A 1 319 ? -3.502 -10.037 -2.339 1.00 93.25 319 ALA A CA 1
ATOM 2470 C C . ALA A 1 319 ? -3.566 -8.913 -1.288 1.00 93.25 319 ALA A C 1
ATOM 2472 O O . ALA A 1 319 ? -2.564 -8.654 -0.615 1.00 93.25 319 ALA A O 1
ATOM 2473 N N . GLY A 1 320 ? -4.751 -8.327 -1.076 1.00 95.44 320 GLY A N 1
ATOM 2474 C CA . GLY A 1 320 ? -5.000 -7.275 -0.092 1.00 95.44 320 GLY A CA 1
ATOM 2475 C C . GLY A 1 320 ? -4.654 -7.681 1.336 1.00 95.44 320 GLY A C 1
ATOM 2476 O O . GLY A 1 320 ? -4.302 -6.820 2.137 1.00 95.44 320 GLY A O 1
ATOM 2477 N N . THR A 1 321 ? -4.642 -8.979 1.677 1.00 95.94 321 THR A N 1
ATOM 2478 C CA . THR A 1 321 ? -4.278 -9.430 3.036 1.00 95.94 321 THR A CA 1
ATOM 2479 C C . THR A 1 321 ? -2.874 -8.996 3.459 1.00 95.94 321 THR A C 1
ATOM 2481 O O . THR A 1 321 ? -2.601 -8.914 4.653 1.00 95.94 321 THR A O 1
ATOM 2484 N N . LYS A 1 322 ? -1.976 -8.700 2.508 1.00 95.62 322 LYS A N 1
ATOM 2485 C CA . LYS A 1 322 ? -0.638 -8.162 2.802 1.00 95.62 322 LYS A CA 1
ATOM 2486 C C . LYS A 1 322 ? -0.673 -6.709 3.304 1.00 95.62 322 LYS A C 1
ATOM 2488 O O . LYS A 1 322 ? 0.279 -6.280 3.941 1.00 95.62 322 LYS A O 1
ATOM 2493 N N . ALA A 1 323 ? -1.762 -5.975 3.068 1.00 95.75 323 ALA A N 1
ATOM 2494 C CA . ALA A 1 323 ? -1.963 -4.605 3.546 1.00 95.75 323 ALA A CA 1
ATOM 2495 C C . ALA A 1 323 ? -2.532 -4.527 4.977 1.00 95.75 323 ALA A C 1
ATOM 2497 O O . ALA A 1 323 ? -2.600 -3.443 5.551 1.00 95.75 323 ALA A O 1
ATOM 2498 N N . VAL A 1 324 ? -2.903 -5.659 5.593 1.00 95.75 324 VAL A N 1
ATOM 2499 C CA . VAL A 1 324 ? -3.460 -5.706 6.961 1.00 95.75 324 VAL A CA 1
ATOM 2500 C C . VAL A 1 324 ? -2.589 -4.979 7.999 1.00 95.75 324 VAL A C 1
ATOM 2502 O O . VAL A 1 324 ? -3.155 -4.199 8.767 1.00 95.75 324 VAL A O 1
ATOM 2505 N N . PRO A 1 325 ? -1.249 -5.147 8.037 1.00 94.06 325 PRO A N 1
ATOM 2506 C CA . PRO A 1 325 ? -0.411 -4.426 8.997 1.00 94.06 325 PRO A CA 1
ATOM 2507 C C . PRO A 1 325 ? -0.504 -2.903 8.859 1.00 94.06 325 PRO A C 1
ATOM 2509 O O . PRO A 1 325 ? -0.510 -2.200 9.868 1.00 94.06 325 PRO A O 1
ATOM 2512 N N . GLN A 1 326 ? -0.616 -2.407 7.623 1.00 94.25 326 GLN A N 1
ATOM 2513 C CA . GLN A 1 326 ? -0.749 -0.983 7.333 1.00 94.25 326 GLN A CA 1
ATOM 2514 C C . GLN A 1 326 ? -2.134 -0.468 7.746 1.00 94.25 326 GLN A C 1
ATOM 2516 O O . GLN A 1 326 ? -2.221 0.526 8.458 1.00 94.25 326 GLN A O 1
ATOM 2521 N N . LEU A 1 327 ? -3.205 -1.199 7.415 1.00 94.44 327 LEU A N 1
ATOM 2522 C CA . LEU A 1 327 ? -4.571 -0.868 7.848 1.00 94.44 327 LEU A CA 1
ATOM 2523 C C . LEU A 1 327 ? -4.712 -0.829 9.374 1.00 94.44 327 LEU A C 1
ATOM 2525 O O . LEU A 1 327 ? -5.426 0.008 9.920 1.00 94.44 327 LEU A O 1
ATOM 2529 N N . MET A 1 328 ? -4.025 -1.733 10.077 1.00 92.62 328 MET A N 1
ATOM 2530 C CA . MET A 1 328 ? -3.979 -1.721 11.538 1.00 92.62 328 MET A CA 1
ATOM 2531 C C . MET A 1 328 ? -3.269 -0.480 12.084 1.00 92.62 328 MET A C 1
ATOM 2533 O O . MET A 1 328 ? -3.603 -0.052 13.184 1.00 92.62 328 MET A O 1
ATOM 2537 N N . ALA A 1 329 ? -2.294 0.072 11.358 1.00 91.12 329 ALA A N 1
ATOM 2538 C CA . ALA A 1 329 ? -1.503 1.220 11.788 1.00 91.12 329 ALA A CA 1
ATOM 2539 C C . ALA A 1 329 ? -2.221 2.570 11.610 1.00 91.12 329 ALA A C 1
ATOM 2541 O O . ALA A 1 329 ? -1.867 3.512 12.311 1.00 91.12 329 ALA A O 1
ATOM 2542 N N . SER A 1 330 ? -3.255 2.663 10.765 1.00 90.00 330 SER A N 1
ATOM 2543 C CA . SER A 1 330 ? -3.991 3.905 10.445 1.00 90.00 330 SER A CA 1
ATOM 2544 C C . SER A 1 330 ? -4.870 4.478 11.576 1.00 90.00 330 SER A C 1
ATOM 2546 O O . SER A 1 330 ? -5.748 5.301 11.315 1.00 90.00 330 SER A O 1
ATOM 2548 N N . GLY A 1 331 ? -4.680 4.028 12.819 1.00 91.81 331 GLY A N 1
ATOM 2549 C CA . GLY A 1 331 ? -5.494 4.426 13.967 1.00 91.81 331 GLY A CA 1
ATOM 2550 C C . GLY A 1 331 ? -6.943 3.929 13.908 1.00 91.81 331 GLY A C 1
ATOM 2551 O O . GLY A 1 331 ? -7.403 3.312 12.936 1.00 91.81 331 GLY A O 1
ATOM 2552 N N . LYS A 1 332 ? -7.668 4.151 15.004 1.00 96.44 332 LYS A N 1
ATOM 2553 C CA . LYS A 1 332 ? -9.082 3.792 15.155 1.00 96.44 332 LYS A CA 1
ATOM 2554 C C . LYS A 1 332 ? -9.807 4.871 15.940 1.00 96.44 332 LYS A C 1
ATOM 2556 O O . LYS A 1 332 ? -9.220 5.484 16.827 1.00 96.44 332 LYS A O 1
ATOM 2561 N N . VAL A 1 333 ? -11.085 5.042 15.634 1.00 98.31 333 VAL A N 1
ATOM 2562 C CA . VAL A 1 333 ? -11.973 5.935 16.382 1.00 98.31 333 VAL A CA 1
ATOM 2563 C C . VAL A 1 333 ? -13.161 5.132 16.865 1.00 98.31 333 VAL A C 1
ATOM 2565 O O . VAL A 1 333 ? -13.722 4.329 16.107 1.00 98.31 333 VAL A O 1
ATOM 2568 N N . TYR A 1 334 ? -13.518 5.344 18.121 1.00 98.50 334 TYR A N 1
ATOM 2569 C CA . TYR A 1 334 ? -14.638 4.694 18.772 1.00 98.50 334 TYR A CA 1
ATOM 2570 C C . TYR A 1 334 ? -15.542 5.731 19.415 1.00 98.50 334 TYR A C 1
ATOM 2572 O O . TYR A 1 334 ? -15.058 6.730 19.942 1.00 98.50 334 TYR A O 1
ATOM 2580 N N . THR A 1 335 ? -16.832 5.435 19.422 1.00 98.56 335 THR A N 1
ATOM 2581 C CA . THR A 1 335 ? -17.789 6.045 20.339 1.00 98.56 335 THR A CA 1
ATOM 2582 C C . THR A 1 335 ? -18.275 4.976 21.303 1.00 98.56 335 THR A C 1
ATOM 2584 O O . THR A 1 335 ? -18.321 3.795 20.953 1.00 98.56 335 THR A O 1
ATOM 2587 N N . GLY A 1 336 ? -18.597 5.352 22.532 1.00 97.94 336 GLY A N 1
ATOM 2588 C CA . GLY A 1 336 ? -19.016 4.382 23.535 1.00 97.94 336 GLY A CA 1
ATOM 2589 C C . GLY A 1 336 ? -19.641 5.023 24.756 1.00 97.94 336 GLY A C 1
ATOM 2590 O O . GLY A 1 336 ? -19.910 6.223 24.771 1.00 97.94 336 GLY A O 1
ATOM 2591 N N . GLU A 1 337 ? -19.870 4.203 25.772 1.00 98.50 337 GLU A N 1
ATOM 2592 C CA . GLU A 1 337 ? -20.415 4.607 27.061 1.00 98.50 337 GLU A CA 1
ATOM 2593 C C . GLU A 1 337 ? -19.640 3.932 28.198 1.00 98.50 337 GLU A C 1
ATOM 2595 O O . GLU A 1 337 ? -19.307 2.745 28.124 1.00 98.50 337 GLU A O 1
ATOM 2600 N N . ILE A 1 338 ? -19.333 4.713 29.233 1.00 98.50 338 ILE A N 1
ATOM 2601 C CA . ILE A 1 338 ? -18.778 4.228 30.498 1.00 98.50 338 ILE A CA 1
ATOM 2602 C C . ILE A 1 338 ? -19.893 4.298 31.531 1.00 98.50 338 ILE A C 1
ATOM 2604 O O . ILE A 1 338 ? -20.565 5.325 31.634 1.00 98.50 338 ILE A O 1
ATOM 2608 N N . THR A 1 339 ? -20.061 3.233 32.313 1.00 98.50 339 THR A N 1
ATOM 2609 C CA . THR A 1 339 ? -20.918 3.232 33.501 1.00 98.50 339 THR A CA 1
ATOM 2610 C C . THR A 1 339 ? -20.054 3.082 34.748 1.00 98.50 339 THR A C 1
ATOM 2612 O O . THR A 1 339 ? -19.316 2.109 34.890 1.00 98.50 339 THR A O 1
ATOM 2615 N N . LEU A 1 340 ? -20.142 4.061 35.643 1.00 98.56 340 LEU A N 1
ATOM 2616 C CA . LEU A 1 340 ? -19.510 4.077 36.957 1.00 98.56 340 LEU A CA 1
ATOM 2617 C C . LEU A 1 340 ? -20.440 3.441 37.997 1.00 98.56 340 LEU A C 1
ATOM 2619 O O . LEU A 1 340 ? -21.662 3.584 37.911 1.00 98.56 340 LEU A O 1
ATOM 2623 N N . GLY A 1 341 ? -19.854 2.795 39.001 1.00 97.38 341 GLY A N 1
ATOM 2624 C CA . GLY A 1 341 ? -20.549 2.215 40.152 1.00 97.38 341 GLY A CA 1
ATOM 2625 C C . GLY A 1 341 ? -20.344 0.706 40.312 1.00 97.38 341 GLY A C 1
ATOM 2626 O O . GLY A 1 341 ? -20.616 0.155 41.378 1.00 97.38 341 GLY A O 1
ATOM 2627 N N . PHE A 1 342 ? -19.841 0.021 39.283 1.00 97.75 342 PHE A N 1
ATOM 2628 C CA . PHE A 1 342 ? -19.502 -1.402 39.332 1.00 97.75 342 PHE A CA 1
ATOM 2629 C C . PHE A 1 342 ? -18.506 -1.784 38.231 1.00 97.75 342 PHE A C 1
ATOM 2631 O O . PHE A 1 342 ? -18.347 -1.056 37.254 1.00 97.75 342 PHE A O 1
ATOM 2638 N N . ALA A 1 343 ? -17.855 -2.936 38.386 1.00 96.62 343 ALA A N 1
ATOM 2639 C CA . ALA A 1 343 ? -16.944 -3.518 37.403 1.00 96.62 343 ALA A CA 1
ATOM 2640 C C . ALA A 1 343 ? -17.223 -5.014 37.210 1.00 96.62 343 ALA A C 1
ATOM 2642 O O . ALA A 1 343 ? -17.768 -5.684 38.092 1.00 96.62 343 ALA A O 1
ATOM 2643 N N . THR A 1 344 ? -16.823 -5.548 36.058 1.00 96.50 344 THR A N 1
ATOM 2644 C CA . THR A 1 344 ? -17.067 -6.941 35.654 1.00 96.50 344 THR A CA 1
ATOM 2645 C C . THR A 1 344 ? -15.773 -7.686 35.315 1.00 96.50 344 THR A C 1
ATOM 2647 O O . THR A 1 344 ? -14.735 -7.072 35.063 1.00 96.50 344 THR A O 1
ATOM 2650 N N . THR A 1 345 ? -15.824 -9.022 35.271 1.00 92.19 345 THR A N 1
ATOM 2651 C CA . THR A 1 345 ? -14.676 -9.887 34.923 1.00 92.19 345 THR A CA 1
ATOM 2652 C C . THR A 1 345 ? -14.085 -9.599 33.538 1.00 92.19 345 THR A C 1
ATOM 2654 O O . THR A 1 345 ? -12.883 -9.767 33.321 1.00 92.19 345 THR A O 1
ATOM 2657 N N . THR A 1 346 ? -14.922 -9.196 32.584 1.00 92.12 346 THR A N 1
ATOM 2658 C CA . THR A 1 346 ? -14.555 -8.944 31.184 1.00 92.12 346 THR A CA 1
ATOM 2659 C C . THR A 1 346 ? -14.385 -7.461 30.874 1.00 92.12 346 THR A C 1
ATOM 2661 O O . THR A 1 346 ? -14.078 -7.132 29.729 1.00 92.12 346 THR A O 1
ATOM 2664 N N . GLU A 1 347 ? -14.542 -6.575 31.863 1.00 95.12 347 GLU A N 1
ATOM 2665 C CA . GLU A 1 347 ? -14.470 -5.114 31.704 1.00 95.12 347 GLU A CA 1
ATOM 2666 C C . GLU A 1 347 ? -15.560 -4.537 30.760 1.00 95.12 347 GLU A C 1
ATOM 2668 O O . GLU A 1 347 ? -15.490 -3.382 30.334 1.00 95.12 347 GLU A O 1
ATOM 2673 N N . ASP A 1 348 ? -16.586 -5.335 30.449 1.00 95.31 348 ASP A N 1
ATOM 2674 C CA . ASP A 1 348 ? -17.807 -4.978 29.716 1.00 95.31 348 ASP A CA 1
ATOM 2675 C C . ASP A 1 348 ? -19.045 -5.668 30.326 1.00 95.31 348 ASP A C 1
ATOM 2677 O O . ASP A 1 348 ? -18.937 -6.392 31.316 1.00 95.31 348 ASP A O 1
ATOM 2681 N N . LEU A 1 349 ? -20.236 -5.448 29.766 1.00 94.88 349 LEU A N 1
ATOM 2682 C CA . LEU A 1 349 ? -21.480 -6.010 30.315 1.00 94.88 349 LEU A CA 1
ATOM 2683 C C . LEU A 1 349 ? -21.665 -7.520 30.090 1.00 94.88 349 LEU A C 1
ATOM 2685 O O . LEU A 1 349 ? -22.633 -8.075 30.605 1.00 94.88 349 LEU A O 1
ATOM 2689 N N . ASP A 1 350 ? -20.773 -8.193 29.356 1.00 92.38 350 ASP A N 1
ATOM 2690 C CA . ASP A 1 350 ? -20.891 -9.637 29.107 1.00 92.38 350 ASP A CA 1
ATOM 2691 C C . ASP A 1 350 ? -20.369 -10.467 30.299 1.00 92.38 350 ASP A C 1
ATOM 2693 O O . ASP A 1 350 ? -20.625 -11.670 30.386 1.00 92.38 350 ASP A O 1
ATOM 2697 N N . GLY A 1 351 ? -19.605 -9.843 31.200 1.00 91.44 351 GLY A N 1
ATOM 2698 C CA . GLY A 1 351 ? -18.975 -10.488 32.347 1.00 91.44 351 GLY A CA 1
ATOM 2699 C C . GLY A 1 351 ? -19.795 -10.414 33.629 1.00 91.44 351 GLY A C 1
ATOM 2700 O O . GLY A 1 351 ? -20.683 -9.583 33.803 1.00 91.44 351 GLY A O 1
ATOM 2701 N N . GLU A 1 352 ? -19.433 -11.265 34.583 1.00 94.31 352 GLU A N 1
ATOM 2702 C CA . GLU A 1 352 ? -20.000 -11.239 35.931 1.00 94.31 352 GLU A CA 1
ATOM 2703 C C . GLU A 1 352 ? -19.461 -10.047 36.724 1.00 94.31 352 GLU A C 1
ATOM 2705 O O . GLU A 1 352 ? -18.301 -9.660 36.570 1.00 94.31 352 GLU A O 1
ATOM 2710 N N . VAL A 1 353 ? -20.292 -9.469 37.594 1.00 96.44 353 VAL A N 1
ATOM 2711 C CA . VAL A 1 353 ? -19.890 -8.347 38.451 1.00 96.44 353 VAL A CA 1
ATOM 2712 C C . VAL A 1 353 ? -18.885 -8.822 39.502 1.00 96.44 353 VAL A C 1
ATOM 2714 O O . VAL A 1 353 ? -19.173 -9.751 40.253 1.00 96.44 353 VAL A O 1
ATOM 2717 N N . VAL A 1 354 ? -17.732 -8.153 39.581 1.00 94.50 354 VAL A N 1
ATOM 2718 C CA . VAL A 1 354 ? -16.632 -8.486 40.512 1.00 94.50 354 VAL A CA 1
ATOM 2719 C C . VAL A 1 354 ? -16.377 -7.420 41.565 1.00 94.50 354 VAL A C 1
ATOM 2721 O O . VAL A 1 354 ? -15.786 -7.718 42.598 1.00 94.50 354 VAL A O 1
ATOM 2724 N N . ASP A 1 355 ? -16.816 -6.190 41.312 1.00 95.44 355 ASP A N 1
ATOM 2725 C CA . ASP A 1 355 ? -16.660 -5.070 42.232 1.00 95.44 355 ASP A CA 1
ATOM 2726 C C . ASP A 1 355 ? -17.856 -4.124 42.102 1.00 95.44 355 ASP A C 1
ATOM 2728 O O . ASP A 1 355 ? -18.422 -3.963 41.015 1.00 95.44 355 ASP A O 1
ATOM 2732 N N . LYS A 1 356 ? -18.260 -3.517 43.216 1.00 96.38 356 LYS A N 1
ATOM 2733 C CA . LYS A 1 356 ? -19.365 -2.560 43.292 1.00 96.38 356 LYS A CA 1
ATOM 2734 C C . LYS A 1 356 ? -18.974 -1.415 44.212 1.00 96.38 356 LYS A C 1
ATOM 2736 O O . LYS A 1 356 ? -18.719 -1.614 45.396 1.00 96.38 356 LYS A O 1
ATOM 2741 N N . THR A 1 357 ? -19.038 -0.203 43.680 1.00 96.81 357 THR A N 1
ATOM 2742 C CA . THR A 1 357 ? -18.810 1.045 44.413 1.00 96.81 357 THR A CA 1
ATOM 2743 C C . THR A 1 357 ? -19.979 2.000 44.139 1.00 96.81 357 THR A C 1
ATOM 2745 O O . THR A 1 357 ? -19.825 2.942 43.364 1.00 96.81 357 THR A O 1
ATOM 2748 N N . PRO A 1 358 ? -21.178 1.749 44.705 1.00 95.31 358 PRO A N 1
ATOM 2749 C CA . PRO A 1 358 ? -22.354 2.564 44.420 1.00 95.31 358 PRO A CA 1
ATOM 2750 C C . PRO A 1 358 ? -22.119 4.041 44.752 1.00 95.31 358 PRO A C 1
ATOM 2752 O O . PRO A 1 358 ? -21.638 4.385 45.833 1.00 95.31 358 PRO A O 1
ATOM 2755 N N . LEU A 1 359 ? -22.481 4.912 43.818 1.00 96.81 359 LEU A N 1
ATOM 2756 C CA . LEU A 1 359 ? -22.339 6.356 43.929 1.00 96.81 359 LEU A CA 1
ATOM 2757 C C . LEU A 1 359 ? -23.453 6.944 44.795 1.00 96.81 359 LEU A C 1
ATOM 2759 O O . LEU A 1 359 ? -24.636 6.740 44.531 1.00 96.81 359 LEU A O 1
ATOM 2763 N N . THR A 1 360 ? -23.071 7.728 45.801 1.00 94.31 360 THR A N 1
ATOM 2764 C CA . THR A 1 360 ? -24.010 8.488 46.642 1.00 94.31 360 THR A CA 1
ATOM 2765 C C . THR A 1 360 ? -24.340 9.859 46.055 1.00 94.31 360 THR A C 1
ATOM 2767 O O . THR A 1 360 ? -25.412 10.400 46.317 1.00 94.31 360 THR A O 1
ATOM 2770 N N . GLN A 1 361 ? -23.433 10.417 45.252 1.00 95.88 361 GLN A N 1
ATOM 2771 C CA . GLN A 1 361 ? -23.594 11.665 44.509 1.00 95.88 361 GLN A CA 1
ATOM 2772 C C . GLN A 1 361 ? -22.935 11.523 43.130 1.00 95.88 361 GLN A C 1
ATOM 2774 O O . GLN A 1 361 ? -21.966 10.768 43.003 1.00 95.88 361 GLN A O 1
ATOM 2779 N N . PRO A 1 362 ? -23.433 12.230 42.100 1.00 97.38 362 PRO A N 1
ATOM 2780 C CA . PRO A 1 362 ? -22.799 12.220 40.792 1.00 97.38 362 PRO A CA 1
ATOM 2781 C C . PRO A 1 362 ? -21.494 13.019 40.792 1.00 97.38 362 PRO A C 1
ATOM 2783 O O . PRO A 1 362 ? -21.402 14.084 41.404 1.00 97.38 362 PRO A O 1
ATOM 2786 N N . PHE A 1 363 ? -20.517 12.549 40.023 1.00 98.19 363 PHE A N 1
ATOM 2787 C CA . PHE A 1 363 ? -19.397 13.373 39.584 1.00 98.19 363 PHE A CA 1
ATOM 2788 C C . PHE A 1 363 ? -19.890 14.484 38.657 1.00 98.19 363 PHE A C 1
ATOM 2790 O O . PHE A 1 363 ? -20.806 14.282 37.850 1.00 98.19 363 PHE A O 1
ATOM 2797 N N . THR A 1 364 ? -19.270 15.656 38.744 1.00 97.81 364 THR A N 1
ATOM 2798 C CA . THR A 1 364 ? -19.562 16.766 37.835 1.00 97.81 364 THR A CA 1
ATOM 2799 C C . THR A 1 364 ? -19.002 16.494 36.440 1.00 97.81 364 THR A C 1
ATOM 2801 O O . THR A 1 364 ? -18.065 15.713 36.271 1.00 97.81 364 THR A O 1
ATOM 2804 N N . ALA A 1 365 ? -19.549 17.180 35.435 1.00 97.12 365 ALA A N 1
ATOM 2805 C CA . ALA A 1 365 ? -19.022 17.179 34.071 1.00 97.12 365 ALA A CA 1
ATOM 2806 C C . ALA A 1 365 ? -17.499 17.416 34.034 1.00 97.12 365 ALA A C 1
ATOM 2808 O O . ALA A 1 365 ? -16.769 16.600 33.480 1.00 97.12 365 ALA A O 1
ATOM 2809 N N . ASP A 1 366 ? -17.017 18.454 34.723 1.00 97.81 366 ASP A N 1
ATOM 2810 C CA . ASP A 1 366 ? -15.592 18.804 34.762 1.00 97.81 366 ASP A CA 1
ATOM 2811 C C . ASP A 1 366 ? -14.719 17.708 35.391 1.00 97.81 366 ASP A C 1
ATOM 2813 O O . ASP A 1 366 ? -13.596 17.475 34.944 1.00 97.81 366 ASP A O 1
ATOM 2817 N N . GLN A 1 367 ? -15.219 17.006 36.416 1.00 98.12 367 GLN A N 1
ATOM 2818 C CA . GLN A 1 367 ? -14.497 15.887 37.032 1.00 98.12 367 GLN A CA 1
ATOM 2819 C C . GLN A 1 367 ? -14.352 14.714 36.060 1.00 98.12 367 GLN A C 1
ATOM 2821 O O . GLN A 1 367 ? -13.274 14.125 35.958 1.00 98.12 367 GLN A O 1
ATOM 2826 N N . LEU A 1 368 ? -15.424 14.394 35.330 1.00 98.25 368 LEU A N 1
ATOM 2827 C CA . LEU A 1 368 ? -15.400 13.354 34.304 1.00 98.25 368 LEU A CA 1
ATOM 2828 C C . LEU A 1 368 ? -14.454 13.740 33.159 1.00 98.25 368 LEU A C 1
ATOM 2830 O O . LEU A 1 368 ? -13.611 12.938 32.761 1.00 98.25 368 LEU A O 1
ATOM 2834 N N . ASP A 1 369 ? -14.535 14.980 32.678 1.00 98.31 369 ASP A N 1
ATOM 2835 C CA . ASP A 1 369 ? -13.715 15.475 31.570 1.00 98.31 369 ASP A CA 1
ATOM 2836 C C . ASP A 1 369 ? -12.221 15.525 31.945 1.00 98.31 369 ASP A C 1
ATOM 2838 O O . ASP A 1 369 ? -11.358 15.145 31.145 1.00 98.31 369 ASP A O 1
ATOM 2842 N N . ALA A 1 370 ? -11.897 15.895 33.189 1.00 98.06 370 ALA A N 1
ATOM 2843 C CA . ALA A 1 370 ? -10.537 15.824 33.721 1.00 98.06 370 ALA A CA 1
ATOM 2844 C C . ALA A 1 370 ? -10.016 14.378 33.796 1.00 98.06 370 ALA A C 1
ATOM 2846 O O . ALA A 1 370 ? -8.869 14.119 33.418 1.00 98.06 370 ALA A O 1
ATOM 2847 N N . ALA A 1 371 ? -10.854 13.426 34.223 1.00 97.88 371 ALA A N 1
ATOM 2848 C CA . ALA A 1 371 ? -10.481 12.013 34.268 1.00 97.88 371 ALA A CA 1
ATOM 2849 C C . ALA A 1 371 ? -10.212 11.443 32.867 1.00 97.88 371 ALA A C 1
ATOM 2851 O O . ALA A 1 371 ? -9.228 10.732 32.685 1.00 97.88 371 ALA A O 1
ATOM 2852 N N . LEU A 1 372 ? -11.017 11.796 31.859 1.00 98.06 372 LEU A N 1
ATOM 2853 C CA . LEU A 1 372 ? -10.765 11.410 30.462 1.00 98.06 372 LEU A CA 1
ATOM 2854 C C . LEU A 1 372 ? -9.468 12.028 29.920 1.00 98.06 372 LEU A C 1
ATOM 2856 O O . LEU A 1 372 ? -8.661 11.345 29.283 1.00 98.06 372 LEU A O 1
ATOM 2860 N N . THR A 1 373 ? -9.236 13.308 30.221 1.00 97.12 373 THR A N 1
ATOM 2861 C CA . THR A 1 373 ? -8.042 14.045 29.782 1.00 97.12 373 THR A CA 1
ATOM 2862 C C . THR A 1 373 ? -6.755 13.430 30.334 1.00 97.12 373 THR A C 1
ATOM 2864 O O . THR A 1 373 ? -5.763 13.351 29.609 1.00 97.12 373 THR A O 1
ATOM 2867 N N . ALA A 1 374 ? -6.774 12.913 31.568 1.00 96.69 374 ALA A N 1
ATOM 2868 C CA . ALA A 1 374 ? -5.629 12.238 32.189 1.00 96.69 374 ALA A CA 1
ATOM 2869 C C . ALA A 1 374 ? -5.141 10.999 31.411 1.00 96.69 374 ALA A C 1
ATOM 2871 O O . ALA A 1 374 ? -3.988 10.596 31.556 1.00 96.69 374 ALA A O 1
ATOM 2872 N N . TRP A 1 375 ? -5.997 10.421 30.562 1.00 96.81 375 TRP A N 1
ATOM 2873 C CA . TRP A 1 375 ? -5.680 9.269 29.717 1.00 96.81 375 TRP A CA 1
ATOM 2874 C C . TRP A 1 375 ? -5.380 9.634 28.256 1.00 96.81 375 TRP A C 1
ATOM 2876 O O . TRP A 1 375 ? -5.235 8.744 27.417 1.00 96.81 375 TRP A O 1
ATOM 2886 N N . THR A 1 376 ? -5.258 10.926 27.935 1.00 97.69 376 THR A N 1
ATOM 2887 C CA . THR A 1 376 ? -4.803 11.401 26.620 1.00 97.69 376 THR A CA 1
ATOM 2888 C C . THR A 1 376 ? -3.272 11.470 26.577 1.00 97.69 376 THR A C 1
ATOM 2890 O O . THR A 1 376 ? -2.624 11.902 27.525 1.00 97.69 376 THR A O 1
ATOM 2893 N N . GLY A 1 377 ? -2.673 11.064 25.456 1.00 97.19 377 GLY A N 1
ATOM 2894 C CA . GLY A 1 377 ? -1.227 11.004 25.249 1.00 97.19 377 GLY A CA 1
ATOM 2895 C C . GLY A 1 377 ? -0.705 9.573 25.121 1.00 97.19 377 GLY A C 1
ATOM 2896 O O . GLY A 1 377 ? -1.415 8.668 24.681 1.00 97.19 377 GLY A O 1
ATOM 2897 N N . ASN A 1 378 ? 0.569 9.373 25.461 1.00 96.69 378 ASN A N 1
ATOM 2898 C CA . ASN A 1 378 ? 1.171 8.042 25.506 1.00 96.69 378 ASN A CA 1
ATOM 2899 C C . ASN A 1 378 ? 0.862 7.392 26.854 1.00 96.69 378 ASN A C 1
ATOM 2901 O O . ASN A 1 378 ? 1.206 7.943 27.897 1.00 96.69 378 ASN A O 1
ATOM 2905 N N . ILE A 1 379 ? 0.236 6.220 26.812 1.00 95.00 379 ILE A N 1
ATOM 2906 C CA . ILE A 1 379 ? -0.210 5.473 27.983 1.00 95.00 379 ILE A CA 1
ATOM 2907 C C . ILE A 1 379 ? 0.372 4.061 27.974 1.00 95.00 379 ILE A C 1
ATOM 2909 O O . ILE A 1 379 ? 0.581 3.450 26.921 1.00 95.00 379 ILE A O 1
ATOM 2913 N N . THR A 1 380 ? 0.561 3.513 29.170 1.00 93.81 380 THR A N 1
ATOM 2914 C CA . THR A 1 380 ? 0.892 2.102 29.362 1.00 93.81 380 THR A CA 1
ATOM 2915 C C . THR A 1 380 ? -0.367 1.357 29.782 1.00 93.81 380 THR A C 1
ATOM 2917 O O . THR A 1 380 ? -0.964 1.682 30.803 1.00 93.81 380 THR A O 1
ATOM 2920 N N . GLN A 1 381 ? -0.760 0.342 29.013 1.00 91.69 381 GLN A N 1
ATOM 2921 C CA . GLN A 1 381 ? -1.879 -0.535 29.350 1.00 91.69 381 GLN A CA 1
ATOM 2922 C C . GLN A 1 381 ? -1.408 -1.960 29.617 1.00 91.69 381 GLN A C 1
ATOM 2924 O O . GLN A 1 381 ? -0.529 -2.496 28.935 1.00 91.69 381 GLN A O 1
ATOM 2929 N N . ILE A 1 382 ? -2.077 -2.606 30.566 1.00 90.50 382 ILE A N 1
ATOM 2930 C CA . ILE A 1 382 ? -2.026 -4.053 30.746 1.00 90.50 382 ILE A CA 1
ATOM 2931 C C . ILE A 1 382 ? -3.256 -4.620 30.028 1.00 90.50 382 ILE A C 1
ATOM 2933 O O . ILE A 1 382 ? -4.372 -4.311 30.436 1.00 90.50 382 ILE A O 1
ATOM 2937 N N . PRO A 1 383 ? -3.096 -5.437 28.968 1.00 88.75 383 PRO A N 1
ATOM 2938 C CA . PRO A 1 383 ? -4.227 -6.032 28.260 1.00 88.75 383 PRO A CA 1
ATOM 2939 C C . PRO A 1 383 ? -5.166 -6.779 29.217 1.00 88.75 383 PRO A C 1
ATOM 2941 O O . PRO A 1 383 ? -4.678 -7.381 30.171 1.00 88.75 383 PRO A O 1
ATOM 2944 N N . PRO A 1 384 ? -6.481 -6.846 28.972 1.00 87.94 384 PRO A N 1
ATOM 2945 C CA . PRO A 1 384 ? -7.382 -7.638 29.799 1.00 87.94 384 PRO A CA 1
ATOM 2946 C C . PRO A 1 384 ? -7.084 -9.138 29.661 1.00 87.94 384 PRO A C 1
ATOM 2948 O O . PRO A 1 384 ? -6.555 -9.595 28.637 1.00 87.94 384 PRO A O 1
ATOM 2951 N N . MET A 1 385 ? -7.448 -9.919 30.685 1.00 88.81 385 MET A N 1
ATOM 2952 C CA . MET A 1 385 ? -7.351 -11.387 30.637 1.00 88.81 385 MET A CA 1
ATOM 2953 C C . MET A 1 385 ? -8.185 -11.957 29.480 1.00 88.81 385 MET A C 1
ATOM 2955 O O . MET A 1 385 ? -7.726 -12.827 28.753 1.00 88.81 385 MET A O 1
ATOM 2959 N N . PHE A 1 386 ? -9.361 -11.397 29.200 1.00 86.00 386 PHE A N 1
ATOM 2960 C CA . PHE A 1 386 ? -10.164 -11.762 28.030 1.00 86.00 386 PHE A CA 1
ATOM 2961 C C . PHE A 1 386 ? -9.676 -11.051 26.756 1.00 86.00 386 PHE A C 1
ATOM 2963 O O . PHE A 1 386 ? -10.354 -10.186 26.196 1.00 86.00 386 PHE A O 1
ATOM 2970 N N . SER A 1 387 ? -8.477 -11.415 26.286 1.00 85.31 387 SER A N 1
ATOM 2971 C CA . SER A 1 387 ? -7.889 -10.885 25.050 1.00 85.31 387 SER A CA 1
ATOM 2972 C C . SER A 1 387 ? -7.131 -11.935 24.229 1.00 85.31 387 SER A C 1
ATOM 2974 O O . SER A 1 387 ? -6.754 -13.005 24.705 1.00 85.31 387 SER A O 1
ATOM 2976 N N . ALA A 1 388 ? -6.886 -11.624 22.952 1.00 85.12 388 ALA A N 1
ATOM 2977 C CA . ALA A 1 388 ? -6.173 -12.504 22.020 1.00 85.12 388 ALA A CA 1
ATOM 2978 C C . ALA A 1 388 ? -4.633 -12.429 22.125 1.00 85.12 388 ALA A C 1
ATOM 2980 O O . ALA A 1 388 ? -3.934 -13.004 21.284 1.00 85.12 388 ALA A O 1
ATOM 2981 N N . VAL A 1 389 ? -4.089 -11.703 23.109 1.00 85.94 389 VAL A N 1
ATOM 2982 C CA . VAL A 1 389 ? -2.637 -11.605 23.331 1.00 85.94 389 VAL A CA 1
ATOM 2983 C C . VAL A 1 389 ? -2.082 -12.972 23.687 1.00 85.94 389 VAL A C 1
ATOM 2985 O O . VAL A 1 389 ? -2.661 -13.662 24.516 1.00 85.94 389 VAL A O 1
ATOM 2988 N N . LYS A 1 390 ? -0.958 -13.355 23.073 1.00 88.69 390 LYS A N 1
ATOM 2989 C CA . LYS A 1 390 ? -0.264 -14.592 23.418 1.00 88.69 390 LYS A CA 1
ATOM 2990 C C . LYS A 1 390 ? 0.777 -14.366 24.509 1.00 88.69 390 LYS A C 1
ATOM 2992 O O . LYS A 1 390 ? 1.593 -13.455 24.384 1.00 88.69 390 LYS A O 1
ATOM 2997 N N . VAL A 1 391 ? 0.770 -15.233 25.514 1.00 89.00 391 VAL A N 1
ATOM 2998 C CA . VAL A 1 391 ? 1.789 -15.353 26.562 1.00 89.00 391 VAL A CA 1
ATOM 2999 C C . VAL A 1 391 ? 2.140 -16.834 26.663 1.00 89.00 391 VAL A C 1
ATOM 3001 O O . VAL A 1 391 ? 1.244 -17.669 26.693 1.00 89.00 391 VAL A O 1
ATOM 3004 N N . ASN A 1 392 ? 3.431 -17.174 26.622 1.00 88.31 392 ASN A N 1
ATOM 3005 C CA . ASN A 1 392 ? 3.912 -18.564 26.670 1.00 88.31 392 ASN A CA 1
ATOM 3006 C C . ASN A 1 392 ? 3.223 -19.509 25.657 1.00 88.31 392 ASN A C 1
ATOM 3008 O O . ASN A 1 392 ? 2.955 -20.666 25.949 1.00 88.31 392 ASN A O 1
ATOM 3012 N N . GLY A 1 393 ? 2.911 -19.007 24.456 1.00 89.69 393 GLY A N 1
ATOM 3013 C CA . GLY A 1 393 ? 2.282 -19.782 23.376 1.00 89.69 393 GLY A CA 1
ATOM 3014 C C . GLY A 1 393 ? 0.746 -19.804 23.379 1.00 89.69 393 GLY A C 1
ATOM 3015 O O . GLY A 1 393 ? 0.159 -19.944 22.301 1.00 89.69 393 GLY A O 1
ATOM 3016 N N . HIS A 1 394 ? 0.106 -19.554 24.523 1.00 87.69 394 HIS A N 1
ATOM 3017 C CA . HIS A 1 394 ? -1.352 -19.568 24.710 1.00 87.69 394 HIS A CA 1
ATOM 3018 C C . HIS A 1 394 ? -1.947 -18.160 24.711 1.00 87.69 394 HIS A C 1
ATOM 3020 O O . HIS A 1 394 ? -1.255 -17.184 25.010 1.00 87.69 394 HIS A O 1
ATOM 3026 N N . ARG A 1 395 ? -3.224 -18.017 24.342 1.00 90.62 395 ARG A N 1
ATOM 3027 C CA . ARG A 1 395 ? -3.904 -16.706 24.361 1.00 90.62 395 ARG A CA 1
ATOM 3028 C C . ARG A 1 395 ? -4.430 -16.388 25.764 1.00 90.62 395 ARG A C 1
ATOM 3030 O O . ARG A 1 395 ? -4.879 -17.286 26.460 1.00 90.62 395 ARG A O 1
ATOM 3037 N N . LEU A 1 396 ? -4.445 -15.113 26.164 1.00 90.12 396 LEU A N 1
ATOM 3038 C CA . LEU A 1 396 ? -4.909 -14.701 27.500 1.00 90.12 396 LEU A CA 1
ATOM 3039 C C . LEU A 1 396 ? -6.339 -15.179 27.810 1.00 90.12 396 LEU A C 1
ATOM 3041 O O . LEU A 1 396 ? -6.591 -15.640 28.921 1.00 90.12 396 LEU A O 1
ATOM 3045 N N . TYR A 1 397 ? -7.248 -15.171 26.825 1.00 86.19 397 TYR A N 1
ATOM 3046 C CA . TYR A 1 397 ? -8.609 -15.677 27.046 1.00 86.19 397 TYR A CA 1
ATOM 3047 C C . TYR A 1 397 ? -8.659 -17.188 27.343 1.00 86.19 397 TYR A C 1
ATOM 3049 O O . TYR A 1 397 ? -9.643 -17.657 27.909 1.00 86.19 397 TYR A O 1
ATOM 3057 N N . GLU A 1 398 ? -7.649 -17.965 26.932 1.00 89.12 398 GLU A N 1
ATOM 3058 C CA . GLU A 1 398 ? -7.577 -19.409 27.200 1.00 89.12 398 GLU A CA 1
ATOM 3059 C C . GLU A 1 398 ? -7.284 -19.638 28.685 1.00 89.12 398 GLU A C 1
ATOM 3061 O O . GLU A 1 398 ? -8.001 -20.401 29.325 1.00 89.12 398 GLU A O 1
ATOM 3066 N N . TYR A 1 399 ? -6.337 -18.878 29.250 1.00 90.19 399 TYR A N 1
ATOM 3067 C CA . TYR A 1 399 ? -6.075 -18.852 30.692 1.00 90.19 399 TYR A CA 1
ATOM 3068 C C . TYR A 1 399 ? -7.310 -18.412 31.485 1.00 90.19 399 TYR A C 1
ATOM 3070 O O . TYR A 1 399 ? -7.710 -19.087 32.428 1.00 90.19 399 TYR A O 1
ATOM 3078 N N . ALA A 1 400 ? -7.973 -17.332 31.053 1.00 87.31 400 ALA A N 1
ATOM 3079 C CA . ALA A 1 400 ? -9.167 -16.817 31.725 1.00 87.31 400 ALA A CA 1
ATOM 3080 C C . ALA A 1 400 ? -10.293 -17.864 31.810 1.00 87.31 400 ALA A C 1
ATOM 3082 O O . ALA A 1 400 ? -10.925 -18.014 32.851 1.00 87.31 400 ALA A O 1
ATOM 3083 N N . ARG A 1 401 ? -10.515 -18.629 30.732 1.00 88.00 401 ARG A N 1
ATOM 3084 C CA . ARG A 1 401 ? -11.510 -19.717 30.692 1.00 88.00 401 ARG A CA 1
ATOM 3085 C C . ARG A 1 401 ? -11.116 -20.933 31.525 1.00 88.00 401 ARG A C 1
ATOM 3087 O O . ARG A 1 401 ? -11.999 -21.653 31.972 1.00 88.00 401 ARG A O 1
ATOM 3094 N N . ALA A 1 402 ? -9.820 -21.160 31.716 1.00 90.00 402 ALA A N 1
ATOM 3095 C CA . ALA A 1 402 ? -9.303 -22.190 32.611 1.00 90.00 402 ALA A CA 1
ATOM 3096 C C . ALA A 1 402 ? -9.313 -21.756 34.092 1.00 90.00 402 ALA A C 1
ATOM 3098 O O . ALA A 1 402 ? -8.975 -22.556 34.958 1.00 90.00 402 ALA A O 1
ATOM 3099 N N . GLY A 1 403 ? -9.684 -20.504 34.396 1.00 87.88 403 GLY A N 1
ATOM 3100 C CA . GLY A 1 403 ? -9.575 -19.938 35.744 1.00 87.88 403 GLY A CA 1
ATOM 3101 C C . GLY A 1 403 ? -8.128 -19.661 36.174 1.00 87.88 403 GLY A C 1
ATOM 3102 O O . GLY A 1 403 ? -7.861 -19.432 37.351 1.00 87.88 403 GLY A O 1
ATOM 3103 N N . GLU A 1 404 ? -7.185 -19.673 35.232 1.00 88.31 404 GLU A N 1
ATOM 3104 C CA . GLU A 1 404 ? -5.765 -19.453 35.481 1.00 88.31 404 GLU A CA 1
ATOM 3105 C C . GLU A 1 404 ? -5.397 -17.977 35.286 1.00 88.31 404 GLU A C 1
ATOM 3107 O O . GLU A 1 404 ? -5.877 -17.300 34.374 1.00 88.31 404 GLU A O 1
ATOM 3112 N N . THR A 1 405 ? -4.491 -17.470 36.123 1.00 84.88 405 THR A N 1
ATOM 3113 C CA . THR A 1 405 ? -3.937 -16.117 35.978 1.00 84.88 405 THR A CA 1
ATOM 3114 C C . THR A 1 405 ? -2.476 -16.190 35.561 1.00 84.88 405 THR A C 1
ATOM 3116 O O . THR A 1 405 ? -1.696 -16.964 36.107 1.00 84.88 405 THR A O 1
ATOM 3119 N N . VAL A 1 406 ? -2.087 -15.340 34.611 1.00 90.88 406 VAL A N 1
ATOM 3120 C CA . VAL A 1 406 ? -0.705 -15.219 34.134 1.00 90.88 406 VAL A CA 1
ATOM 3121 C C . VAL A 1 406 ? -0.258 -13.761 34.189 1.00 90.88 406 VAL A C 1
ATOM 3123 O O . VAL A 1 406 ? -1.067 -12.846 34.021 1.00 90.88 406 VAL A O 1
ATOM 3126 N N . LYS A 1 407 ? 1.041 -13.518 34.407 1.00 90.88 407 LYS A N 1
ATOM 3127 C CA . LYS A 1 407 ? 1.602 -12.164 34.323 1.00 90.88 407 LYS A CA 1
ATOM 3128 C C . LYS A 1 407 ? 1.437 -11.636 32.897 1.00 90.88 407 LYS A C 1
ATOM 3130 O O . LYS A 1 407 ? 1.983 -12.191 31.944 1.00 90.88 407 LYS A O 1
ATOM 3135 N N . ARG A 1 408 ? 0.675 -10.554 32.763 1.00 91.81 408 ARG A N 1
ATOM 3136 C CA . ARG A 1 408 ? 0.349 -9.929 31.479 1.00 91.81 408 ARG A CA 1
ATOM 3137 C C . ARG A 1 408 ? 1.418 -8.894 31.113 1.00 91.81 408 ARG A C 1
ATOM 3139 O O . ARG A 1 408 ? 1.871 -8.171 31.998 1.00 91.81 408 ARG A O 1
ATOM 3146 N N . PRO A 1 409 ? 1.843 -8.819 29.841 1.00 89.56 409 PRO A N 1
ATOM 3147 C CA . PRO A 1 409 ? 2.827 -7.834 29.414 1.00 89.56 409 PRO A CA 1
ATOM 3148 C C . PRO A 1 409 ? 2.209 -6.435 29.356 1.00 89.56 409 PRO A C 1
ATOM 3150 O O . PRO A 1 409 ? 1.099 -6.271 28.852 1.00 89.56 409 PRO A O 1
ATOM 3153 N N . GLU A 1 410 ? 2.959 -5.432 29.797 1.00 91.69 410 GLU A N 1
ATOM 3154 C CA . GLU A 1 410 ? 2.621 -4.025 29.583 1.00 91.69 410 GLU A CA 1
ATOM 3155 C C . GLU A 1 410 ? 2.831 -3.631 28.117 1.00 91.69 410 GLU A C 1
ATOM 3157 O O . GLU A 1 410 ? 3.737 -4.127 27.436 1.00 91.69 410 GLU A O 1
ATOM 3162 N N . ARG A 1 411 ? 1.971 -2.747 27.608 1.00 89.75 411 ARG A N 1
ATOM 3163 C CA . ARG A 1 411 ? 2.019 -2.264 26.227 1.00 89.75 411 ARG A CA 1
ATOM 3164 C C . ARG A 1 411 ? 1.848 -0.760 26.172 1.00 89.75 411 ARG A C 1
ATOM 3166 O O . ARG A 1 411 ? 0.956 -0.213 26.807 1.00 89.75 411 ARG A O 1
ATOM 3173 N N . GLN A 1 412 ? 2.668 -0.132 25.341 1.00 92.19 412 GLN A N 1
ATOM 3174 C CA . GLN A 1 412 ? 2.507 1.269 24.982 1.00 92.19 412 GLN A CA 1
ATOM 3175 C C . GLN A 1 412 ? 1.358 1.425 23.986 1.00 92.19 412 GLN A C 1
ATOM 3177 O O . GLN A 1 412 ? 1.255 0.668 23.014 1.00 92.19 412 GLN A O 1
ATOM 3182 N N . ALA A 1 413 ? 0.522 2.422 24.228 1.00 92.94 413 ALA A N 1
ATOM 3183 C CA . ALA A 1 413 ? -0.543 2.856 23.345 1.00 92.94 413 ALA A CA 1
ATOM 3184 C C . ALA A 1 413 ? -0.604 4.385 23.342 1.00 92.94 413 ALA A C 1
ATOM 3186 O O . ALA A 1 413 ? -0.240 5.035 24.315 1.00 92.94 413 ALA A O 1
ATOM 3187 N N . THR A 1 414 ? -1.092 4.964 22.254 1.00 96.81 414 THR A N 1
ATOM 3188 C CA . THR A 1 414 ? -1.358 6.402 22.173 1.00 96.81 414 THR A CA 1
ATOM 3189 C C . THR A 1 414 ? -2.858 6.637 22.072 1.00 96.81 414 THR A C 1
ATOM 3191 O O . THR A 1 414 ? -3.535 6.000 21.256 1.00 96.81 414 THR A O 1
ATOM 3194 N N . VAL A 1 415 ? -3.357 7.560 22.886 1.00 98.12 415 VAL A N 1
ATOM 3195 C CA . VAL A 1 415 ? -4.711 8.115 22.835 1.00 98.12 415 VAL A CA 1
ATOM 3196 C C . VAL A 1 415 ? -4.567 9.563 22.387 1.00 98.12 415 VAL A C 1
ATOM 3198 O O . VAL A 1 415 ? -4.030 10.387 23.118 1.00 98.12 415 VAL A O 1
ATOM 3201 N N . SER A 1 416 ? -4.969 9.882 21.160 1.00 97.69 416 SER A N 1
ATOM 3202 C CA . SER A 1 416 ? -4.805 11.242 20.626 1.00 97.69 416 SER A CA 1
ATOM 3203 C C . SER A 1 416 ? -5.936 12.179 21.039 1.00 97.69 416 SER A C 1
ATOM 3205 O O . SER A 1 416 ? -5.743 13.389 21.060 1.00 97.69 416 SER A O 1
ATOM 3207 N N . GLN A 1 417 ? -7.107 11.627 21.350 1.00 98.12 417 GLN A N 1
ATOM 3208 C CA . GLN A 1 417 ? -8.272 12.368 21.820 1.00 98.12 417 GLN A CA 1
ATOM 3209 C C . GLN A 1 417 ? -9.141 11.439 22.663 1.00 98.12 417 GLN A C 1
ATOM 3211 O O . GLN A 1 417 ? -9.362 10.294 22.261 1.00 98.12 417 GLN A O 1
ATOM 3216 N N . PHE A 1 418 ? -9.651 11.936 23.788 1.00 98.25 418 PHE A N 1
ATOM 3217 C CA . PHE A 1 418 ? -10.639 11.243 24.606 1.00 98.25 418 PHE A CA 1
ATOM 3218 C C . PHE A 1 418 ? -11.577 12.262 25.249 1.00 98.25 418 PHE A C 1
ATOM 3220 O O . PHE A 1 418 ? -11.181 13.002 26.145 1.00 98.25 418 PHE A O 1
ATOM 3227 N N . THR A 1 419 ? -12.804 12.346 24.744 1.00 98.12 419 THR A N 1
ATOM 3228 C CA . THR A 1 419 ? -13.738 13.423 25.095 1.00 98.12 419 THR A CA 1
ATOM 3229 C C . THR A 1 419 ? -15.123 12.871 25.365 1.00 98.12 419 THR A C 1
ATOM 3231 O O . THR A 1 419 ? -15.605 12.017 24.618 1.00 98.12 419 THR A O 1
ATOM 3234 N N . ARG A 1 420 ? -15.788 13.386 26.398 1.00 97.94 420 ARG A N 1
ATOM 3235 C CA . ARG A 1 420 ? -17.207 13.135 26.640 1.00 97.94 420 ARG A CA 1
ATOM 3236 C C . ARG A 1 420 ? -18.040 13.783 25.531 1.00 97.94 420 ARG A C 1
ATOM 3238 O O . ARG A 1 420 ? -17.694 14.859 25.049 1.00 97.94 420 ARG A O 1
ATOM 3245 N N . THR A 1 421 ? -19.107 13.117 25.104 1.00 97.38 421 THR A N 1
ATOM 3246 C CA . THR A 1 421 ? -19.953 13.581 23.989 1.00 97.38 421 THR A CA 1
ATOM 3247 C C . THR A 1 421 ? -21.336 14.040 24.423 1.00 97.38 421 THR A C 1
ATOM 3249 O O . THR A 1 421 ? -21.944 14.814 23.699 1.00 97.38 421 THR A O 1
ATOM 3252 N N . ASP A 1 422 ? -21.810 13.591 25.588 1.00 93.94 422 ASP A N 1
ATOM 3253 C CA . ASP A 1 422 ? -23.140 13.907 26.114 1.00 93.94 422 ASP A CA 1
ATOM 3254 C C . ASP A 1 422 ? -23.094 14.219 27.615 1.00 93.94 422 ASP A C 1
ATOM 3256 O O . ASP A 1 422 ? -22.124 13.906 28.315 1.00 93.94 422 ASP A O 1
ATOM 3260 N N . GLU A 1 423 ? -24.168 14.815 28.128 1.00 96.19 423 GLU A N 1
ATOM 3261 C CA . GLU A 1 423 ? -24.338 15.039 29.563 1.00 96.19 423 GLU A CA 1
ATOM 3262 C C . GLU A 1 423 ? -24.420 13.715 30.342 1.00 96.19 423 GLU A C 1
ATOM 3264 O O . GLU A 1 423 ? -25.076 12.765 29.894 1.00 96.19 423 GLU A O 1
ATOM 3269 N N . PRO A 1 424 ? -23.749 13.615 31.505 1.00 97.19 424 PRO A N 1
ATOM 3270 C CA . PRO A 1 424 ? -23.765 12.403 32.302 1.00 97.19 424 PRO A CA 1
ATOM 3271 C C . PRO A 1 424 ? -25.141 12.179 32.938 1.00 97.19 424 PRO A C 1
ATOM 3273 O O . PRO A 1 424 ? -25.794 13.105 33.415 1.00 97.19 424 PRO A O 1
ATOM 3276 N N . VAL A 1 425 ? -25.562 10.918 33.010 1.00 97.69 425 VAL A N 1
ATOM 3277 C CA . VAL A 1 425 ? -26.846 10.517 33.592 1.00 97.69 425 VAL A CA 1
ATOM 3278 C C . VAL A 1 425 ? -26.605 9.731 34.871 1.00 97.69 425 VAL A C 1
ATOM 3280 O O . VAL A 1 425 ? -25.985 8.667 34.842 1.00 97.69 425 VAL A O 1
ATOM 3283 N N . PHE A 1 426 ? -27.126 10.241 35.984 1.00 97.81 426 PHE A N 1
ATOM 3284 C CA . PHE A 1 426 ? -27.047 9.609 37.299 1.00 97.81 426 PHE A CA 1
ATOM 3285 C C . PHE A 1 426 ? -28.340 8.862 37.643 1.00 97.81 426 PHE A C 1
ATOM 3287 O O . PHE A 1 426 ? -29.434 9.409 37.503 1.00 97.81 426 PHE A O 1
ATOM 3294 N N . SER A 1 427 ? -28.207 7.625 38.117 1.00 97.12 427 SER A N 1
ATOM 3295 C CA . SER A 1 427 ? -29.279 6.836 38.721 1.00 97.12 427 SER A CA 1
ATOM 3296 C C . SER A 1 427 ? -29.010 6.701 40.215 1.00 97.12 427 SER A C 1
ATOM 3298 O O . SER A 1 427 ? -28.138 5.939 40.631 1.00 97.12 427 SER A O 1
ATOM 3300 N N . ALA A 1 428 ? -29.780 7.426 41.029 1.00 94.06 428 ALA A N 1
ATOM 3301 C CA . ALA A 1 428 ? -29.705 7.317 42.485 1.00 94.06 428 ALA A CA 1
ATOM 3302 C C . ALA A 1 428 ? -30.172 5.939 42.986 1.00 94.06 428 ALA A C 1
ATOM 3304 O O . ALA A 1 428 ? -29.671 5.449 43.992 1.00 94.06 428 ALA A O 1
ATOM 3305 N N . THR A 1 429 ? -31.115 5.307 42.279 1.00 94.25 429 THR A N 1
ATOM 3306 C CA . THR A 1 429 ? -31.641 3.979 42.626 1.00 94.25 429 THR A CA 1
ATOM 3307 C C . THR A 1 429 ? -30.587 2.893 42.450 1.00 94.25 429 THR A C 1
ATOM 3309 O O . THR A 1 429 ? -30.443 2.036 43.317 1.00 94.25 429 THR A O 1
ATOM 3312 N N . ASP A 1 430 ? -29.829 2.954 41.356 1.00 93.12 430 ASP A N 1
ATOM 3313 C CA . ASP A 1 430 ? -28.801 1.953 41.055 1.00 93.12 430 ASP A CA 1
ATOM 3314 C C . ASP A 1 430 ? -27.432 2.330 41.640 1.00 93.12 430 ASP A C 1
ATOM 3316 O O . ASP A 1 430 ? -26.514 1.511 41.645 1.00 93.12 430 ASP A O 1
ATOM 3320 N N . GLY A 1 431 ? -27.273 3.575 42.103 1.00 96.88 431 GLY A N 1
ATOM 3321 C CA . GLY A 1 431 ? -25.987 4.132 42.515 1.00 96.88 431 GLY A CA 1
ATOM 3322 C C . GLY A 1 431 ? -24.984 4.168 41.361 1.00 96.88 431 GLY A C 1
ATOM 3323 O O . GLY A 1 431 ? -23.804 3.887 41.562 1.00 96.88 431 GLY A O 1
ATOM 3324 N N . THR A 1 432 ? -25.443 4.458 40.141 1.00 98.00 432 THR A N 1
ATOM 3325 C CA . THR A 1 432 ? -24.598 4.455 38.938 1.00 98.00 432 THR A CA 1
ATOM 3326 C C . THR A 1 432 ? -24.647 5.783 38.206 1.00 98.00 432 THR A C 1
ATOM 3328 O O . THR A 1 432 ? -25.637 6.513 38.256 1.00 98.00 432 THR A O 1
ATOM 3331 N N . GLN A 1 433 ? -23.572 6.098 37.492 1.00 98.25 433 GLN A N 1
ATOM 3332 C CA . GLN A 1 433 ? -23.510 7.259 36.615 1.00 98.25 433 GLN A CA 1
ATOM 3333 C C . GLN A 1 433 ? -22.911 6.842 35.284 1.00 98.25 433 GLN A C 1
ATOM 3335 O O . GLN A 1 433 ? -21.838 6.244 35.254 1.00 98.25 433 GLN A O 1
ATOM 3340 N N . ARG A 1 434 ? -23.592 7.158 34.184 1.00 98.12 434 ARG A N 1
ATOM 3341 C CA . ARG A 1 434 ? -23.123 6.822 32.838 1.00 98.12 434 ARG A CA 1
ATOM 3342 C C . ARG A 1 434 ? -22.930 8.059 31.984 1.00 98.12 434 ARG A C 1
ATOM 3344 O O . ARG A 1 434 ? -23.658 9.037 32.138 1.00 98.12 434 ARG A O 1
ATOM 3351 N N . PHE A 1 435 ? -21.977 8.003 31.068 1.00 98.31 435 PHE A N 1
ATOM 3352 C CA . PHE A 1 435 ? -21.731 9.072 30.106 1.00 98.31 435 PHE A CA 1
ATOM 3353 C C . PHE A 1 435 ? -21.121 8.512 28.824 1.00 98.31 435 PHE A C 1
ATOM 3355 O O . PHE A 1 435 ? -20.423 7.492 28.837 1.00 98.31 435 PHE A O 1
ATOM 3362 N N . ARG A 1 436 ? -21.400 9.186 27.705 1.00 98.56 436 ARG A N 1
ATOM 3363 C CA . ARG A 1 436 ? -20.906 8.793 26.384 1.00 98.56 436 ARG A CA 1
ATOM 3364 C C . ARG A 1 436 ? -19.614 9.515 26.038 1.00 98.56 436 ARG A C 1
ATOM 3366 O O . ARG A 1 436 ? -19.369 10.621 26.516 1.00 98.56 436 ARG A O 1
ATOM 3373 N N . PHE A 1 437 ? -18.787 8.879 25.220 1.00 98.50 437 PHE A N 1
ATOM 3374 C CA . PHE A 1 437 ? -17.488 9.404 24.820 1.00 98.50 437 PHE A CA 1
ATOM 3375 C C . PHE A 1 437 ? -17.171 9.128 23.352 1.00 98.50 437 PHE A C 1
ATOM 3377 O O . PHE A 1 437 ? -17.708 8.201 22.740 1.00 98.50 437 PHE A O 1
ATOM 3384 N N . GLU A 1 438 ? -16.213 9.890 22.832 1.00 98.69 438 GLU A N 1
ATOM 3385 C CA . GLU A 1 438 ? -15.464 9.608 21.614 1.00 98.69 438 GLU A CA 1
ATOM 3386 C C . GLU A 1 438 ? -13.974 9.497 21.955 1.00 98.69 438 GLU A C 1
ATOM 3388 O O . GLU A 1 438 ? -13.434 10.293 22.728 1.00 98.69 438 GLU A O 1
ATOM 3393 N N . VAL A 1 439 ? -13.299 8.497 21.387 1.00 98.56 439 VAL A N 1
ATOM 3394 C CA . VAL A 1 439 ? -11.874 8.256 21.625 1.00 98.56 439 VAL A CA 1
ATOM 3395 C C . VAL A 1 439 ? -11.143 7.868 20.343 1.00 98.56 439 VAL A C 1
ATOM 3397 O O . VAL A 1 439 ? -11.593 7.021 19.564 1.00 98.56 439 VAL A O 1
ATOM 3400 N N . HIS A 1 440 ? -9.983 8.486 20.137 1.00 98.38 440 HIS A N 1
ATOM 3401 C CA . HIS A 1 440 ? -9.092 8.261 19.002 1.00 98.38 440 HIS A CA 1
ATOM 3402 C C . HIS A 1 440 ? -7.826 7.591 19.507 1.00 98.38 440 HIS A C 1
ATOM 3404 O O . HIS A 1 440 ? -7.124 8.124 20.369 1.00 98.38 440 HIS A O 1
ATOM 3410 N N . VAL A 1 441 ? -7.540 6.403 18.985 1.00 97.25 441 VAL A N 1
ATOM 3411 C CA . VAL A 1 441 ? -6.498 5.540 19.537 1.00 97.25 441 VAL A CA 1
ATOM 3412 C C . VAL A 1 441 ? -5.614 4.929 18.463 1.00 97.25 441 VAL A C 1
ATOM 3414 O O . VAL A 1 441 ? -6.026 4.651 17.331 1.00 97.25 441 VAL A O 1
ATOM 3417 N N . SER A 1 442 ? -4.377 4.660 18.857 1.00 94.12 442 SER A N 1
ATOM 3418 C CA . SER A 1 442 ? -3.442 3.840 18.097 1.00 94.12 442 SER A CA 1
ATOM 3419 C C . SER A 1 442 ? -3.857 2.357 18.066 1.00 94.12 442 SER A C 1
ATOM 3421 O O . SER A 1 442 ? -4.847 1.918 18.658 1.00 94.12 442 SER A O 1
ATOM 3423 N N . LYS A 1 443 ? -3.092 1.535 17.344 1.00 89.81 443 LYS A N 1
ATOM 3424 C CA . LYS A 1 443 ? -3.322 0.087 17.313 1.00 89.81 443 LYS A CA 1
ATOM 3425 C C . LYS A 1 443 ? -3.019 -0.547 18.673 1.00 89.81 443 LYS A C 1
ATOM 3427 O O . LYS A 1 443 ? -2.014 -0.242 19.295 1.00 89.81 443 LYS A O 1
ATOM 3432 N N . GLY A 1 444 ? -3.829 -1.527 19.066 1.00 85.81 444 GLY A N 1
ATOM 3433 C CA . GLY A 1 444 ? -3.569 -2.334 20.262 1.00 85.81 444 GLY A CA 1
ATOM 3434 C C . GLY A 1 444 ? -4.080 -1.743 21.577 1.00 85.81 444 GLY A C 1
ATOM 3435 O O . GLY A 1 444 ? -3.918 -2.409 22.593 1.00 85.81 444 GLY A O 1
ATOM 3436 N N . THR A 1 445 ? -4.725 -0.574 21.554 1.00 93.50 445 THR A N 1
ATOM 3437 C CA . THR A 1 445 ? -5.428 -0.006 22.713 1.00 93.50 445 THR A CA 1
ATOM 3438 C C . THR A 1 445 ? -6.686 -0.810 23.046 1.00 93.50 445 THR A C 1
ATOM 3440 O O . THR A 1 445 ? -7.462 -1.154 22.145 1.00 93.50 445 THR A O 1
ATOM 3443 N N . TYR A 1 446 ? -6.897 -1.088 24.332 1.00 93.81 446 TYR A N 1
ATOM 3444 C CA . TYR A 1 446 ? -8.092 -1.755 24.852 1.00 93.81 446 TYR A CA 1
ATOM 3445 C C . TYR A 1 446 ? -9.031 -0.718 25.461 1.00 93.81 446 TYR A C 1
ATOM 3447 O O . TYR A 1 446 ? -8.730 -0.142 26.505 1.00 93.81 446 TYR A O 1
ATOM 3455 N N . ILE A 1 447 ? -10.169 -0.479 24.802 1.00 96.56 447 ILE A N 1
ATOM 3456 C CA . ILE A 1 447 ? -11.135 0.538 25.248 1.00 96.56 447 ILE A CA 1
ATOM 3457 C C . ILE A 1 447 ? -11.854 0.111 26.533 1.00 96.56 447 ILE A C 1
ATOM 3459 O O . ILE A 1 447 ? -12.090 0.945 27.395 1.00 96.56 447 ILE A O 1
ATOM 3463 N N . ARG A 1 448 ? -12.110 -1.193 26.704 1.00 95.25 448 ARG A N 1
ATOM 3464 C CA . ARG A 1 448 ? -12.638 -1.766 27.953 1.00 95.25 448 ARG A CA 1
ATOM 3465 C C . ARG A 1 448 ? -11.757 -1.417 29.154 1.00 95.25 448 ARG A C 1
ATOM 3467 O O . ARG A 1 448 ? -12.223 -0.824 30.119 1.00 95.25 448 ARG A O 1
ATOM 3474 N N . THR A 1 449 ? -10.455 -1.659 29.024 1.00 95.12 449 THR A N 1
ATOM 3475 C CA . THR A 1 449 ? -9.471 -1.331 30.062 1.00 95.12 449 THR A CA 1
ATOM 3476 C C . THR A 1 449 ? -9.377 0.172 30.294 1.00 95.12 449 THR A C 1
ATOM 3478 O O . THR A 1 449 ? -9.338 0.606 31.436 1.00 95.12 449 THR A O 1
ATOM 3481 N N . LEU A 1 450 ? -9.435 0.977 29.227 1.00 96.56 450 LEU A N 1
ATOM 3482 C CA . LEU A 1 450 ? -9.450 2.436 29.329 1.00 96.56 450 LEU A CA 1
ATOM 3483 C C . LEU A 1 450 ? -10.662 2.949 30.131 1.00 96.56 450 LEU A C 1
ATOM 3485 O O . LEU A 1 450 ? -10.515 3.848 30.950 1.00 96.56 450 LEU A O 1
ATOM 3489 N N . ALA A 1 451 ? -11.843 2.352 29.944 1.00 96.88 451 ALA A N 1
ATOM 3490 C CA . ALA A 1 451 ? -13.043 2.695 30.707 1.00 96.88 451 ALA A CA 1
ATOM 3491 C C . ALA A 1 451 ? -12.895 2.374 32.204 1.00 96.88 451 ALA A C 1
ATOM 3493 O O . ALA A 1 451 ? -13.230 3.198 33.055 1.00 96.88 451 ALA A O 1
ATOM 3494 N N . VAL A 1 452 ? -12.347 1.198 32.527 1.00 96.25 452 VAL A N 1
ATOM 3495 C CA . VAL A 1 452 ? -12.049 0.795 33.912 1.00 96.25 452 VAL A CA 1
ATOM 3496 C C . VAL A 1 452 ? -11.020 1.731 34.547 1.00 96.25 452 VAL A C 1
ATOM 3498 O O . VAL A 1 452 ? -11.159 2.134 35.700 1.00 96.25 452 VAL A O 1
ATOM 3501 N N . ASP A 1 453 ? -9.986 2.089 33.795 1.00 96.00 453 ASP A N 1
ATOM 3502 C CA . ASP A 1 453 ? -8.901 2.949 34.247 1.00 96.00 453 ASP A CA 1
ATOM 3503 C C . ASP A 1 453 ? -9.366 4.392 34.524 1.00 96.00 453 ASP A C 1
ATOM 3505 O O . ASP A 1 453 ? -8.942 4.986 35.516 1.00 96.00 453 ASP A O 1
ATOM 3509 N N . VAL A 1 454 ? -10.320 4.917 33.746 1.00 97.31 454 VAL A N 1
ATOM 3510 C CA . VAL A 1 454 ? -11.023 6.178 34.060 1.00 97.31 454 VAL A CA 1
ATOM 3511 C C . VAL A 1 454 ? -11.775 6.076 35.390 1.00 97.31 454 VAL A C 1
ATOM 3513 O O . VAL A 1 454 ? -11.684 6.983 36.216 1.00 97.31 454 VAL A O 1
ATOM 3516 N N . GLY A 1 455 ? -12.464 4.957 35.642 1.00 97.31 455 GLY A N 1
ATOM 3517 C CA . GLY A 1 455 ? -13.099 4.691 36.937 1.00 97.31 455 GLY A CA 1
ATOM 3518 C C . GLY A 1 455 ? -12.104 4.729 38.097 1.00 97.31 455 GLY A C 1
ATOM 3519 O O . GLY A 1 455 ? -12.332 5.420 39.089 1.00 97.31 455 GLY A O 1
ATOM 3520 N N . LYS A 1 456 ? -10.946 4.074 37.940 1.00 95.94 456 LYS A N 1
ATOM 3521 C CA . LYS A 1 456 ? -9.870 4.096 38.948 1.00 95.94 456 LYS A CA 1
ATOM 3522 C C . LYS A 1 456 ? -9.352 5.508 39.214 1.00 95.94 456 LYS A C 1
ATOM 3524 O O . LYS A 1 456 ? -9.114 5.838 40.371 1.00 95.94 456 LYS A O 1
ATOM 3529 N N . THR A 1 457 ? -9.202 6.344 38.183 1.00 96.88 457 THR A N 1
ATOM 3530 C CA . THR A 1 457 ? -8.826 7.762 38.344 1.00 96.88 457 THR A CA 1
ATOM 3531 C C . THR A 1 457 ? -9.846 8.531 39.188 1.00 96.88 457 THR A C 1
ATOM 3533 O O . THR A 1 457 ? -9.461 9.392 39.975 1.00 96.88 457 THR A O 1
ATOM 3536 N N . LEU A 1 458 ? -11.130 8.189 39.068 1.00 97.56 458 LEU A N 1
ATOM 3537 C CA . LEU A 1 458 ? -12.224 8.750 39.867 1.00 97.56 458 LEU A CA 1
ATOM 3538 C C . LEU A 1 458 ? -12.403 8.059 41.234 1.00 97.56 458 LEU A C 1
ATOM 3540 O O . LEU A 1 458 ? -13.207 8.509 42.047 1.00 97.56 458 LEU A O 1
ATOM 3544 N N . GLY A 1 459 ? -11.665 6.979 41.505 1.00 97.31 459 GLY A N 1
ATOM 3545 C CA . GLY A 1 459 ? -11.745 6.215 42.751 1.00 97.31 459 GLY A CA 1
ATOM 3546 C C . GLY A 1 459 ? -12.953 5.279 42.861 1.00 97.31 459 GLY A C 1
ATOM 3547 O O . GLY A 1 459 ? -13.319 4.907 43.974 1.00 97.31 459 GLY A O 1
ATOM 3548 N N . VAL A 1 460 ? -13.579 4.895 41.742 1.00 98.00 460 VAL A N 1
ATOM 3549 C CA . VAL A 1 460 ? -14.768 4.022 41.720 1.00 98.00 460 VAL A CA 1
ATOM 3550 C C . VAL A 1 460 ? -14.647 2.903 40.687 1.00 98.00 460 VAL A C 1
ATOM 3552 O O . VAL A 1 460 ? -13.937 3.024 39.688 1.00 98.00 460 VAL A O 1
ATOM 3555 N N . ALA A 1 461 ? -15.371 1.804 40.897 1.00 97.69 461 ALA A N 1
ATOM 3556 C CA . ALA A 1 461 ? -15.499 0.758 39.891 1.00 97.69 461 ALA A CA 1
ATOM 3557 C C . ALA A 1 461 ? -16.212 1.282 38.629 1.00 97.69 461 ALA A C 1
ATOM 3559 O O . ALA A 1 461 ? -17.147 2.083 38.717 1.00 97.69 461 ALA A O 1
ATOM 3560 N N . ALA A 1 462 ? -15.778 0.821 37.456 1.00 98.06 462 ALA A N 1
ATOM 3561 C CA . ALA A 1 462 ? -16.360 1.204 36.175 1.00 98.06 462 ALA A CA 1
ATOM 3562 C C . ALA A 1 462 ? -16.379 0.041 35.181 1.00 98.06 462 ALA A C 1
ATOM 3564 O O . ALA A 1 462 ? -15.574 -0.889 35.266 1.00 98.06 462 ALA A O 1
ATOM 3565 N N . VAL A 1 463 ? -17.276 0.135 34.203 1.00 97.81 463 VAL A N 1
ATOM 3566 C CA . VAL A 1 463 ? -17.430 -0.824 33.109 1.00 97.81 463 VAL A CA 1
ATOM 3567 C C . VAL A 1 463 ? -17.677 -0.091 31.791 1.00 97.81 463 VAL A C 1
ATOM 3569 O O . VAL A 1 463 ? -18.296 0.977 31.761 1.00 97.81 463 VAL A O 1
ATOM 3572 N N . MET A 1 464 ? -17.219 -0.667 30.681 1.00 97.81 464 MET A N 1
ATOM 3573 C CA . MET A 1 464 ? -17.624 -0.220 29.349 1.00 97.81 464 MET A CA 1
ATOM 3574 C C . MET A 1 464 ? -19.013 -0.789 29.024 1.00 97.81 464 MET A C 1
ATOM 3576 O O . MET A 1 464 ? -19.147 -1.987 28.775 1.00 97.81 464 MET A O 1
ATOM 3580 N N . SER A 1 465 ? -20.049 0.052 29.021 1.00 96.94 465 SER A N 1
ATOM 3581 C CA . SER A 1 465 ? -21.436 -0.393 28.816 1.00 96.94 465 SER A CA 1
ATOM 3582 C C . SER A 1 465 ? -21.838 -0.511 27.347 1.00 96.94 465 SER A C 1
ATOM 3584 O O . SER A 1 465 ? -22.689 -1.329 27.002 1.00 96.94 465 SER A O 1
ATOM 3586 N N . GLN A 1 466 ? -21.216 0.267 26.461 1.00 97.62 466 GLN A N 1
ATOM 3587 C CA . GLN A 1 466 ? -21.459 0.200 25.021 1.00 97.62 466 GLN A CA 1
ATOM 3588 C C . GLN A 1 466 ? -20.225 0.668 24.248 1.00 97.62 466 GLN A C 1
ATOM 3590 O O . GLN A 1 466 ? -19.496 1.547 24.708 1.00 97.62 466 GLN A O 1
ATOM 3595 N N . LEU A 1 467 ? -19.989 0.101 23.063 1.00 98.31 467 LEU A N 1
ATOM 3596 C CA . LEU A 1 467 ? -18.921 0.551 22.179 1.00 98.31 467 LEU A CA 1
ATOM 3597 C C . LEU A 1 467 ? -19.265 0.308 20.708 1.00 98.31 467 LEU A C 1
ATOM 3599 O O . LEU A 1 467 ? -19.682 -0.787 20.333 1.00 98.31 467 LEU A O 1
ATOM 3603 N N . THR A 1 468 ? -18.980 1.302 19.873 1.00 98.56 468 THR A N 1
ATOM 3604 C CA . THR A 1 468 ? -19.053 1.234 18.413 1.00 98.56 468 THR A CA 1
ATOM 3605 C C . THR A 1 468 ? -17.740 1.732 17.818 1.00 98.56 468 THR A C 1
ATOM 3607 O O . THR A 1 468 ? -17.268 2.831 18.120 1.00 98.56 468 THR A O 1
ATOM 3610 N N . ARG A 1 469 ? -17.130 0.957 16.915 1.00 98.50 469 ARG A N 1
ATOM 3611 C CA . ARG A 1 469 ? -15.969 1.430 16.145 1.00 98.50 469 ARG A CA 1
ATOM 3612 C C . ARG A 1 469 ? -16.430 2.226 14.932 1.00 98.50 469 ARG A C 1
ATOM 3614 O O . ARG A 1 469 ? -16.815 1.645 13.919 1.00 98.50 469 ARG A O 1
ATOM 3621 N N . VAL A 1 470 ? -16.334 3.549 15.007 1.00 98.31 470 VAL A N 1
ATOM 3622 C CA . VAL A 1 470 ? -16.817 4.444 13.945 1.00 98.31 470 VAL A CA 1
ATOM 3623 C C . VAL A 1 470 ? -15.828 4.611 12.786 1.00 98.31 470 VAL A C 1
ATOM 3625 O O . VAL A 1 470 ? -16.242 4.926 11.667 1.00 98.31 470 VAL A O 1
ATOM 3628 N N . LYS A 1 471 ? -14.527 4.370 13.028 1.00 97.75 471 LYS A N 1
ATOM 3629 C CA . LYS A 1 471 ? -13.465 4.442 12.008 1.00 97.75 471 LYS A CA 1
ATOM 3630 C C . LYS A 1 471 ? -12.372 3.390 12.216 1.00 97.75 471 LYS A C 1
ATOM 3632 O O . LYS A 1 471 ? -11.907 3.181 13.339 1.00 97.75 471 LYS A O 1
ATOM 3637 N N . SER A 1 472 ? -11.908 2.762 11.134 1.00 95.94 472 SER A N 1
ATOM 3638 C CA . SER A 1 472 ? -10.735 1.874 11.138 1.00 95.94 472 SER A CA 1
ATOM 3639 C C . SER A 1 472 ? -10.121 1.736 9.742 1.00 95.94 472 SER A C 1
ATOM 3641 O O . SER A 1 472 ? -10.848 1.626 8.759 1.00 95.94 472 SER A O 1
ATOM 3643 N N . GLY A 1 473 ? -8.785 1.718 9.646 1.00 91.62 473 GLY A N 1
ATOM 3644 C CA . GLY A 1 473 ? -8.084 1.463 8.379 1.00 91.62 473 GLY A CA 1
ATOM 3645 C C . GLY A 1 473 ? -8.358 2.506 7.291 1.00 91.62 473 GLY A C 1
ATOM 3646 O O . GLY A 1 473 ? -8.372 2.160 6.119 1.00 91.62 473 GLY A O 1
ATOM 3647 N N . GLY A 1 474 ? -8.649 3.752 7.683 1.00 92.31 474 GLY A N 1
ATOM 3648 C CA . GLY A 1 474 ? -9.059 4.824 6.768 1.00 92.31 474 GLY A CA 1
ATOM 3649 C C . GLY A 1 474 ? -10.558 4.861 6.443 1.00 92.31 474 GLY A C 1
ATOM 3650 O O . GLY A 1 474 ? -11.018 5.854 5.890 1.00 92.31 474 GLY A O 1
ATOM 3651 N N . PHE A 1 475 ? -11.334 3.849 6.843 1.00 96.38 475 PHE A N 1
ATOM 3652 C CA . PHE A 1 475 ? -12.764 3.748 6.539 1.00 96.38 475 PHE A CA 1
ATOM 3653 C C . PHE A 1 475 ? -13.643 4.175 7.710 1.00 96.38 475 PHE A C 1
ATOM 3655 O O . PHE A 1 475 ? -13.323 3.889 8.865 1.00 96.38 475 PHE A O 1
ATOM 3662 N N . THR A 1 476 ? -14.768 4.816 7.400 1.00 97.44 476 THR A N 1
ATOM 3663 C CA . THR A 1 476 ? -15.802 5.238 8.361 1.00 97.44 476 THR A CA 1
ATOM 3664 C C . THR A 1 476 ? -17.073 4.396 8.232 1.00 97.44 476 THR A C 1
ATOM 3666 O O . THR A 1 476 ? -17.250 3.693 7.238 1.00 97.44 476 THR A O 1
ATOM 3669 N N . LEU A 1 477 ? -17.995 4.501 9.198 1.00 96.69 477 LEU A N 1
ATOM 3670 C CA . LEU A 1 477 ? -19.304 3.827 9.137 1.00 96.69 477 LEU A CA 1
ATOM 3671 C C . LEU A 1 477 ? -20.078 4.112 7.847 1.00 96.69 477 LEU A C 1
ATOM 3673 O O . LEU A 1 477 ? -20.710 3.210 7.316 1.00 96.69 477 LEU A O 1
ATOM 3677 N N . LYS A 1 478 ? -19.985 5.334 7.307 1.00 96.56 478 LYS A N 1
ATOM 3678 C CA . LYS A 1 478 ? -20.686 5.725 6.071 1.00 96.56 478 LYS A CA 1
ATOM 3679 C C . LYS A 1 478 ? -20.244 4.922 4.845 1.00 96.56 478 LYS A C 1
ATOM 3681 O O . LYS A 1 478 ? -20.990 4.830 3.881 1.00 96.56 478 LYS A O 1
ATOM 3686 N N . GLN A 1 479 ? -19.024 4.391 4.872 1.00 96.06 479 GLN A N 1
ATOM 3687 C CA . GLN A 1 479 ? -18.461 3.571 3.799 1.00 96.06 479 GLN A CA 1
ATOM 3688 C C . GLN A 1 479 ? -18.632 2.076 4.073 1.00 96.06 479 GLN A C 1
ATOM 3690 O O . GLN A 1 479 ? -18.354 1.267 3.194 1.00 96.06 479 GLN A O 1
ATOM 3695 N N . ALA A 1 480 ? -19.012 1.700 5.296 1.00 97.44 480 ALA A N 1
ATOM 3696 C CA . ALA A 1 480 ? -19.094 0.312 5.699 1.00 97.44 480 ALA A CA 1
ATOM 3697 C C . ALA A 1 480 ? -20.397 -0.321 5.205 1.00 97.44 480 ALA A C 1
ATOM 3699 O O . ALA A 1 480 ? -21.467 0.263 5.353 1.00 97.44 480 ALA A O 1
ATOM 3700 N N . VAL A 1 481 ? -20.304 -1.534 4.661 1.00 98.06 481 VAL A N 1
ATOM 3701 C CA . VAL A 1 481 ? -21.469 -2.288 4.183 1.00 98.06 481 VAL A CA 1
ATOM 3702 C C . VAL A 1 481 ? -21.823 -3.422 5.136 1.00 98.06 481 VAL A C 1
ATOM 3704 O O . VAL A 1 481 ? -20.938 -4.087 5.679 1.00 98.06 481 VAL A O 1
ATOM 3707 N N . SER A 1 482 ? -23.114 -3.660 5.347 1.00 98.25 482 SER A N 1
ATOM 3708 C CA . SER A 1 482 ? -23.593 -4.803 6.124 1.00 98.25 482 SER A CA 1
ATOM 3709 C C . SER A 1 482 ? -23.436 -6.116 5.349 1.00 98.25 482 SER A C 1
ATOM 3711 O O . SER A 1 482 ? -23.187 -6.138 4.140 1.00 98.25 482 SER A O 1
ATOM 3713 N N . ILE A 1 483 ? -23.615 -7.244 6.037 1.00 97.56 483 ILE A N 1
ATOM 3714 C CA . ILE A 1 483 ? -23.602 -8.571 5.408 1.00 97.56 483 ILE A CA 1
ATOM 3715 C C . ILE A 1 483 ? -24.750 -8.721 4.398 1.00 97.56 483 ILE A C 1
ATOM 3717 O O . ILE A 1 483 ? -24.582 -9.351 3.355 1.00 97.56 483 ILE A O 1
ATOM 3721 N N . GLU A 1 484 ? -25.907 -8.132 4.681 1.00 97.50 484 GLU A N 1
ATOM 3722 C CA . GLU A 1 484 ? -27.090 -8.120 3.818 1.00 97.50 484 GLU A CA 1
ATOM 3723 C C . GLU A 1 484 ? -26.837 -7.288 2.560 1.00 97.50 484 GLU A C 1
ATOM 3725 O O . GLU A 1 484 ? -27.097 -7.761 1.454 1.00 97.50 484 GLU A O 1
ATOM 3730 N N . GLN A 1 485 ? -26.258 -6.094 2.714 1.00 98.00 485 GLN A N 1
ATOM 3731 C CA . GLN A 1 485 ? -25.850 -5.261 1.581 1.00 98.00 485 GLN A CA 1
ATOM 3732 C C . GLN A 1 485 ? -24.806 -5.983 0.726 1.00 98.00 485 GLN A C 1
ATOM 3734 O O . GLN A 1 485 ? -24.945 -6.046 -0.493 1.00 98.00 485 GLN A O 1
ATOM 3739 N N . LEU A 1 486 ? -23.809 -6.619 1.349 1.00 97.44 486 LEU A N 1
ATOM 3740 C CA . LEU A 1 486 ? -22.805 -7.404 0.631 1.00 97.44 486 LEU A CA 1
ATOM 3741 C C . LEU A 1 486 ? -23.434 -8.551 -0.178 1.00 97.44 486 LEU A C 1
ATOM 3743 O O . LEU A 1 486 ? -23.047 -8.771 -1.325 1.00 97.44 486 LEU A O 1
ATOM 3747 N N . LYS A 1 487 ? -24.421 -9.265 0.386 1.00 97.44 487 LYS A N 1
ATOM 3748 C CA . LYS A 1 487 ? -25.189 -10.291 -0.344 1.00 97.44 487 LYS A CA 1
ATOM 3749 C C . LYS A 1 487 ? -25.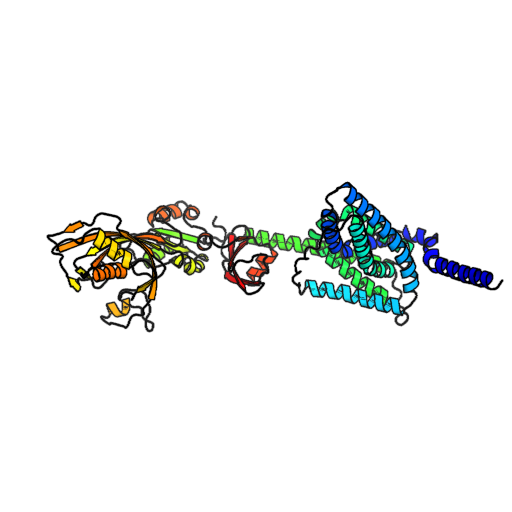945 -9.693 -1.531 1.00 97.44 487 LYS A C 1
ATOM 3751 O O . LYS A 1 487 ? -25.948 -10.304 -2.595 1.00 97.44 487 LYS A O 1
ATOM 3756 N N . ALA A 1 488 ? -26.558 -8.521 -1.362 1.00 97.38 488 ALA A N 1
ATOM 3757 C CA . ALA A 1 488 ? -27.271 -7.836 -2.437 1.00 97.38 488 ALA A CA 1
ATOM 3758 C C . ALA A 1 488 ? -26.324 -7.442 -3.584 1.00 97.38 488 ALA A C 1
ATOM 3760 O O . ALA A 1 488 ? -26.618 -7.743 -4.737 1.00 97.38 488 ALA A O 1
ATOM 3761 N N . HIS A 1 489 ? -25.149 -6.879 -3.274 1.00 96.19 489 HIS A N 1
ATOM 3762 C CA . HIS A 1 489 ? -24.117 -6.579 -4.273 1.00 96.19 489 HIS A CA 1
ATOM 3763 C C . HIS A 1 489 ? -23.597 -7.838 -4.977 1.00 96.19 489 HIS A C 1
ATOM 3765 O O . HIS A 1 489 ? -23.408 -7.832 -6.192 1.00 96.19 489 HIS A O 1
ATOM 3771 N N . ALA A 1 490 ? -23.404 -8.939 -4.242 1.00 93.62 490 ALA A N 1
ATOM 3772 C CA . ALA A 1 490 ? -23.013 -10.218 -4.833 1.00 93.62 490 ALA A CA 1
ATOM 3773 C C . ALA A 1 490 ? -24.076 -10.757 -5.803 1.00 93.62 490 ALA A C 1
ATOM 3775 O O . ALA A 1 490 ? -23.736 -11.179 -6.904 1.00 93.62 490 ALA A O 1
ATOM 3776 N N . ALA A 1 491 ? -25.357 -10.699 -5.424 1.00 94.50 491 ALA A N 1
ATOM 3777 C CA . ALA A 1 491 ? -26.464 -11.138 -6.272 1.00 94.50 491 ALA A CA 1
ATOM 3778 C C . ALA A 1 491 ? -26.651 -10.246 -7.513 1.00 94.50 491 ALA A C 1
ATOM 3780 O O . ALA A 1 491 ? -26.994 -10.748 -8.580 1.00 94.50 491 ALA A O 1
ATOM 3781 N N . ALA A 1 492 ? -26.401 -8.941 -7.382 1.00 94.62 492 ALA A N 1
ATOM 3782 C CA . ALA A 1 492 ? -26.505 -7.969 -8.468 1.00 94.62 492 ALA A CA 1
ATOM 3783 C C . ALA A 1 492 ? -25.255 -7.900 -9.369 1.00 94.62 492 ALA A C 1
ATOM 3785 O O . ALA A 1 492 ? -25.282 -7.213 -10.387 1.00 94.62 492 ALA A O 1
ATOM 3786 N N . GLY A 1 493 ? -24.156 -8.573 -9.009 1.00 90.81 493 GLY A N 1
ATOM 3787 C CA . GLY A 1 493 ? -22.889 -8.488 -9.742 1.00 90.81 493 GLY A CA 1
ATOM 3788 C C . GLY A 1 493 ? -22.145 -7.156 -9.574 1.00 90.81 493 GLY A C 1
ATOM 3789 O O . GLY A 1 493 ? -21.281 -6.842 -10.383 1.00 90.81 493 GLY A O 1
ATOM 3790 N N . THR A 1 494 ? -22.444 -6.380 -8.529 1.00 92.81 494 THR A N 1
ATOM 3791 C CA . THR A 1 494 ? -21.910 -5.024 -8.287 1.00 92.81 494 THR A CA 1
ATOM 3792 C C . THR A 1 494 ? -20.921 -4.974 -7.116 1.00 92.81 494 THR A C 1
ATOM 3794 O O . THR A 1 494 ? -20.805 -3.982 -6.401 1.00 92.81 494 THR A O 1
ATOM 3797 N N . LEU A 1 495 ? -20.184 -6.064 -6.878 1.00 91.75 495 LEU A N 1
ATOM 3798 C CA . LEU A 1 495 ? -19.194 -6.150 -5.792 1.00 91.75 495 LEU A CA 1
ATOM 3799 C C . LEU A 1 495 ? -18.029 -5.157 -5.942 1.00 91.75 495 LEU A C 1
ATOM 3801 O O . LEU A 1 495 ? -17.433 -4.765 -4.937 1.00 91.75 495 LEU A O 1
ATOM 3805 N N . ALA A 1 496 ? -17.713 -4.743 -7.172 1.00 89.62 496 ALA A N 1
ATOM 3806 C CA . ALA A 1 496 ? -16.678 -3.749 -7.450 1.00 89.62 496 ALA A CA 1
ATOM 3807 C C . ALA A 1 496 ? -16.978 -2.378 -6.811 1.00 89.62 496 ALA A C 1
ATOM 3809 O O . ALA A 1 496 ? -16.043 -1.652 -6.483 1.00 89.62 496 ALA A O 1
ATOM 3810 N N . ASP A 1 497 ? -18.252 -2.061 -6.555 1.00 91.69 497 ASP A N 1
ATOM 3811 C CA . ASP A 1 497 ? -18.669 -0.781 -5.966 1.00 91.69 497 ASP A CA 1
ATOM 3812 C C . ASP A 1 497 ? -18.348 -0.692 -4.467 1.00 91.69 497 ASP A C 1
ATOM 3814 O O . ASP A 1 497 ? -18.175 0.395 -3.913 1.00 91.69 497 ASP A O 1
ATOM 3818 N N . VAL A 1 498 ? -18.262 -1.842 -3.792 1.00 94.88 498 VAL A N 1
ATOM 3819 C CA . VAL A 1 498 ? -18.079 -1.923 -2.333 1.00 94.88 498 VAL A CA 1
ATOM 3820 C C . VAL A 1 498 ? -16.691 -2.406 -1.926 1.00 94.88 498 VAL A C 1
ATOM 3822 O O . VAL A 1 498 ? -16.290 -2.227 -0.775 1.00 94.88 498 VAL A O 1
ATOM 3825 N N . ILE A 1 499 ? -15.927 -2.987 -2.852 1.00 95.19 499 ILE A N 1
ATOM 3826 C CA . ILE A 1 499 ? -14.559 -3.443 -2.600 1.00 95.19 499 ILE A CA 1
ATOM 3827 C C . ILE A 1 499 ? -13.571 -2.393 -3.075 1.00 95.19 499 ILE A C 1
ATOM 3829 O O . ILE A 1 499 ? -13.411 -2.117 -4.260 1.00 95.19 499 ILE A O 1
ATOM 3833 N N . GLN A 1 500 ? -12.863 -1.838 -2.106 1.00 95.31 500 GLN A N 1
ATOM 3834 C CA . GLN A 1 500 ? -11.951 -0.734 -2.307 1.00 95.31 500 GLN A CA 1
ATOM 3835 C C . GLN A 1 500 ? -10.578 -1.224 -2.794 1.00 95.31 500 GLN A C 1
ATOM 3837 O O . GLN A 1 500 ? -10.140 -2.316 -2.404 1.00 95.31 500 GLN A O 1
ATOM 3842 N N . PRO A 1 501 ? -9.859 -0.430 -3.606 1.00 94.00 501 PRO A N 1
ATOM 3843 C CA . PRO A 1 501 ? -8.498 -0.754 -4.022 1.00 94.00 501 PRO A CA 1
ATOM 3844 C C . PRO A 1 501 ? -7.547 -0.925 -2.830 1.00 94.00 501 PRO A C 1
ATOM 3846 O O . PRO A 1 501 ? -7.663 -0.233 -1.817 1.00 94.00 501 PRO A O 1
ATOM 3849 N N . ILE A 1 502 ? -6.555 -1.812 -2.971 1.00 95.31 502 ILE A N 1
ATOM 3850 C CA . ILE A 1 502 ? -5.498 -2.015 -1.959 1.00 95.31 502 ILE A CA 1
ATOM 3851 C C . ILE A 1 502 ? -4.743 -0.702 -1.686 1.00 95.31 502 ILE A C 1
ATOM 3853 O O . ILE A 1 502 ? -4.323 -0.442 -0.558 1.00 95.31 502 ILE A O 1
ATOM 3857 N N . ASP A 1 503 ? -4.620 0.130 -2.717 1.00 92.31 503 ASP A N 1
ATOM 3858 C CA . ASP A 1 503 ? -3.986 1.445 -2.749 1.00 92.31 503 ASP A CA 1
ATOM 3859 C C . ASP A 1 503 ? -4.388 2.365 -1.599 1.00 92.31 503 ASP A C 1
ATOM 3861 O O . ASP A 1 503 ? -3.546 3.118 -1.115 1.00 92.31 503 ASP A O 1
ATOM 3865 N N . ILE A 1 504 ? -5.635 2.279 -1.120 1.00 92.50 504 ILE A N 1
ATOM 3866 C CA . ILE A 1 504 ? -6.128 3.132 -0.029 1.00 92.50 504 ILE A CA 1
ATOM 3867 C C . ILE A 1 504 ? -5.297 2.947 1.245 1.00 92.50 504 ILE A C 1
ATOM 3869 O O . ILE A 1 504 ? -5.044 3.917 1.955 1.00 92.50 504 ILE A O 1
ATOM 3873 N N . ALA A 1 505 ? -4.799 1.735 1.517 1.00 94.00 505 ALA A N 1
ATOM 3874 C CA . ALA A 1 505 ? -3.946 1.493 2.681 1.00 94.00 505 ALA A CA 1
ATOM 3875 C C . ALA A 1 505 ? -2.612 2.264 2.613 1.00 94.00 505 ALA A C 1
ATOM 3877 O O . ALA A 1 505 ? -1.975 2.480 3.642 1.00 94.00 505 ALA A O 1
ATOM 3878 N N . PHE A 1 506 ? -2.186 2.673 1.417 1.00 94.81 506 PHE A N 1
ATOM 3879 C CA . PHE A 1 506 ? -0.894 3.300 1.141 1.00 94.81 506 PHE A CA 1
ATOM 3880 C C . PHE A 1 506 ? -1.043 4.682 0.492 1.00 94.81 506 PHE A C 1
ATOM 3882 O O . PHE A 1 506 ? -0.116 5.141 -0.174 1.00 94.81 506 PHE A O 1
ATOM 3889 N N . ALA A 1 507 ? -2.195 5.338 0.664 1.00 90.81 507 ALA A N 1
ATOM 3890 C CA . ALA A 1 507 ? -2.509 6.603 0.001 1.00 90.81 507 ALA A CA 1
ATOM 3891 C C . ALA A 1 507 ? -1.486 7.717 0.300 1.00 90.81 507 ALA A C 1
ATOM 3893 O O . ALA A 1 507 ? -1.216 8.536 -0.576 1.00 90.81 507 ALA A O 1
ATOM 3894 N N . ASP A 1 508 ? -0.871 7.685 1.486 1.00 91.00 508 ASP A N 1
ATOM 3895 C CA . ASP A 1 508 ? 0.143 8.652 1.929 1.00 91.00 508 ASP A CA 1
ATOM 3896 C C . ASP A 1 508 ? 1.514 8.465 1.251 1.00 91.00 508 ASP A C 1
ATOM 3898 O O . ASP A 1 508 ? 2.411 9.290 1.422 1.00 91.00 508 ASP A O 1
ATOM 3902 N N . LEU A 1 509 ? 1.715 7.373 0.502 1.00 94.50 509 LEU A N 1
ATOM 3903 C CA . LEU A 1 509 ? 2.968 7.118 -0.205 1.00 94.50 509 LEU A CA 1
ATOM 3904 C C . LEU A 1 509 ? 2.951 7.743 -1.611 1.00 94.50 509 LEU A C 1
ATOM 3906 O O . LEU A 1 509 ? 1.936 7.656 -2.315 1.00 94.50 509 LEU A O 1
ATOM 3910 N N . PRO A 1 510 ? 4.081 8.304 -2.076 1.00 95.25 510 PRO A N 1
ATOM 3911 C CA . PRO A 1 510 ? 4.215 8.759 -3.456 1.00 95.25 510 PRO A CA 1
ATOM 3912 C C . PRO A 1 510 ? 4.072 7.590 -4.433 1.00 95.25 510 PRO A C 1
ATOM 3914 O O . PRO A 1 510 ? 4.599 6.495 -4.207 1.00 95.25 510 PRO A O 1
ATOM 3917 N N . GLN A 1 511 ? 3.333 7.840 -5.512 1.00 95.50 511 GLN A N 1
ATOM 3918 C CA . GLN A 1 511 ? 3.098 6.888 -6.591 1.00 95.50 511 GLN A CA 1
ATOM 3919 C C . GLN A 1 511 ? 4.164 7.030 -7.677 1.00 95.50 511 GLN A C 1
ATOM 3921 O O . GLN A 1 511 ? 4.479 8.140 -8.096 1.00 95.50 511 GLN A O 1
ATOM 3926 N N . VAL A 1 512 ? 4.666 5.894 -8.157 1.00 95.62 512 VAL A N 1
ATOM 3927 C CA . VAL A 1 512 ? 5.539 5.801 -9.330 1.00 95.62 512 VAL A CA 1
ATOM 3928 C C . VAL A 1 512 ? 4.912 4.833 -10.325 1.00 95.62 512 VAL A C 1
ATOM 3930 O O . VAL A 1 512 ? 4.699 3.663 -9.999 1.00 95.62 512 VAL A O 1
ATOM 3933 N N . ASP A 1 513 ? 4.623 5.316 -11.529 1.00 95.19 513 ASP A N 1
ATOM 3934 C CA . ASP A 1 513 ? 4.169 4.481 -12.637 1.00 95.19 513 ASP A CA 1
ATOM 3935 C C . ASP A 1 513 ? 5.370 3.835 -13.335 1.00 95.19 513 ASP A C 1
ATOM 3937 O O . ASP A 1 513 ? 6.330 4.502 -13.715 1.00 95.19 513 ASP A O 1
ATOM 3941 N N . LEU A 1 514 ? 5.322 2.513 -13.456 1.00 93.00 514 LEU A N 1
ATOM 3942 C CA . LEU A 1 514 ? 6.398 1.695 -13.993 1.00 93.00 514 LEU A CA 1
ATOM 3943 C C . LEU A 1 514 ? 6.327 1.606 -15.515 1.00 93.00 514 LEU A C 1
ATOM 3945 O O . LEU A 1 514 ? 5.248 1.433 -16.094 1.00 93.00 514 LEU A O 1
ATOM 3949 N N . THR A 1 515 ? 7.500 1.594 -16.145 1.00 89.31 515 THR A N 1
ATOM 3950 C CA . THR A 1 515 ? 7.649 1.109 -17.521 1.00 89.31 515 THR A CA 1
ATOM 3951 C C . THR A 1 515 ? 7.484 -0.415 -17.582 1.00 89.31 515 THR A C 1
ATOM 3953 O O . THR A 1 515 ? 7.415 -1.101 -16.555 1.00 89.31 515 THR A O 1
ATOM 3956 N N . VAL A 1 516 ? 7.413 -0.975 -18.790 1.00 86.06 516 VAL A N 1
ATOM 3957 C CA . VAL A 1 516 ? 7.279 -2.429 -18.979 1.00 86.06 516 VAL A CA 1
ATOM 3958 C C . VAL A 1 516 ? 8.519 -3.165 -18.463 1.00 86.06 516 VAL A C 1
ATOM 3960 O O . VAL A 1 516 ? 8.386 -4.154 -17.743 1.00 86.06 516 VAL A O 1
ATOM 3963 N N . GLU A 1 517 ? 9.711 -2.641 -18.744 1.00 85.38 517 GLU A N 1
ATOM 3964 C CA . GLU A 1 517 ? 10.996 -3.195 -18.301 1.00 85.38 517 GLU A CA 1
ATOM 3965 C C . GLU A 1 517 ? 11.108 -3.167 -16.776 1.00 85.38 517 GLU A C 1
ATOM 3967 O O . GLU A 1 517 ? 11.534 -4.139 -16.148 1.00 85.38 517 GLU A O 1
ATOM 3972 N N . GLN A 1 518 ? 10.688 -2.059 -16.159 1.00 92.25 518 GLN A N 1
ATOM 3973 C CA . GLN A 1 518 ? 10.673 -1.939 -14.706 1.00 92.25 518 GLN A CA 1
ATOM 3974 C C . GLN A 1 518 ? 9.668 -2.912 -14.083 1.00 92.25 518 GLN A C 1
ATOM 3976 O O . GLN A 1 518 ? 9.982 -3.551 -13.077 1.00 92.25 518 GLN A O 1
ATOM 3981 N N . PHE A 1 519 ? 8.483 -3.079 -14.681 1.00 91.62 519 PHE A N 1
ATOM 3982 C CA . PHE A 1 519 ? 7.506 -4.058 -14.208 1.00 91.62 519 PHE A CA 1
ATOM 3983 C C . PHE A 1 519 ? 8.044 -5.494 -14.285 1.00 91.62 519 PHE A C 1
ATOM 3985 O O . PHE A 1 519 ? 7.930 -6.252 -13.317 1.00 91.62 519 PHE A O 1
ATOM 3992 N N . GLU A 1 520 ? 8.689 -5.860 -15.393 1.00 87.81 520 GLU A N 1
ATOM 3993 C CA . GLU A 1 520 ? 9.337 -7.163 -15.539 1.00 87.81 520 GLU A CA 1
ATOM 3994 C C . GLU A 1 520 ? 10.448 -7.355 -14.495 1.00 87.81 520 GLU A C 1
ATOM 3996 O O . GLU A 1 520 ? 10.519 -8.399 -13.837 1.00 87.81 520 GLU A O 1
ATOM 4001 N N . ALA A 1 521 ? 11.265 -6.326 -14.259 1.00 89.56 521 ALA A N 1
ATOM 4002 C CA . ALA A 1 521 ? 12.311 -6.361 -13.245 1.00 89.56 521 ALA A CA 1
ATOM 4003 C C . ALA A 1 521 ? 11.741 -6.625 -11.838 1.00 89.56 521 ALA A C 1
ATOM 4005 O O . ALA A 1 521 ? 12.220 -7.531 -11.143 1.00 89.56 521 ALA A O 1
ATOM 4006 N N . ILE A 1 522 ? 10.689 -5.906 -11.424 1.00 92.69 522 ILE A N 1
ATOM 4007 C CA . ILE A 1 522 ? 10.082 -6.116 -10.099 1.00 92.69 522 ILE A CA 1
ATOM 4008 C C . ILE A 1 522 ? 9.327 -7.441 -9.996 1.00 92.69 522 ILE A C 1
ATOM 4010 O O . ILE A 1 522 ? 9.206 -7.986 -8.898 1.00 92.69 522 ILE A O 1
ATOM 4014 N N . SER A 1 523 ? 8.851 -8.002 -11.113 1.00 87.81 523 SER A N 1
ATOM 4015 C CA . SER A 1 523 ? 8.201 -9.318 -11.112 1.00 87.81 523 SER A CA 1
ATOM 4016 C C . SER A 1 523 ? 9.161 -10.439 -10.690 1.00 87.81 523 SER A C 1
ATOM 4018 O O . SER A 1 523 ? 8.734 -11.433 -10.102 1.00 87.81 523 SER A O 1
ATOM 4020 N N . HIS A 1 524 ? 10.465 -10.215 -10.884 1.00 87.56 524 HIS A N 1
ATOM 4021 C CA . HIS A 1 524 ? 11.563 -11.059 -10.414 1.00 87.56 524 HIS A CA 1
ATOM 4022 C C . HIS A 1 524 ? 12.203 -10.557 -9.104 1.00 87.56 524 HIS A C 1
ATOM 4024 O O . HIS A 1 524 ? 13.250 -11.057 -8.700 1.00 87.56 524 HIS A O 1
ATOM 4030 N N . GLY A 1 525 ? 11.603 -9.562 -8.440 1.00 85.69 525 GLY A N 1
ATOM 4031 C CA . GLY A 1 525 ? 12.090 -9.009 -7.173 1.00 85.69 525 GLY A CA 1
ATOM 4032 C C . GLY A 1 525 ? 13.359 -8.158 -7.288 1.00 85.69 525 GLY A C 1
ATOM 4033 O O . GLY A 1 525 ? 14.046 -7.966 -6.285 1.00 85.69 525 GLY A O 1
ATOM 4034 N N . ARG A 1 526 ? 13.694 -7.654 -8.485 1.00 91.62 526 ARG A N 1
ATOM 4035 C CA . ARG A 1 526 ? 14.874 -6.796 -8.675 1.00 91.62 526 ARG A CA 1
ATOM 4036 C C . ARG A 1 526 ? 14.688 -5.426 -8.022 1.00 91.62 526 ARG A C 1
ATOM 4038 O O . ARG A 1 526 ? 13.567 -4.951 -7.816 1.00 91.62 526 ARG A O 1
ATOM 4045 N N . PHE A 1 527 ? 15.818 -4.800 -7.711 1.00 93.12 527 PHE A N 1
ATOM 4046 C CA . PHE A 1 527 ? 15.875 -3.441 -7.184 1.00 93.12 527 PHE A CA 1
ATOM 4047 C C . PHE A 1 527 ? 15.672 -2.435 -8.312 1.00 93.12 527 PHE A C 1
ATOM 4049 O O . PHE A 1 527 ? 15.974 -2.726 -9.470 1.00 93.12 527 PHE A O 1
ATOM 4056 N N . LEU A 1 528 ? 15.166 -1.257 -7.963 1.00 91.50 528 LEU A N 1
ATOM 4057 C CA . LEU A 1 528 ? 14.994 -0.153 -8.898 1.00 91.50 528 LEU A CA 1
ATOM 4058 C C . LEU A 1 528 ? 15.801 1.054 -8.432 1.00 91.50 528 LEU A C 1
ATOM 4060 O O . LEU A 1 528 ? 15.841 1.365 -7.244 1.00 91.50 528 LEU A O 1
ATOM 4064 N N . SER A 1 529 ? 16.389 1.767 -9.382 1.00 89.69 529 SER A N 1
ATOM 4065 C CA . SER A 1 529 ? 16.860 3.131 -9.167 1.00 89.69 529 SER A CA 1
ATOM 4066 C C . SER A 1 529 ? 15.766 4.066 -9.662 1.00 89.69 529 SER A C 1
ATOM 4068 O O . SER A 1 529 ? 15.410 4.041 -10.836 1.00 89.69 529 SER A O 1
ATOM 4070 N N . LEU A 1 530 ? 15.184 4.827 -8.739 1.00 87.25 530 LEU A N 1
ATOM 4071 C CA . LEU A 1 530 ? 14.094 5.759 -9.013 1.00 87.25 530 LEU A CA 1
ATOM 4072 C C . LEU A 1 530 ? 14.546 7.153 -8.603 1.00 87.25 530 LEU A C 1
ATOM 4074 O O . LEU A 1 530 ? 15.183 7.303 -7.558 1.00 87.25 530 LEU A O 1
ATOM 4078 N N . ASP A 1 531 ? 14.165 8.164 -9.380 1.00 86.00 531 ASP A N 1
ATOM 4079 C CA . ASP A 1 531 ? 14.379 9.569 -9.024 1.00 86.00 531 ASP A CA 1
ATOM 4080 C C . ASP A 1 531 ? 13.349 10.018 -7.977 1.00 86.00 531 ASP A C 1
ATOM 4082 O O . ASP A 1 531 ? 12.428 10.789 -8.231 1.00 86.00 531 ASP A O 1
ATOM 4086 N N . GLN A 1 532 ? 13.425 9.402 -6.800 1.00 83.38 532 GLN A N 1
ATOM 4087 C CA . GLN A 1 532 ? 12.556 9.653 -5.659 1.00 83.38 532 GLN A CA 1
ATOM 4088 C C . GLN A 1 532 ? 13.411 9.664 -4.400 1.00 83.38 532 GLN A C 1
ATOM 4090 O O . GLN A 1 532 ? 14.266 8.798 -4.210 1.00 83.38 532 GLN A O 1
ATOM 4095 N N . GLN A 1 533 ? 13.144 10.600 -3.492 1.00 86.00 533 GLN A N 1
ATOM 4096 C CA . GLN A 1 533 ? 13.917 10.730 -2.252 1.00 86.00 533 GLN A CA 1
ATOM 4097 C C . GLN A 1 533 ? 13.185 10.186 -1.013 1.00 86.00 533 GLN A C 1
ATOM 4099 O O . GLN A 1 533 ? 13.755 10.148 0.077 1.00 86.00 533 GLN A O 1
ATOM 4104 N N . THR A 1 534 ? 11.937 9.745 -1.161 1.00 91.44 534 THR A N 1
ATOM 4105 C CA . THR A 1 534 ? 11.077 9.323 -0.049 1.00 91.44 534 THR A CA 1
ATOM 4106 C C . THR A 1 534 ? 11.424 7.935 0.506 1.00 91.44 534 THR A C 1
ATOM 4108 O O . THR A 1 534 ? 11.813 7.057 -0.258 1.00 91.44 534 THR A O 1
ATOM 4111 N N . PRO A 1 535 ? 11.204 7.663 1.809 1.00 94.38 535 PRO A N 1
ATOM 4112 C CA . PRO A 1 535 ? 11.562 6.374 2.412 1.00 94.38 535 PRO A CA 1
ATOM 4113 C C . PRO A 1 535 ? 10.854 5.162 1.798 1.00 94.38 535 PRO A C 1
ATOM 4115 O O . PRO A 1 535 ? 11.404 4.062 1.786 1.00 94.38 535 PRO A O 1
ATOM 4118 N N . ARG A 1 536 ? 9.618 5.338 1.322 1.00 95.94 536 ARG A N 1
ATOM 4119 C CA . ARG A 1 536 ? 8.815 4.294 0.678 1.00 95.94 536 ARG A CA 1
ATOM 4120 C C . ARG A 1 536 ? 8.032 4.888 -0.483 1.00 95.94 536 ARG A C 1
ATOM 4122 O O . ARG A 1 536 ? 7.590 6.029 -0.400 1.00 95.94 536 ARG A O 1
ATOM 4129 N N . VAL A 1 537 ? 7.835 4.085 -1.520 1.00 96.50 537 VAL A N 1
ATOM 4130 C CA . VAL A 1 537 ? 7.074 4.424 -2.728 1.00 96.50 537 VAL A CA 1
ATOM 4131 C C . VAL A 1 537 ? 6.089 3.302 -3.032 1.00 96.50 537 VAL A C 1
ATOM 4133 O O . VAL A 1 537 ? 6.371 2.128 -2.765 1.00 96.50 537 VAL A O 1
ATOM 4136 N N . ARG A 1 538 ? 4.942 3.649 -3.614 1.00 96.88 538 ARG A N 1
ATOM 4137 C CA . ARG A 1 538 ? 4.020 2.671 -4.199 1.00 96.88 538 ARG A CA 1
ATOM 4138 C C . ARG A 1 538 ? 4.215 2.624 -5.710 1.00 96.88 538 ARG A C 1
ATOM 4140 O O . ARG A 1 538 ? 4.208 3.651 -6.379 1.00 96.88 538 ARG A O 1
ATOM 4147 N N . LEU A 1 539 ? 4.427 1.423 -6.232 1.00 96.62 539 LEU A N 1
ATOM 4148 C CA . LEU A 1 539 ? 4.740 1.175 -7.632 1.00 96.62 539 LEU A CA 1
ATOM 4149 C C . LEU A 1 539 ? 3.503 0.672 -8.362 1.00 96.62 539 LEU A C 1
ATOM 4151 O O . LEU A 1 539 ? 2.903 -0.335 -7.965 1.00 96.62 539 LEU A O 1
ATOM 4155 N N . HIS A 1 540 ? 3.130 1.378 -9.419 1.00 94.88 540 HIS A N 1
ATOM 4156 C CA . HIS A 1 540 ? 1.944 1.112 -10.215 1.00 94.88 540 HIS A CA 1
ATOM 4157 C C . HIS A 1 540 ? 2.345 0.631 -11.599 1.00 94.88 540 HIS A C 1
ATOM 4159 O O . HIS A 1 540 ? 3.320 1.090 -12.176 1.00 94.88 540 HIS A O 1
ATOM 4165 N N . PHE A 1 541 ? 1.581 -0.300 -12.154 1.00 91.62 541 PHE A N 1
ATOM 4166 C CA . PHE A 1 541 ? 1.708 -0.671 -13.558 1.00 91.62 541 PHE A CA 1
ATOM 4167 C C . PHE A 1 541 ? 0.315 -0.792 -14.156 1.00 91.62 541 PHE A C 1
ATOM 4169 O O . PHE A 1 541 ? -0.559 -1.429 -13.562 1.00 91.62 541 PHE A O 1
ATOM 4176 N N . ALA A 1 542 ? 0.102 -0.163 -15.314 1.00 86.75 542 ALA A N 1
ATOM 4177 C CA . ALA A 1 542 ? -1.209 -0.066 -15.961 1.00 86.75 542 ALA A CA 1
ATOM 4178 C C . ALA A 1 542 ? -2.323 0.448 -15.015 1.00 86.75 542 ALA A C 1
ATOM 4180 O O . ALA A 1 542 ? -3.460 -0.024 -15.061 1.00 86.75 542 ALA A O 1
ATOM 4181 N N . GLY A 1 543 ? -1.986 1.401 -14.135 1.00 87.44 543 GLY A N 1
ATOM 4182 C CA . GLY A 1 543 ? -2.923 2.013 -13.186 1.00 87.44 543 GLY A CA 1
ATOM 4183 C C . GLY A 1 543 ? -3.322 1.131 -11.997 1.00 87.44 543 GLY A C 1
ATOM 4184 O O . GLY A 1 543 ? -4.320 1.422 -11.346 1.00 87.44 543 GLY A O 1
ATOM 4185 N N . VAL A 1 544 ? -2.584 0.051 -11.720 1.00 90.56 544 VAL A N 1
ATOM 4186 C CA . VAL A 1 544 ? -2.838 -0.861 -10.593 1.00 90.56 544 VAL A CA 1
ATOM 4187 C C . VAL A 1 544 ? -1.604 -0.946 -9.703 1.00 90.56 544 VAL A C 1
ATOM 4189 O O . VAL A 1 544 ? -0.497 -1.137 -10.210 1.00 90.56 544 VAL A O 1
ATOM 4192 N N . LEU A 1 545 ? -1.787 -0.889 -8.381 1.00 94.50 545 LEU A N 1
ATOM 4193 C CA . LEU A 1 545 ? -0.719 -1.132 -7.412 1.00 94.50 545 LEU A CA 1
ATOM 4194 C C . LEU A 1 545 ? -0.117 -2.533 -7.573 1.00 94.50 545 LEU A C 1
ATOM 4196 O O . LEU A 1 545 ? -0.815 -3.542 -7.424 1.00 94.50 545 LEU A O 1
ATOM 4200 N N . LYS A 1 546 ? 1.198 -2.595 -7.799 1.00 94.75 546 LYS A N 1
ATOM 4201 C CA . LYS A 1 546 ? 1.958 -3.844 -7.953 1.00 94.75 546 LYS A CA 1
ATOM 4202 C C . LYS A 1 546 ? 2.955 -4.100 -6.839 1.00 94.75 546 LYS A C 1
ATOM 4204 O O . LYS A 1 546 ? 3.221 -5.267 -6.547 1.00 94.75 546 LYS A O 1
ATOM 4209 N N . ALA A 1 547 ? 3.489 -3.065 -6.199 1.00 96.19 547 ALA A N 1
ATOM 4210 C CA . ALA A 1 547 ? 4.410 -3.237 -5.082 1.00 96.19 547 ALA A CA 1
ATOM 4211 C C . ALA A 1 547 ? 4.528 -1.977 -4.220 1.00 96.19 547 ALA A C 1
ATOM 4213 O O . ALA A 1 547 ? 4.237 -0.875 -4.670 1.00 96.19 547 ALA A O 1
ATOM 4214 N N . ILE A 1 548 ? 5.011 -2.152 -2.995 1.00 97.06 548 ILE A N 1
ATOM 4215 C CA . ILE A 1 548 ? 5.598 -1.098 -2.172 1.00 97.06 548 ILE A CA 1
ATOM 4216 C C . ILE A 1 548 ? 7.084 -1.388 -2.099 1.00 97.06 548 ILE A C 1
ATOM 4218 O O . ILE A 1 548 ? 7.478 -2.515 -1.780 1.00 97.06 548 ILE A O 1
ATOM 4222 N N . TYR A 1 549 ? 7.894 -0.389 -2.421 1.00 96.62 549 TYR A N 1
ATOM 4223 C CA . TYR A 1 549 ? 9.342 -0.465 -2.303 1.00 96.62 549 TYR A CA 1
ATOM 4224 C C . TYR A 1 549 ? 9.805 0.514 -1.230 1.00 96.62 549 TYR A C 1
ATOM 4226 O O . TYR A 1 549 ? 9.212 1.578 -1.044 1.00 96.62 549 TYR A O 1
ATOM 4234 N N . ARG A 1 550 ? 10.871 0.148 -0.525 1.00 95.81 550 ARG A N 1
ATOM 4235 C CA . ARG A 1 550 ? 11.532 1.004 0.460 1.00 95.81 550 ARG A CA 1
ATOM 4236 C C . ARG A 1 550 ? 12.903 1.411 -0.046 1.00 95.81 550 ARG A C 1
ATOM 4238 O O . ARG A 1 550 ? 13.573 0.621 -0.709 1.00 95.81 550 ARG A O 1
ATOM 4245 N N . ARG A 1 551 ? 13.311 2.631 0.266 1.00 94.00 551 ARG A N 1
ATOM 4246 C CA . ARG A 1 551 ? 14.635 3.131 -0.071 1.00 94.00 551 ARG A CA 1
ATOM 4247 C C . ARG A 1 551 ? 15.669 2.563 0.902 1.00 94.00 551 ARG A C 1
ATOM 4249 O O . ARG A 1 551 ? 15.501 2.672 2.114 1.00 94.00 551 ARG A O 1
ATOM 4256 N N . GLU A 1 552 ? 16.728 1.984 0.358 1.00 90.81 552 GLU A N 1
ATOM 4257 C CA . GLU A 1 552 ? 17.952 1.592 1.057 1.00 90.81 552 GLU A CA 1
ATOM 4258 C C . GLU A 1 552 ? 19.128 2.131 0.239 1.00 90.81 552 GLU A C 1
ATOM 4260 O O . GLU A 1 552 ? 19.309 1.750 -0.919 1.00 90.81 552 GLU A O 1
ATOM 4265 N N . ASP A 1 553 ? 19.887 3.054 0.828 1.00 84.94 553 ASP A N 1
ATOM 4266 C CA . ASP A 1 553 ? 20.948 3.803 0.150 1.00 84.94 553 ASP A CA 1
ATOM 4267 C C . ASP A 1 553 ? 20.415 4.555 -1.096 1.00 84.94 553 ASP A C 1
ATOM 4269 O O . ASP A 1 553 ? 19.458 5.339 -1.013 1.00 84.94 553 ASP A O 1
ATOM 4273 N N . ASP A 1 554 ? 21.010 4.297 -2.262 1.00 84.62 554 ASP A N 1
ATOM 4274 C CA . ASP A 1 554 ? 20.647 4.888 -3.557 1.00 84.62 554 ASP A CA 1
ATOM 4275 C C . ASP A 1 554 ? 19.705 3.993 -4.387 1.00 84.62 554 ASP A C 1
ATOM 4277 O O . ASP A 1 554 ? 19.539 4.194 -5.595 1.00 84.62 554 ASP A O 1
ATOM 4281 N N . GLN A 1 555 ? 19.094 2.975 -3.768 1.00 91.25 555 GLN A N 1
ATOM 4282 C CA . GLN A 1 555 ? 18.207 2.032 -4.451 1.00 91.25 555 GLN A CA 1
ATOM 4283 C C . GLN A 1 555 ? 16.899 1.791 -3.698 1.00 91.25 555 GLN A C 1
ATOM 4285 O O . GLN A 1 555 ? 16.798 1.896 -2.479 1.00 91.25 555 GLN A O 1
ATOM 4290 N N . TYR A 1 556 ? 15.874 1.415 -4.453 1.00 94.44 556 TYR A N 1
ATOM 4291 C CA . TYR A 1 556 ? 14.592 0.969 -3.936 1.00 94.44 556 TYR A CA 1
ATOM 4292 C C . TYR A 1 556 ? 14.523 -0.554 -3.969 1.00 94.44 556 TYR A C 1
ATOM 4294 O O . TYR A 1 556 ? 14.706 -1.181 -5.019 1.00 94.44 556 TYR A O 1
ATOM 4302 N N . ARG A 1 557 ? 14.228 -1.149 -2.812 1.00 95.00 557 ARG A N 1
ATOM 4303 C CA . ARG A 1 557 ? 14.128 -2.597 -2.618 1.00 95.00 557 ARG A CA 1
ATOM 4304 C C . ARG A 1 557 ? 12.687 -3.036 -2.345 1.00 95.00 557 ARG A C 1
ATOM 4306 O O . ARG A 1 557 ? 11.930 -2.268 -1.742 1.00 95.00 557 ARG A O 1
ATOM 4313 N N . PRO A 1 558 ? 12.312 -4.268 -2.740 1.00 95.44 558 PRO A N 1
ATOM 4314 C CA . PRO A 1 558 ? 11.005 -4.834 -2.432 1.00 95.44 558 PRO A CA 1
ATOM 4315 C C . PRO A 1 558 ? 10.698 -4.807 -0.931 1.00 95.44 558 PRO A C 1
ATOM 4317 O O . PRO A 1 558 ? 11.486 -5.296 -0.125 1.00 95.44 558 PRO A O 1
ATOM 4320 N N . ASP A 1 559 ? 9.527 -4.286 -0.568 1.00 94.44 559 ASP A N 1
ATOM 4321 C CA . ASP A 1 559 ? 8.992 -4.327 0.799 1.00 94.44 559 ASP A CA 1
ATOM 4322 C C . ASP A 1 559 ? 7.698 -5.159 0.831 1.00 94.44 559 ASP A C 1
ATOM 4324 O O . ASP A 1 559 ? 7.615 -6.190 1.499 1.00 94.44 559 ASP A O 1
ATOM 4328 N N . LEU A 1 560 ? 6.706 -4.797 0.007 1.00 94.69 560 LEU A N 1
ATOM 4329 C CA . LEU A 1 560 ? 5.469 -5.568 -0.164 1.00 94.69 560 LEU A CA 1
ATOM 4330 C C . LEU A 1 560 ? 5.163 -5.793 -1.642 1.00 94.69 560 LEU A C 1
ATOM 4332 O O . LEU A 1 560 ? 5.077 -4.849 -2.413 1.00 94.69 560 LEU A O 1
ATOM 4336 N N . MET A 1 561 ? 4.917 -7.044 -2.032 1.00 94.25 561 MET A N 1
ATOM 4337 C CA . MET A 1 561 ? 4.632 -7.399 -3.429 1.00 94.25 561 MET A CA 1
ATOM 4338 C C . MET A 1 561 ? 3.156 -7.741 -3.643 1.00 94.25 561 MET A C 1
ATOM 4340 O O . MET A 1 561 ? 2.624 -8.657 -3.009 1.00 94.25 561 MET A O 1
ATOM 4344 N N . PHE A 1 562 ? 2.525 -7.076 -4.605 1.00 93.12 562 PHE A N 1
ATOM 4345 C CA . PHE A 1 562 ? 1.125 -7.226 -5.012 1.00 93.12 562 PHE A CA 1
ATOM 4346 C C . PHE A 1 562 ? 1.010 -7.631 -6.491 1.00 93.12 562 PHE A C 1
ATOM 4348 O O . PHE A 1 562 ? 0.096 -7.210 -7.183 1.00 93.12 562 PHE A O 1
ATOM 4355 N N . LEU A 1 563 ? 1.919 -8.466 -7.004 1.00 87.38 563 LEU A N 1
ATOM 4356 C CA . LEU A 1 563 ? 1.955 -8.824 -8.434 1.00 87.38 563 LEU A CA 1
ATOM 4357 C C . LEU A 1 563 ? 0.637 -9.434 -8.951 1.00 87.38 563 LEU A C 1
ATOM 4359 O O . LEU A 1 563 ? 0.224 -9.134 -10.068 1.00 87.38 563 LEU A O 1
ATOM 4363 N N . ALA A 1 564 ? -0.036 -10.218 -8.101 1.00 82.19 564 ALA A N 1
ATOM 4364 C CA . ALA A 1 564 ? -1.346 -10.820 -8.362 1.00 82.19 564 ALA A CA 1
ATOM 4365 C C . ALA A 1 564 ? -2.535 -9.854 -8.175 1.00 82.19 564 ALA A C 1
ATOM 4367 O O . ALA A 1 564 ? -3.678 -10.282 -8.289 1.00 82.19 564 ALA A O 1
ATOM 4368 N N . ASN A 1 565 ? -2.288 -8.589 -7.813 1.00 83.38 565 ASN A N 1
ATOM 4369 C CA . ASN A 1 565 ? -3.318 -7.559 -7.761 1.00 83.38 565 ASN A CA 1
ATOM 4370 C C . ASN A 1 565 ? -3.646 -7.113 -9.180 1.00 83.38 565 ASN A C 1
ATOM 4372 O O . ASN A 1 565 ? -2.761 -6.736 -9.951 1.00 83.38 565 ASN A O 1
ATOM 4376 N N . GLU A 1 566 ? -4.920 -7.144 -9.516 1.00 79.38 566 GLU A N 1
ATOM 4377 C CA . GLU A 1 566 ? -5.431 -6.852 -10.845 1.00 79.38 566 GLU A CA 1
ATOM 4378 C C . GLU A 1 566 ? -6.574 -5.854 -10.709 1.00 79.38 566 GLU A C 1
ATOM 4380 O O . GLU A 1 566 ? -7.132 -5.671 -9.625 1.00 79.38 566 GLU A O 1
ATOM 4385 N N . LYS A 1 567 ? -6.902 -5.165 -11.802 1.00 70.50 567 LYS A N 1
ATOM 4386 C CA . LYS A 1 567 ? -8.029 -4.238 -11.795 1.00 70.50 567 LYS A CA 1
ATOM 4387 C C . LYS A 1 567 ? -9.311 -5.053 -11.624 1.00 70.50 567 LYS A C 1
ATOM 4389 O O . LYS A 1 567 ? -9.612 -5.877 -12.485 1.00 70.50 567 LYS A O 1
ATOM 4394 N N . ASN A 1 568 ? -10.043 -4.820 -10.535 1.00 62.72 568 ASN A N 1
ATOM 4395 C CA . ASN A 1 568 ? -11.375 -5.396 -10.358 1.00 62.72 568 ASN A CA 1
ATOM 4396 C C . ASN A 1 568 ? -12.258 -4.911 -11.526 1.00 62.72 568 ASN A C 1
ATOM 4398 O O . ASN A 1 568 ? -12.242 -3.718 -11.844 1.00 62.72 568 ASN A O 1
ATOM 4402 N N . VAL A 1 569 ? -12.922 -5.845 -12.213 1.00 53.75 569 VAL A N 1
ATOM 4403 C CA . VAL A 1 569 ? -13.785 -5.586 -13.382 1.00 53.75 569 VAL A CA 1
ATOM 4404 C C . VAL A 1 569 ? -15.231 -5.508 -12.944 1.00 53.75 569 VAL A C 1
ATOM 4406 O O . VAL A 1 569 ? -15.620 -6.371 -12.125 1.00 53.75 569 VAL A O 1
#

InterPro domains:
  IPR002501 Pseudouridine synthase II, N-terminal [PF01509] (291-447)
  IPR005496 Integral membrane protein TerC [PF03741] (44-218)
  IPR014780 tRNA pseudouridine synthase II, TruB [MF_01080] (269-562)
  IPR014780 tRNA pseudouridine synthase II, TruB [PTHR13767] (262-520)
  IPR014780 tRNA pseudouridine synthase II, TruB [TIGR00431] (269-486)
  IPR014780 tRNA pseudouridine synthase II, TruB [cd02573] (271-488)
  IPR020103 Pseudouridine synthase, catalytic domain superfamily [SSF55120] (268-506)
  IPR022493 Integral membrane YkoY [TIGR03716] (43-243)
  IPR032819 tRNA pseudouridylate synthase B, C-terminal [PF16198] (448-506)